Protein AF-A0A5N4AB68-F1 (afdb_monomer_lite)

Organism: Photinus pyralis (NCBI:txid7054)

pLDDT: mean 85.34, std 15.28, range [28.86, 98.69]

Foldseek 3Di:
DFPQDAEQDACNCVVPLVAQEDAREQHAHAYYDFNSVPNNQRHAYYAHHNYAHQDAAPSSCHNHANHAEYHPENYAHAEQDACRCLVHQNHQEDHHDNYAHAYYDQRSAQNPNNHAYEAHDHYAYQADRHDYHPQDNHQEYHHAHYAHAAYDPVVCVNNLPRYAEYEHHHYQHQPLRVVVVVVSCVVSVHDYPCVRCVVPPHDNAAFCPPSNDRDDDDPVRGDPCSSVPDLPQFQWEWEQDPNDIDIDTDHQQAFLLVVLVRCCVVPVFHSVFKDFDPQDDPRHHDDRRHGNNNSVADRHHYTYIDGDHPVVVPVDDDDDDDDDDDDPPPDDDDDLPQPLPDPVVVVVLVVLLPPPDWDWPDDDDPQAFAEEEEDDLTQFPPPDDDPALCLGGAPCNVVLQLLLQVRYAYEYEYQADPVVVVVSCVRNVNPDDPRHHHGTYHYNVSWDWDADPVPGTDTANECSNVCSNDVVYDLLRAAYEDLDQRNCSSPNSRYDHFPGDYPSVPCRVPDCRSVVVSVVSVLCSVAPSPPNQPPLAADEQECSNLPHDDFQDWDFADFPFQAEEEWADAAAADADSNRQSVVLNVQQCCCCPVVVHRWRQAQWEAHLNLHIYGTVHARTFGNQAPPRRRRYHGYYYYHQQQPDERDPSRVSNVLSNVVSCPSSRNHDVLHAYYYRVLRDVDCTPHPRHRVVCCPPPRHDPHD

InterPro domains:
  IPR000626 Ubiquitin-like domain [PF00240] (238-309)
  IPR000626 Ubiquitin-like domain [PS50053] (231-306)
  IPR000626 Ubiquitin-like domain [SM00213] (235-308)
  IPR001611 Leucine-rich repeat [PF13855] (43-101)
  IPR002502 N-acetylmuramoyl-L-alanine amidase domain [PF01510] (559-686)
  IPR002502 N-acetylmuramoyl-L-alanine amidase domain [SM00644] (551-686)
  IPR002502 N-acetylmuramoyl-L-alanine amidase domain [cd06583] (560-686)
  IPR003591 Leucine-rich repeat, typical subtype [SM00369] (16-39)
  IPR003591 Leucine-rich repeat, typical subtype [SM00369] (40-63)
  IPR003591 Leucine-rich repeat, typical subtype [SM00369] (64-87)
  IPR003591 Leucine-rich repeat, typical subtype [SM00369] (88-111)
  IPR003591 Leucine-rich repeat, typical subtype [SM00369] (112-135)
  IPR004274 FCP1 homology domain [PF03031] (370-526)
  IPR004274 FCP1 homology domain [PS50969] (364-524)
  IPR004274 FCP1 homology domain [SM00577] (367-508)
  IPR006619 Peptidoglycan recognition protein family domain, metazoa/bacteria [SM00701] (538-680)
  IPR011943 HAD-superfamily hydrolase, subfamily IIID [TIGR02245] (348-526)
  IPR023214 HAD superfamily [G3DSA:3.40.50.1000] (321-533)
  IPR029071 Ubiquitin-like domain superfamily [SSF54236] (233-322)
  IPR032675 Leucine-rich repeat domain superfamily [G3DSA:3.80.10.10] (1-221)

Secondary structure (DSSP, 8-state):
------EE-TTTTTT-TT--EEE-TTS---EE-TTTTTT-TT--EEE-TTS------GGGGTT-TT--EEE--SS---EE-TTTTTT-TT--EEE--SS---EE-TTTTTT-TT--EEE--SS--SEE---PPSSP--SEEE--SS---EE-HHHHHHHGGG--EEE--S---BHHHHHHHHHHHHHHT-B--THHHHTTT---B--SS-TTS-----GGGS-TTSSS--GGGEEEEEEEETTEEEEEEEETT-BHHHHHHHHHHHH---GGG-EE-S--BTTBPPPTT-BGGGGTPPTTEEEEEE---HHHH-SSS-----S-----TT---------TT-HHHHHHHHHHHHHPPP-BSS---TT-EEEEE--BTTTB-SSS--SSHHHHBPTTHHHHHHHHHTTEEEEEE-SS-HHHHHHHHHHTT-TT-SS--EEEEE-GGG-EEEEETTTEEEEE--THHHHHH-TT--TTSEEEEES-GGGGTTSGGGEEEPPP---HHHHTTT--HHHHHHHHHHHIIIIIHHH-S-TTPPPEE-TTTTTPPPPS--PBPPSSEEEEEEEE-SSPP--SHHHHHHHHHHHHHIIIIIS--SS-S-SEEE-TTS-EEESS-TTB--SSSTTTTTTEEEEEESS--SSSPPPHHHHHHHHHHHHHHHHTTSEEEEEEEEEHHHHSSS-PSPHHHHHHHTTSTTB-S--

Structure (mmCIF, N/CA/C/O backbone):
data_AF-A0A5N4AB68-F1
#
_entry.id   AF-A0A5N4AB68-F1
#
loop_
_atom_site.group_PDB
_atom_site.id
_atom_site.type_symbol
_atom_site.label_atom_id
_atom_site.label_alt_id
_atom_site.label_comp_id
_atom_site.label_asym_id
_atom_site.label_entity_id
_atom_site.label_seq_id
_atom_site.pdbx_PDB_ins_code
_atom_site.Cartn_x
_atom_site.Cartn_y
_atom_site.Cartn_z
_atom_site.occupancy
_atom_site.B_iso_or_equiv
_atom_site.auth_seq_id
_atom_site.auth_comp_id
_atom_site.auth_asym_id
_atom_site.auth_atom_id
_atom_site.pdbx_PDB_model_num
ATOM 1 N N . MET A 1 1 ? 6.335 33.214 -4.383 1.00 47.72 1 MET A N 1
ATOM 2 C CA . MET A 1 1 ? 5.189 32.695 -5.160 1.00 47.72 1 MET A CA 1
ATOM 3 C C . MET A 1 1 ? 5.723 31.562 -6.008 1.00 47.72 1 MET A C 1
ATOM 5 O O . MET A 1 1 ? 6.648 31.823 -6.765 1.00 47.72 1 MET A O 1
ATOM 9 N N . GLY A 1 2 ? 5.247 30.332 -5.808 1.00 65.88 2 GLY A N 1
ATOM 10 C CA . GLY A 1 2 ? 5.619 29.210 -6.673 1.00 65.88 2 GLY A CA 1
ATOM 11 C C . GLY A 1 2 ? 4.760 29.132 -7.931 1.00 65.88 2 GLY A C 1
ATOM 12 O O . GLY A 1 2 ? 3.830 29.914 -8.111 1.00 65.88 2 GLY A O 1
ATOM 13 N N . ASN A 1 3 ? 5.077 28.162 -8.783 1.00 79.75 3 ASN A N 1
ATOM 14 C CA . ASN A 1 3 ? 4.471 27.933 -10.097 1.00 79.75 3 ASN A CA 1
ATOM 15 C C . ASN A 1 3 ? 3.302 26.926 -10.054 1.00 79.75 3 ASN A C 1
ATOM 17 O O . ASN A 1 3 ? 2.908 26.405 -11.093 1.00 79.75 3 ASN A O 1
ATOM 21 N N . GLU A 1 4 ? 2.778 26.616 -8.863 1.00 89.50 4 GLU A N 1
ATOM 22 C CA . GLU A 1 4 ? 1.703 25.635 -8.638 1.00 89.50 4 GLU A CA 1
ATOM 23 C C . GLU A 1 4 ? 1.956 24.244 -9.252 1.00 89.50 4 GLU A C 1
ATOM 25 O O . GLU A 1 4 ? 1.023 23.551 -9.648 1.00 89.50 4 GLU A O 1
ATOM 30 N N . LEU A 1 5 ? 3.216 23.811 -9.331 1.00 91.25 5 LEU A N 1
ATOM 31 C CA . LEU A 1 5 ? 3.560 22.481 -9.844 1.00 91.25 5 LEU A CA 1
ATOM 32 C C . LEU A 1 5 ? 3.187 21.391 -8.833 1.00 91.25 5 LEU A C 1
ATOM 34 O O . LEU A 1 5 ? 3.428 21.571 -7.644 1.00 91.25 5 LEU A O 1
ATOM 38 N N . TYR A 1 6 ? 2.649 20.262 -9.302 1.00 92.06 6 TYR A N 1
ATOM 39 C CA . TYR A 1 6 ? 2.185 19.159 -8.443 1.00 92.06 6 TYR A CA 1
ATOM 40 C C . TYR A 1 6 ? 3.049 17.889 -8.540 1.00 92.06 6 TYR A C 1
ATOM 42 O O . TYR A 1 6 ? 3.078 17.101 -7.596 1.00 92.06 6 TYR A O 1
ATOM 50 N N . TRP A 1 7 ? 3.777 17.685 -9.641 1.00 92.88 7 TRP A N 1
ATOM 51 C CA . TRP A 1 7 ? 4.670 16.535 -9.810 1.00 92.88 7 TRP A CA 1
ATOM 52 C C . TRP A 1 7 ? 5.879 16.861 -10.697 1.00 92.88 7 TRP A C 1
ATOM 54 O O . TRP A 1 7 ? 5.848 17.821 -11.472 1.00 92.88 7 TRP A O 1
ATOM 64 N N . ILE A 1 8 ? 6.926 16.036 -10.613 1.00 95.19 8 ILE A N 1
ATOM 65 C CA . ILE A 1 8 ? 8.061 16.022 -11.547 1.00 95.19 8 ILE A CA 1
ATOM 66 C C . ILE A 1 8 ? 8.060 14.681 -12.282 1.00 95.19 8 ILE A C 1
ATOM 68 O O . ILE A 1 8 ? 8.115 13.624 -11.656 1.00 95.19 8 ILE A O 1
ATOM 72 N N . SER A 1 9 ? 7.969 14.718 -13.611 1.00 93.81 9 SER A N 1
ATOM 73 C CA . SER A 1 9 ? 7.947 13.511 -14.437 1.00 93.81 9 SER A CA 1
ATOM 74 C C . SER A 1 9 ? 9.325 12.857 -14.545 1.00 93.81 9 SER A C 1
ATOM 76 O O . SER A 1 9 ? 10.364 13.516 -14.496 1.00 93.81 9 SER A O 1
ATOM 78 N N . GLN A 1 10 ? 9.334 11.550 -14.800 1.00 93.75 10 GLN A N 1
ATOM 79 C CA . GLN A 1 10 ? 10.556 10.811 -15.098 1.00 93.75 10 GLN A CA 1
ATOM 80 C C . GLN A 1 10 ? 11.324 11.469 -16.258 1.00 93.75 10 GLN A C 1
ATOM 82 O O . GLN A 1 10 ? 10.727 11.851 -17.263 1.00 93.75 10 GLN A O 1
ATOM 87 N N . ASN A 1 11 ? 12.648 11.586 -16.115 1.00 94.19 11 ASN A N 1
ATOM 88 C CA . ASN A 1 11 ? 13.555 12.202 -17.087 1.00 94.19 11 ASN A CA 1
ATOM 89 C C . ASN A 1 11 ? 13.230 13.666 -17.452 1.00 94.19 11 ASN A C 1
ATOM 91 O O . ASN A 1 11 ? 13.685 14.133 -18.494 1.00 94.19 11 ASN A O 1
ATOM 95 N N . ALA A 1 12 ? 12.496 14.410 -16.610 1.00 94.69 12 ALA A N 1
ATOM 96 C CA . ALA A 1 12 ? 12.067 15.790 -16.888 1.00 94.69 12 ALA A CA 1
ATOM 97 C C . ALA A 1 12 ? 13.195 16.730 -17.355 1.00 94.69 12 ALA A C 1
ATOM 99 O O . ALA A 1 12 ? 12.949 17.659 -18.120 1.00 94.69 12 ALA A O 1
ATOM 100 N N . PHE A 1 13 ? 14.426 16.485 -16.903 1.00 95.50 13 PHE A N 1
ATOM 101 C CA . PHE A 1 13 ? 15.589 17.320 -17.201 1.00 95.50 13 PHE A CA 1
ATOM 102 C C . PHE A 1 13 ? 16.669 16.604 -18.028 1.00 95.50 13 PHE A C 1
ATOM 104 O O . PHE A 1 13 ? 17.744 17.166 -18.214 1.00 95.50 13 PHE A O 1
ATOM 111 N N . GLN A 1 14 ? 16.421 15.384 -18.521 1.00 92.38 14 GLN A N 1
ATOM 112 C CA . GLN A 1 14 ? 17.463 14.526 -19.108 1.00 92.38 14 GLN A CA 1
ATOM 113 C C . GLN A 1 14 ? 18.206 15.175 -20.290 1.00 92.38 14 GLN A C 1
ATOM 115 O O . GLN A 1 14 ? 19.408 14.965 -20.448 1.00 92.38 14 GLN A O 1
ATOM 120 N N . ASP A 1 15 ? 17.516 15.989 -21.089 1.00 93.31 15 ASP A N 1
ATOM 121 C CA . ASP A 1 15 ? 18.090 16.644 -22.271 1.00 93.31 15 ASP A CA 1
ATOM 122 C C . ASP A 1 15 ? 18.815 17.967 -21.947 1.00 93.31 15 ASP A C 1
ATOM 124 O O . ASP A 1 15 ? 19.195 18.717 -22.847 1.00 93.31 15 ASP A O 1
ATOM 128 N N . LEU A 1 16 ? 19.043 18.261 -20.658 1.00 94.81 16 LEU A N 1
ATOM 129 C CA . LEU A 1 16 ? 19.720 19.466 -20.167 1.00 94.81 16 LEU A CA 1
ATOM 130 C C . LEU A 1 16 ? 21.056 19.126 -19.471 1.00 94.81 16 LEU A C 1
ATOM 132 O O . LEU A 1 16 ? 21.232 19.417 -18.288 1.00 94.81 16 LEU A O 1
ATOM 136 N N . PRO A 1 17 ? 22.055 18.556 -20.171 1.00 90.75 17 PRO A N 1
ATOM 137 C CA . PRO A 1 17 ? 23.287 18.057 -19.546 1.00 90.75 17 PRO A CA 1
ATOM 138 C C . PRO A 1 17 ? 24.160 19.153 -18.912 1.00 90.75 17 PRO A C 1
ATOM 140 O O . PRO A 1 17 ? 25.038 18.851 -18.105 1.00 90.75 17 PRO A O 1
ATOM 143 N N . SER A 1 18 ? 23.934 20.422 -19.267 1.00 95.56 18 SER A N 1
ATOM 144 C CA . SER A 1 18 ? 24.620 21.587 -18.692 1.00 95.56 18 SER A CA 1
ATOM 145 C C . SER A 1 18 ? 23.893 22.199 -17.486 1.00 95.56 18 SER A C 1
ATOM 147 O O . SER A 1 18 ? 24.307 23.248 -16.993 1.00 95.56 18 SER A O 1
ATOM 149 N N . LEU A 1 19 ? 22.804 21.586 -17.014 1.00 96.88 19 LEU A N 1
ATOM 150 C CA . LEU A 1 19 ? 22.023 22.098 -15.893 1.00 96.88 19 LEU A CA 1
ATOM 151 C C . LEU A 1 19 ? 22.827 21.998 -14.590 1.00 96.88 19 LEU A C 1
ATOM 153 O O . LEU A 1 19 ? 23.187 20.910 -14.146 1.00 96.88 19 LEU A O 1
ATOM 157 N N . SER A 1 20 ? 23.110 23.147 -13.976 1.00 96.75 20 SER A N 1
ATOM 158 C CA . SER A 1 20 ? 23.909 23.236 -12.747 1.00 96.75 20 SER A CA 1
ATOM 159 C C . SER A 1 20 ? 23.068 23.328 -11.475 1.00 96.75 20 SER A C 1
ATOM 161 O O . SER A 1 20 ? 23.568 23.003 -10.398 1.00 96.75 20 SER A O 1
ATOM 163 N N . GLY A 1 21 ? 21.808 23.755 -11.576 1.00 97.75 21 GLY A N 1
ATOM 164 C CA . GLY A 1 21 ? 20.902 23.875 -10.439 1.00 97.75 21 GLY A CA 1
ATOM 165 C C . GLY A 1 21 ? 19.433 23.831 -10.852 1.00 97.75 21 GLY A C 1
ATOM 166 O O . GLY A 1 21 ? 19.078 24.336 -11.915 1.00 97.75 21 GLY A O 1
ATOM 167 N N . VAL A 1 22 ? 18.590 23.237 -10.006 1.00 97.69 22 VAL A N 1
ATOM 168 C CA . VAL A 1 22 ? 17.128 23.213 -10.157 1.00 97.69 22 VAL A CA 1
ATOM 169 C C . VAL A 1 22 ? 16.480 23.756 -8.889 1.00 97.69 22 VAL A C 1
ATOM 171 O O . VAL A 1 22 ? 16.711 23.226 -7.805 1.00 97.69 22 VAL A O 1
ATOM 174 N N . HIS A 1 23 ? 15.652 24.792 -9.034 1.00 97.19 23 HIS A N 1
ATOM 175 C CA . HIS A 1 23 ? 14.905 25.417 -7.941 1.00 97.19 23 HIS A CA 1
ATOM 176 C C . HIS A 1 23 ? 13.408 25.322 -8.227 1.00 97.19 23 HIS A C 1
ATOM 178 O O . HIS A 1 23 ? 12.906 25.948 -9.161 1.00 97.19 23 HIS A O 1
ATOM 184 N N . LEU A 1 24 ? 12.703 24.522 -7.434 1.00 96.62 24 LEU A N 1
ATOM 185 C CA . LEU A 1 24 ? 11.265 24.269 -7.551 1.00 96.62 24 LEU A CA 1
ATOM 186 C C . LEU A 1 24 ? 10.561 24.573 -6.224 1.00 96.62 24 LEU A C 1
ATOM 188 O O . LEU A 1 24 ? 9.630 23.879 -5.810 1.00 96.62 24 LEU A O 1
ATOM 192 N N . ASP A 1 25 ? 11.003 25.639 -5.567 1.00 97.25 25 ASP A N 1
ATOM 193 C CA . ASP A 1 25 ? 10.555 26.007 -4.230 1.00 97.25 25 ASP A CA 1
ATOM 194 C C . ASP A 1 25 ? 9.119 26.546 -4.217 1.00 97.25 25 ASP A C 1
ATOM 196 O O . ASP A 1 25 ? 8.655 27.163 -5.180 1.00 97.25 25 ASP A O 1
ATOM 200 N N . TYR A 1 26 ? 8.426 26.345 -3.096 1.00 96.19 26 TYR A N 1
ATOM 201 C CA . TYR A 1 26 ? 7.079 26.858 -2.832 1.00 96.19 26 TYR A CA 1
ATOM 202 C C . TYR A 1 26 ? 6.032 26.470 -3.888 1.00 96.19 26 TYR A C 1
ATOM 204 O O . TYR A 1 26 ? 5.117 27.247 -4.175 1.00 96.19 26 TYR A O 1
ATOM 212 N N . ASN A 1 27 ? 6.170 25.280 -4.478 1.00 95.00 27 ASN A N 1
ATOM 213 C CA . ASN A 1 27 ? 5.161 24.673 -5.343 1.00 95.00 27 ASN A CA 1
ATOM 214 C C . ASN A 1 27 ? 4.221 23.774 -4.514 1.00 95.00 27 ASN A C 1
ATOM 216 O O . ASN A 1 27 ? 4.129 23.887 -3.295 1.00 95.00 27 ASN A O 1
ATOM 220 N N . LYS A 1 28 ? 3.455 22.913 -5.182 1.00 94.38 28 LYS A N 1
ATOM 221 C CA . LYS A 1 28 ? 2.527 21.956 -4.569 1.00 94.38 28 LYS A CA 1
ATOM 222 C C . LYS A 1 28 ? 2.981 20.519 -4.840 1.00 94.38 28 LYS A C 1
ATOM 224 O O . LYS A 1 28 ? 2.141 19.627 -4.912 1.00 94.38 28 LYS A O 1
ATOM 229 N N . ILE A 1 29 ? 4.288 20.304 -5.031 1.00 97.06 29 ILE A N 1
ATOM 230 C CA . ILE A 1 29 ? 4.822 19.025 -5.503 1.00 97.06 29 ILE A CA 1
ATOM 231 C C . ILE A 1 29 ? 4.610 17.971 -4.421 1.00 97.06 29 ILE A C 1
ATOM 233 O O . ILE A 1 29 ? 5.110 18.121 -3.307 1.00 97.06 29 ILE A O 1
ATOM 237 N N . THR A 1 30 ? 3.868 16.923 -4.759 1.00 93.81 30 THR A N 1
ATOM 238 C CA . THR A 1 30 ? 3.657 15.738 -3.914 1.00 93.81 30 THR A CA 1
ATOM 239 C C . THR A 1 30 ? 4.398 14.522 -4.457 1.00 93.81 30 THR A C 1
ATOM 241 O O . THR A 1 30 ? 4.734 13.630 -3.690 1.00 93.81 30 THR A O 1
ATOM 244 N N . ASP A 1 31 ? 4.663 14.486 -5.769 1.00 89.88 31 ASP A N 1
ATOM 245 C CA . ASP A 1 31 ? 5.256 13.333 -6.451 1.00 89.88 31 ASP A CA 1
ATOM 246 C C . ASP A 1 31 ? 6.496 13.722 -7.274 1.00 89.88 31 ASP A C 1
ATOM 248 O O . ASP A 1 31 ? 6.478 14.658 -8.079 1.00 89.88 31 ASP A O 1
ATOM 252 N N . VAL A 1 32 ? 7.586 12.980 -7.091 1.00 95.81 32 VAL A N 1
ATOM 253 C CA . VAL A 1 32 ? 8.807 13.075 -7.896 1.00 95.81 32 VAL A CA 1
ATOM 254 C C . VAL A 1 32 ? 9.072 11.681 -8.447 1.00 95.81 32 VAL A C 1
ATOM 256 O O . VAL A 1 32 ? 9.454 10.767 -7.720 1.00 95.81 32 VAL A O 1
ATOM 259 N N . SER A 1 33 ? 8.876 11.500 -9.752 1.00 93.94 33 SER A N 1
ATOM 260 C CA . SER A 1 33 ? 9.048 10.190 -10.380 1.00 93.94 33 SER A CA 1
ATOM 261 C C . SER A 1 33 ? 10.510 9.706 -10.300 1.00 93.94 33 SER A C 1
ATOM 263 O O . SER A 1 33 ? 11.443 10.523 -10.329 1.00 93.94 33 SER A O 1
ATOM 265 N N . PRO A 1 34 ? 10.769 8.385 -10.299 1.00 94.25 34 PRO A N 1
ATOM 266 C CA . PRO A 1 34 ? 12.123 7.851 -10.418 1.00 94.25 34 PRO A CA 1
ATOM 267 C C . PRO A 1 34 ? 12.834 8.406 -11.652 1.00 94.25 34 PRO A C 1
ATOM 269 O O . PRO A 1 34 ? 12.240 8.497 -12.730 1.00 94.25 34 PRO A O 1
ATOM 272 N N . ARG A 1 35 ? 14.126 8.727 -11.523 1.00 94.81 35 ARG A N 1
ATOM 273 C CA . ARG A 1 35 ? 14.952 9.325 -12.588 1.00 94.81 35 ARG A CA 1
ATOM 274 C C . ARG A 1 35 ? 14.480 10.716 -13.040 1.00 94.81 35 ARG A C 1
ATOM 276 O O . ARG A 1 35 ? 14.769 11.121 -14.161 1.00 94.81 35 ARG A O 1
ATOM 283 N N . SER A 1 36 ? 13.768 11.469 -12.203 1.00 96.00 36 SER A N 1
ATOM 284 C CA . SER A 1 36 ? 13.374 12.852 -12.524 1.00 96.00 36 SER A CA 1
ATOM 285 C C . SER A 1 36 ? 14.575 13.763 -12.818 1.00 96.00 36 SER A C 1
ATOM 287 O O . SER A 1 36 ? 14.556 14.513 -13.792 1.00 96.00 36 SER A O 1
ATOM 289 N N . PHE A 1 37 ? 15.656 13.641 -12.041 1.00 96.38 37 PHE A N 1
ATOM 290 C CA . PHE A 1 37 ? 16.912 14.379 -12.215 1.00 96.38 37 PHE A CA 1
ATOM 291 C C . PHE A 1 37 ? 17.983 13.497 -12.866 1.00 96.38 37 PHE A C 1
ATOM 293 O O . PHE A 1 37 ? 19.105 13.420 -12.388 1.00 96.38 37 PHE A O 1
ATOM 300 N N . ASN A 1 38 ? 17.640 12.754 -13.915 1.00 94.44 38 ASN A N 1
ATOM 301 C CA . ASN A 1 38 ? 18.530 11.740 -14.479 1.00 94.44 38 ASN A CA 1
ATOM 302 C C . ASN A 1 38 ? 19.564 12.292 -15.468 1.00 94.44 38 ASN A C 1
ATOM 304 O O . ASN A 1 38 ? 19.245 13.153 -16.282 1.00 94.44 38 ASN A O 1
ATOM 308 N N . ASN A 1 39 ? 20.771 11.714 -15.452 1.00 93.44 39 ASN A N 1
ATOM 309 C CA . ASN A 1 39 ? 21.870 12.022 -16.376 1.00 93.44 39 ASN A CA 1
ATOM 310 C C . ASN A 1 39 ? 22.286 13.503 -16.372 1.00 93.44 39 ASN A C 1
ATOM 312 O O . ASN A 1 39 ? 22.566 14.087 -17.418 1.00 93.44 39 ASN A O 1
ATOM 316 N N . LEU A 1 40 ? 22.376 14.099 -15.181 1.00 95.81 40 LEU A N 1
ATOM 317 C CA . LEU A 1 40 ? 22.820 15.479 -14.994 1.00 95.81 40 LEU A CA 1
ATOM 318 C C . LEU A 1 40 ? 24.209 15.508 -14.330 1.00 95.81 40 LEU A C 1
ATOM 320 O O . LEU A 1 40 ? 24.315 15.635 -13.106 1.00 95.81 40 LEU A O 1
ATOM 324 N N . PRO A 1 41 ? 25.302 15.377 -15.110 1.00 94.69 41 PRO A N 1
ATOM 325 C CA . PRO A 1 41 ? 26.641 15.129 -14.572 1.00 94.69 41 PRO A CA 1
ATOM 326 C C . PRO A 1 41 ? 27.216 16.303 -13.773 1.00 94.69 41 PRO A C 1
ATOM 328 O O . PRO A 1 41 ? 28.095 16.086 -12.941 1.00 94.69 41 PRO A O 1
ATOM 331 N N . ILE A 1 42 ? 26.737 17.527 -14.017 1.00 96.75 42 ILE A N 1
ATOM 332 C CA . ILE A 1 42 ? 27.221 18.753 -13.364 1.00 96.75 42 ILE A CA 1
ATOM 333 C C . ILE A 1 42 ? 26.178 19.424 -12.460 1.00 96.75 42 ILE A C 1
ATOM 335 O O . ILE A 1 42 ? 26.411 20.541 -11.993 1.00 96.75 42 ILE A O 1
ATOM 339 N N . LEU A 1 43 ? 25.037 18.775 -12.212 1.00 97.81 43 LEU A N 1
ATOM 340 C CA . LEU A 1 43 ? 24.009 19.315 -11.326 1.00 97.81 43 LEU A CA 1
ATOM 341 C C . LEU A 1 43 ? 24.557 19.398 -9.903 1.00 97.81 43 LEU A C 1
ATOM 343 O O . LEU A 1 43 ? 24.892 18.377 -9.313 1.00 97.81 43 LEU A O 1
ATOM 347 N N . ASN A 1 44 ? 24.649 20.612 -9.364 1.00 97.94 44 ASN A N 1
ATOM 348 C CA . ASN A 1 44 ? 25.194 20.876 -8.034 1.00 97.94 44 ASN A CA 1
ATOM 349 C C . ASN A 1 44 ? 24.099 21.128 -6.994 1.00 97.94 44 ASN A C 1
ATOM 351 O O . ASN A 1 44 ? 24.319 20.844 -5.818 1.00 97.94 44 ASN A O 1
ATOM 355 N N . ILE A 1 45 ? 22.957 21.683 -7.406 1.00 98.44 45 ILE A N 1
ATOM 356 C CA . ILE A 1 45 ? 21.921 22.183 -6.497 1.00 98.44 45 ILE A CA 1
ATOM 357 C C . ILE A 1 45 ? 20.556 21.649 -6.914 1.00 98.44 45 ILE A C 1
ATOM 359 O O . ILE A 1 45 ? 20.155 21.808 -8.066 1.00 98.44 45 ILE A O 1
ATOM 363 N N . VAL A 1 46 ? 19.824 21.071 -5.967 1.00 98.44 46 VAL A N 1
ATOM 364 C CA . VAL A 1 46 ? 18.400 20.767 -6.124 1.00 98.44 46 VAL A CA 1
ATOM 365 C C . VAL A 1 46 ? 17.661 21.302 -4.910 1.00 98.44 46 VAL A C 1
ATOM 367 O O . VAL A 1 46 ? 17.938 20.912 -3.776 1.00 98.44 46 VAL A O 1
ATOM 370 N N . SER A 1 47 ? 16.714 22.198 -5.162 1.00 98.25 47 SER A N 1
ATOM 371 C CA . SER A 1 47 ? 15.864 22.789 -4.141 1.00 98.25 47 SER A CA 1
ATOM 372 C C . SER A 1 47 ? 14.402 22.465 -4.422 1.00 98.25 47 SER A C 1
ATOM 374 O O . SER A 1 47 ? 13.869 22.788 -5.485 1.00 98.25 47 SER A O 1
ATOM 376 N N . LEU A 1 48 ? 13.785 21.776 -3.466 1.00 97.94 48 LEU A N 1
ATOM 377 C CA . LEU A 1 48 ? 12.371 21.407 -3.410 1.00 97.94 48 LEU A CA 1
ATOM 378 C C . LEU A 1 48 ? 11.751 21.959 -2.115 1.00 97.94 48 LEU A C 1
ATOM 380 O O . LEU A 1 48 ? 10.828 21.368 -1.550 1.00 97.94 48 LEU A O 1
ATOM 384 N N . PHE A 1 49 ? 12.272 23.085 -1.628 1.00 97.75 49 PHE A N 1
ATOM 385 C CA . PHE A 1 49 ? 11.867 23.695 -0.369 1.00 97.75 49 PHE A CA 1
ATOM 386 C C . PHE A 1 49 ? 10.396 24.125 -0.424 1.00 97.75 49 PHE A C 1
ATOM 388 O O . PHE A 1 49 ? 9.961 24.700 -1.419 1.00 97.75 49 PHE A O 1
ATOM 395 N N . GLY A 1 50 ? 9.619 23.917 0.639 1.00 96.88 50 GLY A N 1
ATOM 396 C CA . GLY A 1 50 ? 8.250 24.446 0.688 1.00 96.88 50 GLY A CA 1
ATOM 397 C C . GLY A 1 50 ? 7.269 23.722 -0.239 1.00 96.88 50 GLY A C 1
ATOM 398 O O . GLY A 1 50 ? 6.428 24.382 -0.843 1.00 96.88 50 GLY A O 1
ATOM 399 N N . ASN A 1 51 ? 7.400 22.406 -0.403 1.00 97.38 51 ASN A N 1
ATOM 400 C CA . ASN A 1 51 ? 6.485 21.573 -1.190 1.00 97.38 51 ASN A CA 1
ATOM 401 C C . ASN A 1 51 ? 5.654 20.653 -0.270 1.00 97.38 51 ASN A C 1
ATOM 403 O O . ASN A 1 51 ? 5.577 20.862 0.940 1.00 97.38 51 ASN A O 1
ATOM 407 N N . ASN A 1 52 ? 4.985 19.647 -0.837 1.00 96.00 52 ASN A N 1
ATOM 408 C CA . ASN A 1 52 ? 4.132 18.705 -0.113 1.00 96.00 52 ASN A CA 1
ATOM 409 C C . ASN A 1 52 ? 4.679 17.268 -0.183 1.00 96.00 52 ASN A C 1
ATOM 411 O O . ASN A 1 52 ? 3.895 16.322 -0.205 1.00 96.00 52 ASN A O 1
ATOM 415 N N . LEU A 1 53 ? 6.005 17.097 -0.245 1.00 96.06 53 LEU A N 1
ATOM 416 C CA . LEU A 1 53 ? 6.634 15.774 -0.296 1.00 96.06 53 LEU A CA 1
ATOM 417 C C . LEU A 1 53 ? 6.472 15.057 1.047 1.00 96.06 53 LEU A C 1
ATOM 419 O O . LEU A 1 53 ? 6.837 15.611 2.081 1.00 96.06 53 LEU A O 1
ATOM 423 N N . ASP A 1 54 ? 5.968 13.828 1.039 1.00 92.19 54 ASP A N 1
ATOM 424 C CA . ASP A 1 54 ? 5.774 12.999 2.239 1.00 92.19 54 ASP A CA 1
ATOM 425 C C . ASP A 1 54 ? 6.818 11.875 2.391 1.00 92.19 54 ASP A C 1
ATOM 427 O O . ASP A 1 54 ? 6.994 11.316 3.478 1.00 92.19 54 ASP A O 1
ATOM 431 N N . HIS A 1 55 ? 7.579 11.599 1.330 1.00 91.00 55 HIS A N 1
ATOM 432 C CA . HIS A 1 55 ? 8.683 10.645 1.300 1.00 91.00 55 HIS A CA 1
ATOM 433 C C . HIS A 1 55 ? 9.876 11.173 0.489 1.00 91.00 55 HIS A C 1
ATOM 435 O O . HIS A 1 55 ? 9.771 12.130 -0.276 1.00 91.00 55 HIS A O 1
ATOM 441 N N . PHE A 1 56 ? 11.029 10.527 0.668 1.00 94.00 56 PHE A N 1
ATOM 442 C CA . PHE A 1 56 ? 12.246 10.771 -0.101 1.00 94.00 56 PHE A CA 1
ATOM 443 C C . PHE A 1 56 ? 12.731 9.469 -0.744 1.00 94.00 56 PHE A C 1
ATOM 445 O O . PHE A 1 56 ? 12.812 8.444 -0.064 1.00 94.00 56 PHE A O 1
ATOM 452 N N . ASP A 1 57 ? 13.102 9.525 -2.025 1.00 90.81 57 ASP A N 1
ATOM 453 C CA . ASP A 1 57 ? 13.690 8.398 -2.751 1.00 90.81 57 ASP A CA 1
ATOM 454 C C . ASP A 1 57 ? 14.959 8.825 -3.515 1.00 90.81 57 ASP A C 1
ATOM 456 O O . ASP A 1 57 ? 14.967 9.751 -4.326 1.00 90.81 57 ASP A O 1
ATOM 460 N N . GLN A 1 58 ? 16.060 8.105 -3.295 1.00 92.88 58 GLN A N 1
ATOM 461 C CA . GLN A 1 58 ? 17.319 8.334 -4.003 1.00 92.88 58 GLN A CA 1
ATOM 462 C C . GLN A 1 58 ? 17.234 8.104 -5.511 1.00 92.88 58 GLN A C 1
ATOM 464 O O . GLN A 1 58 ? 18.080 8.609 -6.254 1.00 92.88 58 GLN A O 1
ATOM 469 N N . THR A 1 59 ? 16.254 7.325 -5.987 1.00 93.94 59 THR A N 1
ATOM 470 C CA . THR A 1 59 ? 16.112 7.028 -7.418 1.00 93.94 59 THR A CA 1
ATOM 471 C C . THR A 1 59 ? 15.778 8.270 -8.242 1.00 93.94 59 THR A C 1
ATOM 473 O O . THR A 1 59 ? 15.991 8.262 -9.458 1.00 93.94 59 THR A O 1
ATOM 476 N N . TRP A 1 60 ? 15.335 9.362 -7.608 1.00 96.19 60 TRP A N 1
ATOM 477 C CA . TRP A 1 60 ? 15.167 10.671 -8.242 1.00 96.19 60 TRP A CA 1
ATOM 478 C C . TRP A 1 60 ? 16.465 11.161 -8.896 1.00 96.19 60 TRP A C 1
ATOM 480 O O . TRP A 1 60 ? 16.421 11.776 -9.961 1.00 96.19 60 TRP A O 1
ATOM 490 N N . PHE A 1 61 ? 17.610 10.826 -8.293 1.00 95.25 61 PHE A N 1
ATOM 491 C CA . PHE A 1 61 ? 18.942 11.352 -8.590 1.00 95.25 61 PHE A CA 1
ATOM 492 C C . PHE A 1 61 ? 19.852 10.308 -9.258 1.00 95.25 61 PHE A C 1
ATOM 494 O O . PHE A 1 61 ? 20.946 9.983 -8.792 1.00 95.25 61 PHE A O 1
ATOM 501 N N . SER A 1 62 ? 19.387 9.731 -10.366 1.00 91.75 62 SER A N 1
ATOM 502 C CA . SER A 1 62 ? 20.185 8.764 -11.126 1.00 91.75 62 SER A CA 1
ATOM 503 C C . SER A 1 62 ? 21.264 9.473 -11.953 1.00 91.75 62 SER A C 1
ATOM 505 O O . SER A 1 62 ? 20.975 10.409 -12.693 1.00 91.75 62 SER A O 1
ATOM 507 N N . ASN A 1 63 ? 22.520 9.032 -11.843 1.00 91.19 63 ASN A N 1
ATOM 508 C CA . ASN A 1 63 ? 23.657 9.619 -12.564 1.00 91.19 63 ASN A CA 1
ATOM 509 C C . ASN A 1 63 ? 23.840 11.139 -12.339 1.00 91.19 63 ASN A C 1
ATOM 511 O O . ASN A 1 63 ? 24.168 11.875 -13.270 1.00 91.19 63 ASN A O 1
ATOM 515 N N . THR A 1 64 ? 23.692 11.604 -11.091 1.00 94.38 64 THR A N 1
ATOM 516 C CA . THR A 1 64 ? 23.975 12.993 -10.667 1.00 94.38 64 THR A CA 1
ATOM 517 C C . THR A 1 64 ? 25.145 13.066 -9.675 1.00 94.38 64 THR A C 1
ATOM 519 O O . THR A 1 64 ? 24.970 13.433 -8.510 1.00 94.38 64 THR A O 1
ATOM 522 N N . PRO A 1 65 ? 26.367 12.696 -10.092 1.00 93.94 65 PRO A N 1
ATOM 523 C CA . PRO A 1 65 ? 27.504 12.536 -9.185 1.00 93.94 65 PRO A CA 1
ATOM 524 C C . PRO A 1 65 ? 28.002 13.850 -8.563 1.00 93.94 65 PRO A C 1
ATOM 526 O O . PRO A 1 65 ? 28.778 13.808 -7.611 1.00 93.94 65 PRO A O 1
ATOM 529 N N . ALA A 1 66 ? 27.601 15.004 -9.104 1.00 96.38 66 ALA A N 1
ATOM 530 C CA . ALA A 1 66 ? 28.049 16.324 -8.665 1.00 96.38 66 ALA A CA 1
ATOM 531 C C . ALA A 1 66 ? 27.099 17.020 -7.675 1.00 96.38 66 ALA A C 1
ATOM 533 O O . ALA A 1 66 ? 27.399 18.144 -7.273 1.00 96.38 66 ALA A O 1
ATOM 534 N N . LEU A 1 67 ? 25.987 16.387 -7.273 1.00 97.88 67 LEU A N 1
ATOM 535 C CA . LEU A 1 67 ? 24.987 17.021 -6.409 1.00 97.88 67 LEU A CA 1
ATOM 536 C C . LEU A 1 67 ? 25.573 17.305 -5.019 1.00 97.88 67 LEU A C 1
ATOM 538 O O . LEU A 1 67 ? 25.975 16.383 -4.312 1.00 97.88 67 LEU A O 1
ATOM 542 N N . LYS A 1 68 ? 25.620 18.588 -4.644 1.00 98.44 68 LYS A N 1
ATOM 543 C CA . LYS A 1 68 ? 26.224 19.092 -3.400 1.00 98.44 68 LYS A CA 1
ATOM 544 C C . LYS A 1 68 ? 25.190 19.582 -2.397 1.00 98.44 68 LYS A C 1
ATOM 546 O O . LYS A 1 68 ? 25.360 19.368 -1.203 1.00 98.44 68 LYS A O 1
ATOM 551 N N . LEU A 1 69 ? 24.140 20.241 -2.871 1.00 98.56 69 LEU A N 1
ATOM 552 C CA . LEU A 1 69 ? 23.148 20.880 -2.015 1.00 98.56 69 LEU A CA 1
ATOM 553 C C . LEU A 1 69 ? 21.761 20.348 -2.348 1.00 98.56 69 LEU A C 1
ATOM 555 O O . LEU A 1 69 ? 21.309 20.449 -3.492 1.00 98.56 69 LEU A O 1
ATOM 559 N N . LEU A 1 70 ? 21.111 19.782 -1.334 1.00 98.44 70 LEU A N 1
ATOM 560 C CA . LEU A 1 70 ? 19.758 19.256 -1.426 1.00 98.44 70 LEU A CA 1
ATOM 561 C C . LEU A 1 70 ? 18.878 19.911 -0.362 1.00 98.44 70 LEU A C 1
ATOM 563 O O . LEU A 1 70 ? 19.084 19.717 0.840 1.00 98.44 70 LEU A O 1
ATOM 567 N N . MET A 1 71 ? 17.894 20.688 -0.816 1.00 98.62 71 MET A N 1
ATOM 568 C CA . MET A 1 71 ? 16.944 21.368 0.061 1.00 98.62 71 MET A CA 1
ATOM 569 C C . MET A 1 71 ? 15.572 20.711 -0.013 1.00 98.62 71 MET A C 1
ATOM 571 O O . MET A 1 71 ? 14.883 20.797 -1.026 1.00 98.62 71 MET A O 1
ATOM 575 N N . LEU A 1 72 ? 15.182 20.073 1.087 1.00 98.25 72 LEU A N 1
ATOM 576 C CA . LEU A 1 72 ? 13.902 19.386 1.276 1.00 98.25 72 LEU A CA 1
ATOM 577 C C . LEU A 1 72 ? 13.144 19.929 2.498 1.00 98.25 72 LEU A C 1
ATOM 579 O O . LEU A 1 72 ? 12.148 19.351 2.929 1.00 98.25 72 LEU A O 1
ATOM 583 N N . ALA A 1 73 ? 13.607 21.037 3.076 1.00 98.06 73 ALA A N 1
ATOM 584 C CA . ALA A 1 73 ? 12.960 21.655 4.222 1.00 98.06 73 ALA A CA 1
ATOM 585 C C . ALA A 1 73 ? 11.571 22.221 3.866 1.00 98.06 73 ALA A C 1
ATOM 587 O O . ALA A 1 73 ? 11.299 22.545 2.707 1.00 98.06 73 ALA A O 1
ATOM 588 N N . GLN A 1 74 ? 10.696 22.335 4.867 1.00 97.81 74 GLN A N 1
ATOM 589 C CA . GLN A 1 74 ? 9.299 22.750 4.701 1.00 97.81 74 GLN A CA 1
ATOM 590 C C . GLN A 1 74 ? 8.525 21.824 3.741 1.00 97.81 74 GLN A C 1
ATOM 592 O O . GLN A 1 74 ? 7.923 22.269 2.769 1.00 97.81 74 GLN A O 1
ATOM 597 N N . ASN A 1 75 ? 8.584 20.521 4.009 1.00 97.69 75 ASN A N 1
ATOM 598 C CA . ASN A 1 75 ? 7.784 19.481 3.356 1.00 97.69 75 ASN A CA 1
ATOM 599 C C . ASN A 1 75 ? 7.022 18.685 4.442 1.00 97.69 75 ASN A C 1
ATOM 601 O O . ASN A 1 75 ? 6.799 19.192 5.540 1.00 97.69 75 ASN A O 1
ATOM 605 N N . ARG A 1 76 ? 6.584 17.456 4.152 1.00 96.44 76 ARG A N 1
ATOM 606 C CA . ARG A 1 76 ? 5.821 16.580 5.062 1.00 96.44 76 ARG A CA 1
ATOM 607 C C . ARG A 1 76 ? 6.504 15.225 5.272 1.00 96.44 76 ARG A C 1
ATOM 609 O O . ARG A 1 76 ? 5.837 14.227 5.532 1.00 96.44 76 ARG A O 1
ATOM 616 N N . LEU A 1 77 ? 7.830 15.171 5.130 1.00 96.38 77 LEU A N 1
ATOM 617 C CA . LEU A 1 77 ? 8.600 13.935 5.277 1.00 96.38 77 LEU A CA 1
ATOM 618 C C . LEU A 1 77 ? 8.448 13.386 6.696 1.00 96.38 77 LEU A C 1
ATOM 620 O O . LEU A 1 77 ? 8.663 14.130 7.648 1.00 96.38 77 LEU A O 1
ATOM 624 N N . ARG A 1 78 ? 8.134 12.092 6.841 1.00 91.31 78 ARG A N 1
ATOM 625 C CA . ARG A 1 78 ? 7.988 11.438 8.161 1.00 91.31 78 ARG A CA 1
ATOM 626 C C . ARG A 1 78 ? 9.127 10.505 8.541 1.00 91.31 78 ARG A C 1
ATOM 628 O O . ARG A 1 78 ? 9.444 10.351 9.720 1.00 91.31 78 ARG A O 1
ATOM 635 N N . ILE A 1 79 ? 9.734 9.863 7.548 1.00 90.31 79 ILE A N 1
ATOM 636 C CA . ILE A 1 79 ? 10.763 8.843 7.746 1.00 90.31 79 ILE A CA 1
ATOM 637 C C . ILE A 1 79 ? 11.904 9.086 6.764 1.00 90.31 79 ILE A C 1
ATOM 639 O O . ILE A 1 79 ? 11.667 9.287 5.574 1.00 90.31 79 ILE A O 1
ATOM 643 N N . ILE A 1 80 ? 13.143 8.990 7.249 1.00 95.88 80 ILE A N 1
ATOM 644 C CA . ILE A 1 80 ? 14.328 8.886 6.395 1.00 95.88 80 ILE A CA 1
ATOM 645 C C . ILE A 1 80 ? 14.836 7.434 6.441 1.00 95.88 80 ILE A C 1
ATOM 647 O O . ILE A 1 80 ? 15.364 6.998 7.472 1.00 95.88 80 ILE A O 1
ATOM 651 N N . PRO A 1 81 ? 14.660 6.656 5.355 1.00 92.31 81 PRO A N 1
ATOM 652 C CA . PRO A 1 81 ? 14.909 5.220 5.365 1.00 92.31 81 PRO A CA 1
ATOM 653 C C . PRO A 1 81 ? 16.402 4.868 5.366 1.00 92.31 81 PRO A C 1
ATOM 655 O O . PRO A 1 81 ? 17.292 5.698 5.155 1.00 92.31 81 PRO A O 1
ATOM 658 N N . ARG A 1 82 ? 16.690 3.580 5.575 1.00 93.56 82 ARG A N 1
ATOM 659 C CA . ARG A 1 82 ? 18.049 3.036 5.507 1.00 93.56 82 ARG A CA 1
ATOM 660 C C . ARG A 1 82 ? 18.687 3.329 4.151 1.00 93.56 82 ARG A C 1
ATOM 662 O O . ARG A 1 82 ? 18.121 2.996 3.117 1.00 93.56 82 ARG A O 1
ATOM 669 N N . GLY A 1 83 ? 19.901 3.881 4.160 1.00 90.31 83 GLY A N 1
ATOM 670 C CA . GLY A 1 83 ? 20.639 4.153 2.929 1.00 90.31 83 GLY A CA 1
ATOM 671 C C . GLY A 1 83 ? 19.976 5.191 2.024 1.00 90.31 83 GLY A C 1
ATOM 672 O O . GLY A 1 83 ? 20.287 5.202 0.838 1.00 90.31 83 GLY A O 1
ATOM 673 N N . ALA A 1 84 ? 19.105 6.052 2.568 1.00 92.12 84 ALA A N 1
ATOM 674 C CA . ALA A 1 84 ? 18.405 7.094 1.823 1.00 92.12 84 ALA A CA 1
ATOM 675 C C . ALA A 1 84 ? 19.337 7.861 0.877 1.00 92.12 84 ALA A C 1
ATOM 677 O O . ALA A 1 84 ? 18.972 8.102 -0.256 1.00 92.12 84 ALA A O 1
ATOM 678 N N . PHE A 1 85 ? 20.568 8.178 1.276 1.00 94.88 85 PHE A N 1
ATOM 679 C CA . PHE A 1 85 ? 21.477 8.970 0.442 1.00 94.88 85 PHE A CA 1
ATOM 680 C C . PHE A 1 85 ? 22.717 8.187 -0.021 1.00 94.88 85 PHE A C 1
ATOM 682 O O . PHE A 1 85 ? 23.784 8.769 -0.224 1.00 94.88 85 PHE A O 1
ATOM 689 N N . ILE A 1 86 ? 22.623 6.856 -0.161 1.00 90.69 86 ILE A N 1
ATOM 690 C CA . ILE A 1 86 ? 23.797 6.015 -0.459 1.00 90.69 86 ILE A CA 1
ATOM 691 C C . ILE A 1 86 ? 24.409 6.291 -1.840 1.00 90.69 86 ILE A C 1
ATOM 693 O O . ILE A 1 86 ? 25.625 6.173 -2.000 1.00 90.69 86 ILE A O 1
ATOM 697 N N . SER A 1 87 ? 23.599 6.712 -2.815 1.00 88.38 87 SER A N 1
ATOM 698 C CA . SER A 1 87 ? 24.048 7.091 -4.161 1.00 88.38 87 SER A CA 1
ATOM 699 C C . SER A 1 87 ? 24.510 8.551 -4.292 1.00 88.38 87 SER A C 1
ATOM 701 O O . SER A 1 87 ? 24.918 8.952 -5.382 1.00 88.38 87 SER A O 1
ATOM 703 N N . LEU A 1 88 ? 24.496 9.342 -3.208 1.00 94.38 88 LEU A N 1
ATOM 704 C CA . LEU A 1 88 ? 24.755 10.790 -3.230 1.00 94.38 88 LEU A CA 1
ATOM 705 C C . LEU A 1 88 ? 25.982 11.199 -2.390 1.00 94.38 88 LEU A C 1
ATOM 707 O O . LEU A 1 88 ? 25.885 12.047 -1.503 1.00 94.38 88 LEU A O 1
ATOM 711 N N . PRO A 1 89 ? 27.180 10.646 -2.668 1.00 94.00 89 PRO A N 1
ATOM 712 C CA . PRO A 1 89 ? 28.365 10.853 -1.832 1.00 94.00 89 PRO A CA 1
ATOM 713 C C . PRO A 1 89 ? 28.959 12.267 -1.910 1.00 94.00 89 PRO A C 1
ATOM 715 O O . PRO A 1 89 ? 29.877 12.581 -1.153 1.00 94.00 89 PRO A O 1
ATOM 718 N N . ALA A 1 90 ? 28.499 13.094 -2.854 1.00 96.69 90 ALA A N 1
ATOM 719 C CA . ALA A 1 90 ? 29.003 14.446 -3.076 1.00 96.69 90 ALA A CA 1
ATOM 720 C C . ALA A 1 90 ? 28.256 15.531 -2.286 1.00 96.69 90 ALA A C 1
ATOM 722 O O . ALA A 1 90 ? 28.744 16.662 -2.263 1.00 96.69 90 ALA A O 1
ATOM 723 N N . ILE A 1 91 ? 27.133 15.197 -1.635 1.00 97.94 91 ILE A N 1
ATOM 724 C CA . ILE A 1 91 ? 26.344 16.161 -0.862 1.00 97.94 91 ILE A CA 1
ATOM 725 C C . ILE A 1 91 ? 27.188 16.726 0.283 1.00 97.94 91 ILE A C 1
ATOM 727 O O . ILE A 1 91 ? 27.757 15.981 1.082 1.00 97.94 91 ILE A O 1
ATOM 731 N N . THR A 1 92 ? 27.236 18.053 0.347 1.00 98.50 92 THR A N 1
ATOM 732 C CA . THR A 1 92 ? 27.866 18.857 1.396 1.00 98.50 92 THR A CA 1
ATOM 733 C C . THR A 1 92 ? 26.833 19.500 2.312 1.00 98.50 92 THR A C 1
ATOM 735 O O . THR A 1 92 ? 27.116 19.688 3.492 1.00 98.50 92 THR A O 1
ATOM 738 N N . GLU A 1 93 ? 25.634 19.801 1.808 1.00 98.69 93 GLU A N 1
ATOM 739 C CA . GLU A 1 93 ? 24.569 20.441 2.583 1.00 98.69 93 GLU A CA 1
ATOM 740 C C . GLU A 1 93 ? 23.228 19.737 2.383 1.00 98.69 93 GLU A C 1
ATOM 742 O O . GLU A 1 93 ? 22.746 19.595 1.254 1.00 98.69 93 GLU A O 1
ATOM 747 N N . LEU A 1 94 ? 22.615 19.329 3.494 1.00 98.56 94 LEU A N 1
ATOM 748 C CA . LEU A 1 94 ? 21.316 18.669 3.515 1.00 98.56 94 LEU A CA 1
ATOM 749 C C . LEU A 1 94 ? 20.362 19.406 4.455 1.00 98.56 94 LEU A C 1
ATOM 751 O O . LEU A 1 94 ? 20.599 19.494 5.662 1.00 98.56 94 LEU A O 1
ATOM 755 N N . TRP A 1 95 ? 19.265 19.905 3.887 1.00 98.69 95 TRP A N 1
ATOM 756 C CA . TRP A 1 95 ? 18.247 20.651 4.619 1.00 98.69 95 TRP A CA 1
ATOM 757 C C . TRP A 1 95 ? 16.953 19.845 4.705 1.00 98.69 95 TRP A C 1
ATOM 759 O O . TRP A 1 95 ? 16.290 19.644 3.688 1.00 98.69 95 TRP A O 1
ATOM 769 N N . LEU A 1 96 ? 16.588 19.409 5.910 1.00 98.44 96 LEU A N 1
ATOM 770 C CA . LEU A 1 96 ? 15.413 18.573 6.193 1.00 98.44 96 LEU A CA 1
ATOM 771 C C . LEU A 1 96 ? 14.491 19.172 7.272 1.00 98.44 96 LEU A C 1
ATOM 773 O O . LEU A 1 96 ? 13.564 18.510 7.735 1.00 98.44 96 LEU A O 1
ATOM 777 N N . GLY A 1 97 ? 14.712 20.418 7.683 1.00 97.44 97 GLY A N 1
ATOM 778 C CA . GLY A 1 97 ? 13.920 21.057 8.736 1.00 97.44 97 GLY A CA 1
ATOM 779 C C . GLY A 1 97 ? 12.488 21.372 8.351 1.00 97.44 97 GLY A C 1
ATOM 780 O O . GLY A 1 97 ? 12.154 21.397 7.167 1.00 97.44 97 GLY A O 1
ATOM 781 N N . ARG A 1 98 ? 11.648 21.661 9.347 1.00 97.19 98 ARG A N 1
ATOM 782 C CA . ARG A 1 98 ? 10.213 21.940 9.153 1.00 97.19 98 ARG A CA 1
ATOM 783 C C . ARG A 1 98 ? 9.527 20.830 8.360 1.00 97.19 98 ARG A C 1
ATOM 785 O O . ARG A 1 98 ? 8.857 21.093 7.367 1.00 97.19 98 ARG A O 1
ATOM 792 N N . ASN A 1 99 ? 9.775 19.591 8.756 1.00 97.81 99 ASN A N 1
ATOM 793 C CA . ASN A 1 99 ? 9.094 18.415 8.230 1.00 97.81 99 ASN A CA 1
ATOM 794 C C . ASN A 1 99 ? 8.340 17.728 9.385 1.00 97.81 99 ASN A C 1
ATOM 796 O O . ASN A 1 99 ? 8.162 18.296 10.462 1.00 97.81 99 ASN A O 1
ATOM 800 N N . GLU A 1 100 ? 7.866 16.506 9.166 1.00 95.44 100 GLU A N 1
ATOM 801 C CA . GLU A 1 100 ? 7.203 15.684 10.179 1.00 95.44 100 GLU A CA 1
ATOM 802 C C . GLU A 1 100 ? 8.087 14.490 10.576 1.00 95.44 100 GLU A C 1
ATOM 804 O O . GLU A 1 100 ? 7.566 13.425 10.896 1.00 95.44 100 GLU A O 1
ATOM 809 N N . ILE A 1 101 ? 9.421 14.622 10.503 1.00 97.25 101 ILE A N 1
ATOM 810 C CA . ILE A 1 101 ? 10.324 13.471 10.618 1.00 97.25 101 ILE A CA 1
ATOM 811 C C . ILE A 1 101 ? 10.312 12.956 12.056 1.00 97.25 101 ILE A C 1
ATOM 813 O O . ILE A 1 101 ? 10.799 13.620 12.970 1.00 97.25 101 ILE A O 1
ATOM 817 N N . GLU A 1 102 ? 9.783 11.750 12.235 1.00 91.06 102 GLU A N 1
ATOM 818 C CA . GLU A 1 102 ? 9.704 11.039 13.516 1.00 91.06 102 GLU A CA 1
ATOM 819 C C . GLU A 1 102 ? 10.854 10.036 13.666 1.00 91.06 102 GLU A C 1
ATOM 821 O O . GLU A 1 102 ? 11.330 9.786 14.774 1.00 91.06 102 GLU A O 1
ATOM 826 N N . PHE A 1 103 ? 11.337 9.484 12.546 1.00 90.19 103 PHE A N 1
ATOM 827 C CA . PHE A 1 103 ? 12.373 8.456 12.540 1.00 90.19 103 PHE A CA 1
ATOM 828 C C . PHE A 1 103 ? 13.398 8.659 11.417 1.00 90.19 103 PHE A C 1
ATOM 830 O O . PHE A 1 103 ? 13.056 8.749 10.234 1.00 90.19 103 PHE A O 1
ATOM 837 N N . VAL A 1 104 ? 14.680 8.651 11.785 1.00 95.25 104 VAL A N 1
ATOM 838 C CA . VAL A 1 104 ? 15.811 8.546 10.856 1.00 95.25 104 VAL A CA 1
ATOM 839 C C . VAL A 1 104 ? 16.521 7.235 11.149 1.00 95.25 104 VAL A C 1
ATOM 841 O O . VAL A 1 104 ? 17.000 7.019 12.258 1.00 95.25 104 VAL A O 1
ATOM 844 N N . HIS A 1 105 ? 16.595 6.346 10.161 1.00 94.06 105 HIS A N 1
ATOM 845 C CA . HIS A 1 105 ? 17.296 5.079 10.339 1.00 94.06 105 HIS A CA 1
ATOM 846 C C . HIS A 1 105 ? 18.800 5.317 10.587 1.00 94.06 105 HIS A C 1
ATOM 848 O O . HIS A 1 105 ? 19.414 6.118 9.886 1.00 94.06 105 HIS A O 1
ATOM 854 N N . GLN A 1 106 ? 19.431 4.549 11.485 1.00 92.31 106 GLN A N 1
ATOM 855 C CA . GLN A 1 106 ? 20.848 4.711 11.865 1.00 92.31 106 GLN A CA 1
ATOM 856 C C . GLN A 1 106 ? 21.815 4.818 10.665 1.00 92.31 106 GLN A C 1
ATOM 858 O O . GLN A 1 106 ? 22.678 5.679 10.628 1.00 92.31 106 GLN A O 1
ATOM 863 N N . ASP A 1 107 ? 21.652 3.988 9.628 1.00 93.69 107 ASP A N 1
ATOM 864 C CA . ASP A 1 107 ? 22.496 4.007 8.417 1.00 93.69 107 ASP A CA 1
ATOM 865 C C . ASP A 1 107 ? 22.000 4.963 7.299 1.00 93.69 107 ASP A C 1
ATOM 867 O O . ASP A 1 107 ? 22.453 4.856 6.157 1.00 93.69 107 ASP A O 1
ATOM 871 N N . ALA A 1 108 ? 21.039 5.857 7.556 1.00 95.06 108 ALA A N 1
ATOM 872 C CA . ALA A 1 108 ? 20.451 6.728 6.528 1.00 95.06 108 ALA A CA 1
ATOM 873 C C . ALA A 1 108 ? 21.478 7.663 5.864 1.00 95.06 108 ALA A C 1
ATOM 875 O O . ALA A 1 108 ? 21.484 7.815 4.639 1.00 95.06 108 ALA A O 1
ATOM 876 N N . PHE A 1 109 ? 22.377 8.247 6.663 1.00 95.56 109 PHE A N 1
ATOM 877 C CA . PHE A 1 109 ? 23.367 9.238 6.220 1.00 95.56 109 PHE A CA 1
ATOM 878 C C . PHE A 1 109 ? 24.761 8.654 5.957 1.00 95.56 109 PHE A C 1
ATOM 880 O O . PHE A 1 109 ? 25.676 9.378 5.573 1.00 95.56 109 PHE A O 1
ATOM 887 N N . LYS A 1 110 ? 24.934 7.333 6.069 1.00 90.44 110 LYS A N 1
ATOM 888 C CA . LYS A 1 110 ? 26.231 6.651 5.902 1.00 90.44 110 LYS A CA 1
ATOM 889 C C . LYS A 1 110 ? 26.876 6.858 4.523 1.00 90.44 110 LYS A C 1
ATOM 891 O O . LYS A 1 110 ? 28.094 6.759 4.378 1.00 90.44 110 LYS A O 1
ATOM 896 N N . GLY A 1 111 ? 26.064 7.134 3.500 1.00 91.44 111 GLY A N 1
ATOM 897 C CA . GLY A 1 111 ? 26.520 7.445 2.142 1.00 91.44 111 GLY A CA 1
ATOM 898 C C . GLY A 1 111 ? 27.110 8.846 1.962 1.00 91.44 111 GLY A C 1
ATOM 899 O O . GLY A 1 111 ? 27.867 9.063 1.017 1.00 91.44 111 GLY A O 1
ATOM 900 N N . LEU A 1 112 ? 26.805 9.780 2.866 1.00 95.56 112 LEU A N 1
ATOM 901 C CA . LEU A 1 112 ? 27.078 11.212 2.729 1.00 95.56 112 LEU A CA 1
ATOM 902 C C . LEU A 1 112 ? 28.506 11.581 3.161 1.00 95.56 112 LEU A C 1
ATOM 904 O O . LEU A 1 112 ? 28.727 12.298 4.132 1.00 95.56 112 LEU A O 1
ATOM 908 N N . ARG A 1 113 ? 29.500 11.093 2.413 1.00 93.81 113 ARG A N 1
ATOM 909 C CA . ARG A 1 113 ? 30.934 11.175 2.768 1.00 93.81 113 ARG A CA 1
ATOM 910 C C . ARG A 1 113 ? 31.525 12.586 2.819 1.00 93.81 113 ARG A C 1
ATOM 912 O O . ARG A 1 113 ? 32.648 12.745 3.284 1.00 93.81 113 ARG A O 1
ATOM 919 N N . LYS A 1 114 ? 30.827 13.581 2.273 1.00 96.75 114 LYS A N 1
ATOM 920 C CA . LYS A 1 114 ? 31.272 14.981 2.210 1.00 96.75 114 LYS A CA 1
ATOM 921 C C . LYS A 1 114 ? 30.346 15.934 2.964 1.00 96.75 114 LYS A C 1
ATOM 923 O O . LYS A 1 114 ? 30.483 17.142 2.794 1.00 96.75 114 LYS A O 1
ATOM 928 N N . LEU A 1 115 ? 29.410 15.413 3.759 1.00 98.12 115 LEU A N 1
ATOM 929 C CA . LEU A 1 115 ? 28.411 16.231 4.439 1.00 98.12 115 LEU A CA 1
ATOM 930 C C . LEU A 1 115 ? 29.072 17.151 5.463 1.00 98.12 115 LEU A C 1
ATOM 932 O O . LEU A 1 115 ? 29.741 16.679 6.374 1.00 98.12 115 LEU A O 1
ATOM 936 N N . GLN A 1 116 ? 28.845 18.450 5.313 1.00 98.44 116 GLN A N 1
ATOM 937 C CA . GLN A 1 116 ? 29.359 19.510 6.178 1.00 98.44 116 GLN A CA 1
ATOM 938 C C . GLN A 1 116 ? 28.234 20.147 6.998 1.00 98.44 116 GLN A C 1
ATOM 940 O O . GLN A 1 116 ? 28.421 20.444 8.174 1.00 98.44 116 GLN A O 1
ATOM 945 N N . PHE A 1 117 ? 27.052 20.309 6.404 1.00 98.69 117 PHE A N 1
ATOM 946 C CA . PHE A 1 117 ? 25.904 20.939 7.044 1.00 98.69 117 PHE A CA 1
ATOM 947 C C . PHE A 1 117 ? 24.697 20.002 7.041 1.00 98.69 117 PHE A C 1
ATOM 949 O O . PHE A 1 117 ? 24.244 19.565 5.978 1.00 98.69 117 PHE A O 1
ATOM 956 N N . LEU A 1 118 ? 24.164 19.724 8.232 1.00 98.50 118 LEU A N 1
ATOM 957 C CA . LEU A 1 118 ? 22.933 18.964 8.421 1.00 98.50 118 LEU A CA 1
ATOM 958 C C . LEU A 1 118 ? 21.928 19.786 9.218 1.00 98.50 118 LEU A C 1
ATOM 960 O O . LEU A 1 118 ? 22.181 20.164 10.363 1.00 98.50 118 LEU A O 1
ATOM 964 N N . GLN A 1 119 ? 20.761 19.996 8.624 1.00 97.94 119 GLN A N 1
ATOM 965 C CA . GLN A 1 119 ? 19.640 20.655 9.273 1.00 97.94 119 GLN A CA 1
ATOM 966 C C . GLN A 1 119 ? 18.482 19.662 9.392 1.00 97.94 119 GLN A C 1
ATOM 968 O O . GLN A 1 119 ? 18.004 19.143 8.383 1.00 97.94 119 GLN A O 1
ATOM 973 N N . LEU A 1 120 ? 18.016 19.454 10.623 1.00 98.12 120 LEU A N 1
ATOM 974 C CA . LEU A 1 120 ? 16.844 18.661 10.999 1.00 98.12 120 LEU A CA 1
ATOM 975 C C . LEU A 1 120 ? 15.924 19.401 11.995 1.00 98.12 120 LEU A C 1
ATOM 977 O O . LEU A 1 120 ? 15.080 18.764 12.622 1.00 98.12 120 LEU A O 1
ATOM 981 N N . ALA A 1 121 ? 16.062 20.719 12.171 1.00 96.19 121 ALA A N 1
ATOM 982 C CA . ALA A 1 121 ? 15.263 21.455 13.157 1.00 96.19 121 ALA A CA 1
ATOM 983 C C . ALA A 1 121 ? 13.770 21.497 12.813 1.00 96.19 121 ALA A C 1
ATOM 985 O O . ALA A 1 121 ? 13.416 21.433 11.636 1.00 96.19 121 ALA A O 1
ATOM 986 N N . GLU A 1 122 ? 12.914 21.694 13.815 1.00 95.50 122 GLU A N 1
ATOM 987 C CA . GLU A 1 122 ? 11.453 21.734 13.641 1.00 95.50 122 GLU A CA 1
ATOM 988 C C . GLU A 1 122 ? 10.937 20.415 13.021 1.00 95.50 122 GLU A C 1
ATOM 990 O O . GLU A 1 122 ? 10.323 20.401 11.954 1.00 95.50 122 GLU A O 1
ATOM 995 N N . ASN A 1 123 ? 11.261 19.293 13.670 1.00 97.19 123 ASN A N 1
ATOM 996 C CA . ASN A 1 123 ? 10.806 17.933 13.344 1.00 97.19 123 ASN A CA 1
ATOM 997 C C . ASN A 1 123 ? 10.301 17.242 14.633 1.00 97.19 123 ASN A C 1
ATOM 999 O O . ASN A 1 123 ? 10.017 17.908 15.626 1.00 97.19 123 ASN A O 1
ATOM 1003 N N . ARG A 1 124 ? 10.142 15.912 14.632 1.00 94.38 124 ARG A N 1
ATOM 1004 C CA . ARG A 1 124 ? 9.602 15.128 15.759 1.00 94.38 124 ARG A CA 1
ATOM 1005 C C . ARG A 1 124 ? 10.555 14.020 16.218 1.00 94.38 124 ARG A C 1
ATOM 1007 O O . ARG A 1 124 ? 10.119 12.984 16.717 1.00 94.38 124 ARG A O 1
ATOM 1014 N N . LEU A 1 125 ? 11.861 14.210 16.028 1.00 93.50 125 LEU A N 1
ATOM 1015 C CA . LEU A 1 125 ? 12.867 13.202 16.365 1.00 93.50 125 LEU A CA 1
ATOM 1016 C C . LEU A 1 125 ? 12.928 12.981 17.873 1.00 93.50 125 LEU A C 1
ATOM 1018 O O . LEU A 1 125 ? 13.038 13.946 18.617 1.00 93.50 125 LEU A O 1
ATOM 1022 N N . LYS A 1 126 ? 12.922 11.721 18.320 1.00 88.88 126 LYS A N 1
ATOM 1023 C CA . LYS A 1 126 ? 13.039 11.364 19.749 1.00 88.88 126 LYS A CA 1
ATOM 1024 C C . LYS A 1 126 ? 14.475 11.159 20.235 1.00 88.88 126 LYS A C 1
ATOM 1026 O O . LYS A 1 126 ? 14.759 11.273 21.431 1.00 88.88 126 LYS A O 1
ATOM 1031 N N . SER A 1 127 ? 15.384 10.873 19.310 1.00 89.25 127 SER A N 1
ATOM 1032 C CA . SER A 1 127 ? 16.810 10.670 19.554 1.00 89.25 127 SER A CA 1
ATOM 1033 C C . SER A 1 127 ? 17.632 11.145 18.354 1.00 89.25 127 SER A C 1
ATOM 1035 O O . SER A 1 127 ? 17.119 11.270 17.240 1.00 89.25 127 SER A O 1
ATOM 1037 N N . PHE A 1 128 ? 18.917 11.411 18.587 1.00 92.75 128 PHE A N 1
ATOM 1038 C CA . PHE A 1 128 ? 19.898 11.662 17.529 1.00 92.75 128 PHE A CA 1
ATOM 1039 C C . PHE A 1 128 ? 20.996 10.598 17.591 1.00 92.75 128 PHE A C 1
ATOM 1041 O O . PHE A 1 128 ? 22.111 10.861 18.036 1.00 92.75 128 PHE A O 1
ATOM 1048 N N . ASP A 1 129 ? 20.641 9.378 17.180 1.00 89.31 129 ASP A N 1
ATOM 1049 C CA . ASP A 1 129 ? 21.547 8.228 17.115 1.00 89.31 129 ASP A CA 1
ATOM 1050 C C . ASP A 1 129 ? 21.713 7.754 15.660 1.00 89.31 129 ASP A C 1
ATOM 1052 O O . ASP A 1 129 ? 20.986 6.894 15.161 1.00 89.31 129 ASP A O 1
ATOM 1056 N N . ILE A 1 130 ? 22.600 8.424 14.919 1.00 92.62 130 ILE A N 1
ATOM 1057 C CA . ILE A 1 130 ? 22.761 8.240 13.474 1.00 92.62 130 ILE A CA 1
ATOM 1058 C C . ILE A 1 130 ? 24.225 7.970 13.130 1.00 92.62 130 ILE A C 1
ATOM 1060 O O . ILE A 1 130 ? 25.121 8.740 13.470 1.00 92.62 130 ILE A O 1
ATOM 1064 N N . ASN A 1 131 ? 24.462 6.915 12.355 1.00 92.06 131 ASN A N 1
ATOM 1065 C CA . ASN A 1 131 ? 25.780 6.579 11.840 1.00 92.06 131 ASN A CA 1
ATOM 1066 C C . ASN A 1 131 ? 26.151 7.500 10.673 1.00 92.06 131 ASN A C 1
ATOM 1068 O O . ASN A 1 131 ? 25.591 7.416 9.573 1.00 92.06 131 ASN A O 1
ATOM 1072 N N . PHE A 1 132 ? 27.173 8.322 10.890 1.00 91.88 132 PHE A N 1
ATOM 1073 C CA . PHE A 1 132 ? 27.831 9.086 9.835 1.00 91.88 132 PHE A CA 1
ATOM 1074 C C . PHE A 1 132 ? 29.019 8.315 9.249 1.00 91.88 132 PHE A C 1
ATOM 1076 O O . PHE A 1 132 ? 29.527 7.353 9.831 1.00 91.88 132 PHE A O 1
ATOM 1083 N N . SER A 1 133 ? 29.473 8.723 8.063 1.00 85.81 133 SER A N 1
ATOM 1084 C CA . SER A 1 133 ? 30.736 8.222 7.522 1.00 85.81 133 SER A CA 1
ATOM 1085 C C . SER A 1 133 ? 31.896 8.640 8.425 1.00 85.81 133 SER A C 1
ATOM 1087 O O . SER A 1 133 ? 31.961 9.797 8.830 1.00 85.81 133 SER A O 1
ATOM 1089 N N . ALA A 1 134 ? 32.828 7.726 8.692 1.00 80.75 134 ALA A N 1
ATOM 1090 C CA . ALA A 1 134 ? 34.049 8.017 9.435 1.00 80.75 134 ALA A CA 1
ATOM 1091 C C . ALA A 1 134 ? 35.247 8.174 8.470 1.00 80.75 134 ALA A C 1
ATOM 1093 O O . ALA A 1 134 ? 35.451 7.287 7.632 1.00 80.75 134 ALA A O 1
ATOM 1094 N N . PRO A 1 135 ? 36.060 9.244 8.582 1.00 82.38 135 PRO A N 1
ATOM 1095 C CA . PRO A 1 135 ? 35.859 10.409 9.452 1.00 82.38 135 PRO A CA 1
ATOM 1096 C C . PRO A 1 135 ? 34.683 11.285 8.982 1.00 82.38 135 PRO A C 1
ATOM 1098 O O . PRO A 1 135 ? 34.430 11.385 7.781 1.00 82.38 135 PRO A O 1
ATOM 1101 N N . SER A 1 136 ? 33.975 11.911 9.928 1.00 90.81 136 SER A N 1
ATOM 1102 C CA . SER A 1 136 ? 32.891 12.847 9.611 1.00 90.81 136 SER A CA 1
ATOM 1103 C C . SER A 1 136 ? 33.447 14.185 9.120 1.00 90.81 136 SER A C 1
ATOM 1105 O O . SER A 1 136 ? 34.434 14.696 9.654 1.00 90.81 136 SER A O 1
ATOM 1107 N N . GLU A 1 137 ? 32.785 14.763 8.117 1.00 96.19 137 GLU A N 1
ATOM 1108 C CA . GLU A 1 137 ? 33.093 16.084 7.557 1.00 96.19 137 GLU A CA 1
ATOM 1109 C C . GLU A 1 137 ? 32.180 17.195 8.107 1.00 96.19 137 GLU A C 1
ATOM 1111 O O . GLU A 1 137 ? 32.305 18.351 7.699 1.00 96.19 137 GLU A O 1
ATOM 1116 N N . LEU A 1 138 ? 31.281 16.857 9.039 1.00 97.75 138 LEU A N 1
ATOM 1117 C CA . LEU A 1 138 ? 30.286 17.778 9.581 1.00 97.75 138 LEU A CA 1
ATOM 1118 C C . LEU A 1 138 ? 30.944 18.946 10.317 1.00 97.75 138 LEU A C 1
ATOM 1120 O O . LEU A 1 138 ? 31.726 18.755 11.244 1.00 97.75 138 LEU A O 1
ATOM 1124 N N . THR A 1 139 ? 30.565 20.160 9.929 1.00 98.00 139 THR A N 1
ATOM 1125 C CA . THR A 1 139 ? 30.943 21.417 10.581 1.00 98.00 139 THR A CA 1
ATOM 1126 C C . THR A 1 139 ? 29.793 22.013 11.382 1.00 98.00 139 THR A C 1
ATOM 1128 O O . THR A 1 139 ? 30.047 22.676 12.391 1.00 98.00 139 THR A O 1
ATOM 1131 N N . SER A 1 140 ? 28.549 21.739 10.971 1.00 98.19 140 SER A N 1
ATOM 1132 C CA . SER A 1 140 ? 27.336 22.260 11.599 1.00 98.19 140 SER A CA 1
ATOM 1133 C C . SER A 1 140 ? 26.216 21.219 11.622 1.00 98.19 140 SER A C 1
ATOM 1135 O O . SER A 1 140 ? 25.830 20.690 10.577 1.00 98.19 140 SER A O 1
ATOM 1137 N N . VAL A 1 141 ? 25.653 20.983 12.808 1.00 98.12 141 VAL A N 1
ATOM 1138 C CA . VAL A 1 141 ? 24.446 20.169 13.008 1.00 98.12 141 VAL A CA 1
ATOM 1139 C C . VAL A 1 141 ? 23.385 21.002 13.719 1.00 98.12 141 VAL A C 1
ATOM 1141 O O . VAL A 1 141 ? 23.628 21.564 14.786 1.00 98.12 141 VAL A O 1
ATOM 1144 N N . ILE A 1 142 ? 22.201 21.084 13.121 1.00 97.75 142 ILE A N 1
ATOM 1145 C CA . ILE A 1 142 ? 21.078 21.871 13.630 1.00 97.75 142 ILE A CA 1
ATOM 1146 C C . ILE A 1 142 ? 19.889 20.934 13.849 1.00 97.75 142 ILE A C 1
ATOM 1148 O O . ILE A 1 142 ? 19.298 20.455 12.883 1.00 97.75 142 ILE A O 1
ATOM 1152 N N . ILE A 1 143 ? 19.559 20.663 15.110 1.00 96.56 143 ILE A N 1
ATOM 1153 C CA . ILE A 1 143 ? 18.526 19.709 15.546 1.00 96.56 143 ILE A CA 1
ATOM 1154 C C . ILE A 1 143 ? 17.572 20.331 16.578 1.00 96.56 143 ILE A C 1
ATOM 1156 O O . ILE A 1 143 ? 16.923 19.613 17.336 1.00 96.56 143 ILE A O 1
ATOM 1160 N N . ASP A 1 144 ? 17.489 21.662 16.647 1.00 92.25 144 ASP A N 1
ATOM 1161 C CA . ASP A 1 144 ? 16.587 22.344 17.575 1.00 92.25 144 ASP A CA 1
ATOM 1162 C C . ASP A 1 144 ? 15.104 22.092 17.264 1.00 92.25 144 ASP A C 1
ATOM 1164 O O . ASP A 1 144 ? 14.758 21.627 16.179 1.00 92.25 144 ASP A O 1
ATOM 1168 N N . ASN A 1 145 ? 14.215 22.378 18.216 1.00 91.31 145 ASN A N 1
ATOM 1169 C CA . ASN A 1 145 ? 12.765 22.234 18.042 1.00 91.31 145 ASN A CA 1
ATOM 1170 C C . ASN A 1 145 ? 12.375 20.811 17.595 1.00 91.31 145 ASN A C 1
ATOM 1172 O O . ASN A 1 145 ? 11.785 20.602 16.536 1.00 91.31 145 ASN A O 1
ATOM 1176 N N . ASN A 1 146 ? 12.778 19.824 18.392 1.00 92.94 146 ASN A N 1
ATOM 1177 C CA . ASN A 1 146 ? 12.482 18.407 18.198 1.00 92.94 146 ASN A CA 1
ATOM 1178 C C . ASN A 1 146 ? 12.072 17.777 19.546 1.00 92.94 146 ASN A C 1
ATOM 1180 O O . ASN A 1 146 ? 11.929 18.445 20.570 1.00 92.94 146 ASN A O 1
ATOM 1184 N N . ASN A 1 147 ? 11.896 16.461 19.558 1.00 90.25 147 ASN A N 1
ATOM 1185 C CA . ASN A 1 147 ? 11.535 15.670 20.728 1.00 90.25 147 ASN A CA 1
ATOM 1186 C C . ASN A 1 147 ? 12.752 14.909 21.300 1.00 90.25 147 ASN A C 1
ATOM 1188 O O . ASN A 1 147 ? 12.601 13.871 21.938 1.00 90.25 147 ASN A O 1
ATOM 1192 N N . ILE A 1 148 ? 13.978 15.390 21.069 1.00 91.31 148 ILE A N 1
ATOM 1193 C CA . ILE A 1 148 ? 15.195 14.632 21.371 1.00 91.31 148 ILE A CA 1
ATOM 1194 C C . ILE A 1 148 ? 15.416 14.581 22.881 1.00 91.31 148 ILE A C 1
ATOM 1196 O O . ILE A 1 148 ? 15.627 15.602 23.532 1.00 91.31 148 ILE A O 1
ATOM 1200 N N . THR A 1 149 ? 15.418 13.370 23.434 1.00 88.94 149 THR A N 1
ATOM 1201 C CA . THR A 1 149 ? 15.692 13.132 24.863 1.00 88.94 149 THR A CA 1
ATOM 1202 C C . THR A 1 149 ? 17.118 12.660 25.129 1.00 88.94 149 THR A C 1
ATOM 1204 O O . THR A 1 149 ? 17.603 12.769 26.258 1.00 88.94 149 THR A O 1
ATOM 1207 N N . TYR A 1 150 ? 17.789 12.137 24.100 1.00 89.25 150 TYR A N 1
ATOM 1208 C CA . TYR A 1 150 ? 19.069 11.442 24.199 1.00 89.25 150 TYR A CA 1
ATOM 1209 C C . TYR A 1 150 ? 19.912 11.621 22.923 1.00 89.25 150 TYR A C 1
ATOM 1211 O O . TYR A 1 150 ? 19.389 11.546 21.806 1.00 89.25 150 TYR A O 1
ATOM 1219 N N . ILE A 1 151 ? 21.220 11.829 23.108 1.00 92.50 151 ILE A N 1
ATOM 1220 C CA . ILE A 1 151 ? 22.256 11.810 22.065 1.00 92.50 151 ILE A CA 1
ATOM 1221 C C . ILE A 1 151 ? 23.345 10.846 22.545 1.00 92.50 151 ILE A C 1
ATOM 1223 O O . ILE A 1 151 ? 23.814 10.981 23.678 1.00 92.50 151 ILE A O 1
ATOM 1227 N N . SER A 1 152 ? 23.718 9.875 21.713 1.00 90.06 152 SER A N 1
ATOM 1228 C CA . SER A 1 152 ? 24.702 8.850 22.067 1.00 90.06 152 SER A CA 1
ATOM 1229 C C . SER A 1 152 ? 26.132 9.400 22.072 1.00 90.06 152 SER A C 1
ATOM 1231 O O . SER A 1 152 ? 26.474 10.320 21.323 1.00 90.06 152 SER A O 1
ATOM 1233 N N . GLU A 1 153 ? 26.988 8.838 22.929 1.00 89.50 153 GLU A N 1
ATOM 1234 C CA . GLU A 1 153 ? 28.407 9.222 22.996 1.00 89.50 153 GLU A CA 1
ATOM 1235 C C . GLU A 1 153 ? 29.134 8.822 21.706 1.00 89.50 153 GLU A C 1
ATOM 1237 O O . GLU A 1 153 ? 30.001 9.546 21.218 1.00 89.50 153 GLU A O 1
ATOM 1242 N N . GLU A 1 154 ? 28.720 7.706 21.108 1.00 90.38 154 GLU A N 1
ATOM 1243 C CA . GLU A 1 154 ? 29.208 7.205 19.833 1.00 90.38 154 GLU A CA 1
ATOM 1244 C C . GLU A 1 154 ? 29.010 8.235 18.716 1.00 90.38 154 GLU A C 1
ATOM 1246 O O . GLU A 1 154 ? 29.949 8.529 17.973 1.00 90.38 154 GLU A O 1
ATOM 1251 N N . VAL A 1 155 ? 27.818 8.832 18.613 1.00 92.94 155 VAL A N 1
ATOM 1252 C CA . VAL A 1 155 ? 27.547 9.861 17.601 1.00 92.94 155 VAL A CA 1
ATOM 1253 C C . VAL A 1 155 ? 28.362 11.115 17.855 1.00 92.94 155 VAL A C 1
ATOM 1255 O O . VAL A 1 155 ? 28.939 11.648 16.905 1.00 92.94 155 VAL A O 1
ATOM 1258 N N . LEU A 1 156 ? 28.450 11.567 19.110 1.00 93.50 156 LEU A N 1
ATOM 1259 C CA . LEU A 1 156 ? 29.255 12.732 19.473 1.00 93.50 156 LEU A CA 1
ATOM 1260 C C . LEU A 1 156 ? 30.714 12.545 19.046 1.00 93.50 156 LEU A C 1
ATOM 1262 O O . LEU A 1 156 ? 31.266 13.426 18.390 1.00 93.50 156 LEU A O 1
ATOM 1266 N N . GLU A 1 157 ? 31.318 11.387 19.318 1.00 92.69 157 GLU A N 1
ATOM 1267 C CA . GLU A 1 157 ? 32.694 11.097 18.899 1.00 92.69 157 GLU A CA 1
ATOM 1268 C C . GLU A 1 157 ? 32.860 11.019 17.381 1.00 92.69 157 GLU A C 1
ATOM 1270 O O . GLU A 1 157 ? 33.869 11.485 16.845 1.00 92.69 157 GLU A O 1
ATOM 1275 N N . VAL A 1 158 ? 31.870 10.478 16.669 1.00 92.88 158 VAL A N 1
ATOM 1276 C CA . VAL A 1 158 ? 31.912 10.394 15.206 1.00 92.88 158 VAL A CA 1
ATOM 1277 C C . VAL A 1 158 ? 31.852 11.783 14.563 1.00 92.88 158 VAL A C 1
ATOM 1279 O O . VAL A 1 158 ? 32.593 12.028 13.609 1.00 92.88 158 VAL A O 1
ATOM 1282 N N . ILE A 1 159 ? 31.003 12.695 15.056 1.00 94.81 159 ILE A N 1
ATOM 1283 C CA . ILE A 1 159 ? 30.830 14.033 14.457 1.00 94.81 159 ILE A CA 1
ATOM 1284 C C . ILE A 1 159 ? 31.856 15.062 14.946 1.00 94.81 159 ILE A C 1
ATOM 1286 O O . ILE A 1 159 ? 32.125 16.027 14.235 1.00 94.81 159 ILE A O 1
ATOM 1290 N N . ARG A 1 160 ? 32.475 14.844 16.113 1.00 94.56 160 ARG A N 1
ATOM 1291 C CA . ARG A 1 160 ? 33.443 15.748 16.756 1.00 94.56 160 ARG A CA 1
ATOM 1292 C C . ARG A 1 160 ? 34.569 16.300 15.865 1.00 94.56 160 ARG A C 1
ATOM 1294 O O . ARG A 1 160 ? 34.875 17.478 16.026 1.00 94.56 160 ARG A O 1
ATOM 1301 N N . PRO A 1 161 ? 35.225 15.536 14.961 1.00 94.38 161 PRO A N 1
ATOM 1302 C CA . PRO A 1 161 ? 36.512 15.943 14.383 1.00 94.38 161 PRO A CA 1
ATOM 1303 C C . PRO A 1 161 ? 36.543 17.301 13.667 1.00 94.38 161 PRO A C 1
ATOM 1305 O O . PRO A 1 161 ? 37.596 17.937 13.640 1.00 94.38 161 PRO A O 1
ATOM 1308 N N . LYS A 1 162 ? 35.426 17.731 13.066 1.00 96.31 162 LYS A N 1
ATOM 1309 C CA . LYS A 1 162 ? 35.318 18.999 12.320 1.00 96.31 162 LYS A CA 1
ATOM 1310 C C . LYS A 1 162 ? 34.166 19.892 12.780 1.00 96.31 162 LYS A C 1
ATOM 1312 O O . LYS A 1 162 ? 33.977 20.971 12.215 1.00 96.31 162 LYS A O 1
ATOM 1317 N N . LEU A 1 163 ? 33.415 19.468 13.795 1.00 97.44 163 LEU A N 1
ATOM 1318 C CA . LEU A 1 163 ? 32.220 20.173 14.231 1.00 97.44 163 LEU A CA 1
ATOM 1319 C C . LEU A 1 163 ? 32.592 21.495 14.901 1.00 97.44 163 LEU A C 1
ATOM 1321 O O . LEU A 1 163 ? 33.433 21.541 15.793 1.00 97.44 163 LEU A O 1
ATOM 1325 N N . SER A 1 164 ? 31.927 22.567 14.485 1.00 96.62 164 SER A N 1
ATOM 1326 C CA . SER A 1 164 ? 32.067 23.900 15.077 1.00 96.62 164 SER A CA 1
ATOM 1327 C C . SER A 1 164 ? 30.764 24.421 15.672 1.00 96.62 164 SER A C 1
ATOM 1329 O O . SER A 1 164 ? 30.811 25.241 16.585 1.00 96.62 164 SER A O 1
ATOM 1331 N N . LEU A 1 165 ? 29.611 23.936 15.197 1.00 96.75 165 LEU A N 1
ATOM 1332 C CA . LEU A 1 165 ? 28.289 24.361 15.647 1.00 96.75 165 LEU A CA 1
ATOM 1333 C C . LEU A 1 165 ? 27.365 23.158 15.868 1.00 96.75 165 LEU A C 1
ATOM 1335 O O . LEU A 1 165 ? 27.157 22.352 14.959 1.00 96.75 165 LEU A O 1
ATOM 1339 N N . LEU A 1 166 ? 26.758 23.085 17.052 1.00 96.50 166 LEU A N 1
ATOM 1340 C CA . LEU A 1 166 ? 25.705 22.129 17.383 1.00 96.50 166 LEU A CA 1
ATOM 1341 C C . LEU A 1 166 ? 24.527 22.868 18.034 1.00 96.50 166 LEU A C 1
ATOM 1343 O O . LEU A 1 166 ? 24.640 23.394 19.140 1.00 96.50 166 LEU A O 1
ATOM 1347 N N . VAL A 1 167 ? 23.386 22.924 17.348 1.00 94.19 167 VAL A N 1
ATOM 1348 C CA . VAL A 1 167 ? 22.182 23.614 17.835 1.00 94.19 167 VAL A CA 1
ATOM 1349 C C . VAL A 1 167 ? 21.162 22.581 18.306 1.00 94.19 167 VAL A C 1
ATOM 1351 O O . VAL A 1 167 ? 20.644 21.820 17.496 1.00 94.19 167 VAL A O 1
ATOM 1354 N N . ILE A 1 168 ? 20.885 22.561 19.612 1.00 91.50 168 ILE A N 1
ATOM 1355 C CA . ILE A 1 168 ? 20.013 21.568 20.280 1.00 91.50 168 ILE A CA 1
ATOM 1356 C C . ILE A 1 168 ? 18.865 22.200 21.072 1.00 91.50 168 ILE A C 1
ATOM 1358 O O . ILE A 1 168 ? 18.203 21.516 21.849 1.00 91.50 168 ILE A O 1
ATOM 1362 N N . SER A 1 169 ? 18.663 23.513 20.934 1.00 87.38 169 SER A N 1
ATOM 1363 C CA . SER A 1 169 ? 17.634 24.262 21.665 1.00 87.38 169 SER A CA 1
ATOM 1364 C C . SER A 1 169 ? 16.241 23.650 21.473 1.00 87.38 169 SER A C 1
ATOM 1366 O O . SER A 1 169 ? 16.000 22.959 20.490 1.00 87.38 169 SER A O 1
ATOM 1368 N N . ASP A 1 170 ? 15.322 23.888 22.407 1.00 85.38 170 ASP A N 1
ATOM 1369 C CA . ASP A 1 170 ? 13.925 23.443 22.279 1.00 85.38 170 ASP A CA 1
ATOM 1370 C C . ASP A 1 170 ? 13.783 21.919 22.053 1.00 85.38 170 ASP A C 1
ATOM 1372 O O . ASP A 1 170 ? 13.019 21.461 21.208 1.00 85.38 170 ASP A O 1
ATOM 1376 N N . ASN A 1 171 ? 14.558 21.131 22.810 1.00 86.00 171 ASN A N 1
ATOM 1377 C CA . ASN A 1 171 ? 14.445 19.676 22.906 1.00 86.00 171 ASN A CA 1
ATOM 1378 C C . ASN A 1 171 ? 14.316 19.242 24.376 1.00 86.00 171 ASN A C 1
ATOM 1380 O O . ASN A 1 171 ? 15.015 19.795 25.233 1.00 86.00 171 ASN A O 1
ATOM 1384 N N . PRO A 1 172 ? 13.497 18.224 24.689 1.00 85.44 172 PRO A N 1
ATOM 1385 C CA . PRO A 1 172 ? 13.316 17.698 26.039 1.00 85.44 172 PRO A CA 1
ATOM 1386 C C . PRO A 1 172 ? 14.470 16.765 26.457 1.00 85.44 172 PRO A C 1
ATOM 1388 O O . PRO A 1 172 ? 14.249 15.616 26.835 1.00 85.44 172 PRO A O 1
ATOM 1391 N N . LEU A 1 173 ? 15.720 17.232 26.389 1.00 86.19 173 LEU A N 1
ATOM 1392 C CA . LEU A 1 173 ? 16.893 16.430 26.750 1.00 86.19 173 LEU A CA 1
ATOM 1393 C C . LEU A 1 173 ? 16.872 16.038 28.233 1.00 86.19 173 LEU A C 1
ATOM 1395 O O . LEU A 1 173 ? 16.583 16.861 29.110 1.00 86.19 173 LEU A O 1
ATOM 1399 N N . GLN A 1 174 ? 17.218 14.780 28.529 1.00 86.88 174 GLN A N 1
ATOM 1400 C CA . GLN A 1 174 ? 17.412 14.329 29.911 1.00 86.88 174 GLN A CA 1
ATOM 1401 C C . GLN A 1 174 ? 18.470 15.207 30.586 1.00 86.88 174 GLN A C 1
ATOM 1403 O O . GLN A 1 174 ? 19.510 15.455 29.978 1.00 86.88 174 GLN A O 1
ATOM 1408 N N . CYS A 1 175 ? 18.259 15.640 31.835 1.00 82.88 175 CYS A N 1
ATOM 1409 C CA . CYS A 1 175 ? 19.205 16.540 32.520 1.00 82.88 175 CYS A CA 1
ATOM 1410 C C . CYS A 1 175 ? 20.641 15.996 32.504 1.00 82.88 175 CYS A C 1
ATOM 1412 O O . CYS A 1 175 ? 21.564 16.685 32.083 1.00 82.88 175 CYS A O 1
ATOM 1414 N N . ALA A 1 176 ? 20.809 14.711 32.835 1.00 85.94 176 ALA A N 1
ATOM 1415 C CA . ALA A 1 176 ? 22.110 14.052 32.796 1.00 85.94 176 ALA A CA 1
ATOM 1416 C C . ALA A 1 176 ? 22.727 14.000 31.383 1.00 85.94 176 ALA A C 1
ATOM 1418 O O . ALA A 1 176 ? 23.947 13.964 31.251 1.00 85.94 176 ALA A O 1
ATOM 1419 N N . CYS A 1 177 ? 21.911 13.970 30.324 1.00 88.81 177 CYS A N 1
ATOM 1420 C CA . CYS A 1 177 ? 22.394 14.018 28.942 1.00 88.81 177 CYS A CA 1
ATOM 1421 C C . CYS A 1 177 ? 22.759 15.430 28.504 1.00 88.81 177 CYS A C 1
ATOM 1423 O O . CYS A 1 177 ? 23.784 15.613 27.856 1.00 88.81 177 CYS A O 1
ATOM 1425 N N . LEU A 1 178 ? 21.956 16.425 28.879 1.00 88.25 178 LEU A N 1
ATOM 1426 C CA . LEU A 1 178 ? 22.249 17.824 28.597 1.00 88.25 178 LEU A CA 1
ATOM 1427 C C . LEU A 1 178 ? 23.579 18.238 29.240 1.00 88.25 178 LEU A C 1
ATOM 1429 O O . LEU A 1 178 ? 24.426 18.807 28.556 1.00 88.25 178 LEU A O 1
ATOM 1433 N N . ASP A 1 179 ? 23.797 17.871 30.505 1.00 86.75 179 ASP A N 1
ATOM 1434 C CA . ASP A 1 179 ? 25.057 18.130 31.209 1.00 86.75 179 ASP A CA 1
ATOM 1435 C C . ASP A 1 179 ? 26.250 17.498 30.483 1.00 86.75 179 ASP A C 1
ATOM 1437 O O . ASP A 1 179 ? 27.282 18.146 30.305 1.00 86.75 179 ASP A O 1
ATOM 1441 N N . LYS A 1 180 ? 26.104 16.252 30.008 1.00 89.88 180 LYS A N 1
ATOM 1442 C CA . LYS A 1 180 ? 27.141 15.578 29.215 1.00 89.88 180 LYS A CA 1
ATOM 1443 C C . LYS A 1 180 ? 27.434 16.308 27.908 1.00 89.88 180 LYS A C 1
ATOM 1445 O O . LYS A 1 180 ? 28.602 16.488 27.581 1.00 89.88 180 LYS A O 1
ATOM 1450 N N . VAL A 1 181 ? 26.405 16.731 27.170 1.00 91.38 181 VAL A N 1
ATOM 1451 C CA . VAL A 1 181 ? 26.583 17.450 25.898 1.00 91.38 181 VAL A CA 1
ATOM 1452 C C . VAL A 1 181 ? 27.271 18.796 26.125 1.00 91.38 181 VAL A C 1
ATOM 1454 O O . VAL A 1 181 ? 28.161 19.142 25.355 1.00 91.38 181 VAL A O 1
ATOM 1457 N N . ILE A 1 182 ? 26.924 19.520 27.195 1.00 89.00 182 ILE A N 1
ATOM 1458 C CA . ILE A 1 182 ? 27.565 20.793 27.557 1.00 89.00 182 ILE A CA 1
ATOM 1459 C C . ILE A 1 182 ? 29.037 20.577 27.933 1.00 89.00 182 ILE A C 1
ATOM 1461 O O . ILE A 1 182 ? 29.918 21.236 27.385 1.00 89.00 182 ILE A O 1
ATOM 1465 N N . GLN A 1 183 ? 29.326 19.609 28.810 1.00 90.75 183 GLN A N 1
ATOM 1466 C CA . GLN A 1 183 ? 30.705 19.279 29.195 1.00 90.75 183 GLN A CA 1
ATOM 1467 C C . GLN A 1 183 ? 31.544 18.852 27.987 1.00 90.75 183 GLN A C 1
ATOM 1469 O O . GLN A 1 183 ? 32.691 19.272 27.844 1.00 90.75 183 GLN A O 1
ATOM 1474 N N . TRP A 1 184 ? 30.963 18.040 27.102 1.00 94.56 184 TRP A N 1
ATOM 1475 C CA . TRP A 1 184 ? 31.586 17.636 25.848 1.00 94.56 184 TRP A CA 1
ATOM 1476 C C . TRP A 1 184 ? 31.850 18.841 24.936 1.00 94.56 184 TRP A C 1
ATOM 1478 O O . TRP A 1 184 ? 32.962 18.986 24.427 1.00 94.56 184 TRP A O 1
ATOM 1488 N N . SER A 1 185 ? 30.880 19.746 24.767 1.00 93.56 185 SER A N 1
ATOM 1489 C CA . SER A 1 185 ? 31.059 20.922 23.913 1.00 93.56 185 SER A CA 1
ATOM 1490 C C . SER A 1 185 ? 32.128 21.870 24.446 1.00 93.56 185 SER A C 1
ATOM 1492 O O . SER A 1 185 ? 32.934 22.372 23.664 1.00 93.56 185 SER A O 1
ATOM 1494 N N . ASP A 1 186 ? 32.192 22.053 25.766 1.00 91.69 186 ASP A N 1
ATOM 1495 C CA . ASP A 1 186 ? 33.198 22.892 26.418 1.00 91.69 186 ASP A CA 1
ATOM 1496 C C . ASP A 1 186 ? 34.600 22.280 26.273 1.00 91.69 186 ASP A C 1
ATOM 1498 O O . ASP A 1 186 ? 35.559 22.981 25.944 1.00 91.69 186 ASP A O 1
ATOM 1502 N N . ALA A 1 187 ? 34.724 20.958 26.446 1.00 94.69 187 ALA A N 1
ATOM 1503 C CA . ALA A 1 187 ? 35.992 20.239 26.318 1.00 94.69 187 ALA A CA 1
ATOM 1504 C C . ALA A 1 187 ? 36.590 20.311 24.902 1.00 94.69 187 ALA A C 1
ATOM 1506 O O . ALA A 1 187 ? 37.813 20.291 24.746 1.00 94.69 187 ALA A O 1
ATOM 1507 N N . PHE A 1 188 ? 35.741 20.403 23.874 1.00 94.38 188 PHE A N 1
ATOM 1508 C CA . PHE A 1 188 ? 36.157 20.417 22.469 1.00 94.38 188 PHE A CA 1
ATOM 1509 C C . PHE A 1 188 ? 35.945 21.762 21.761 1.00 94.38 188 PHE A C 1
ATOM 1511 O O . PHE A 1 188 ? 36.167 21.848 20.554 1.00 94.38 188 PHE A O 1
ATOM 1518 N N . ASN A 1 189 ? 35.583 22.818 22.499 1.00 93.12 189 ASN A N 1
ATOM 1519 C CA . ASN A 1 189 ? 35.351 24.171 21.982 1.00 93.12 189 ASN A CA 1
ATOM 1520 C C . ASN A 1 189 ? 34.323 24.216 20.829 1.00 93.12 189 ASN A C 1
ATOM 1522 O O . ASN A 1 189 ? 34.520 24.887 19.813 1.00 93.12 189 ASN A O 1
ATOM 1526 N N . ILE A 1 190 ? 33.227 23.473 20.988 1.00 95.06 190 ILE A N 1
ATOM 1527 C CA . ILE A 1 190 ? 32.115 23.406 20.035 1.00 95.06 190 ILE A CA 1
ATOM 1528 C C . ILE A 1 190 ? 31.070 24.443 20.443 1.00 95.06 190 ILE A C 1
ATOM 1530 O O . ILE A 1 190 ? 30.644 24.487 21.595 1.00 95.06 190 ILE A O 1
ATOM 1534 N N . ASN A 1 191 ? 30.619 25.276 19.502 1.00 93.00 191 ASN A N 1
ATOM 1535 C CA . ASN A 1 191 ? 29.587 26.265 19.787 1.00 93.00 191 ASN A CA 1
ATOM 1536 C C . ASN A 1 191 ? 28.224 25.580 19.954 1.00 93.00 191 ASN A C 1
ATOM 1538 O O . ASN A 1 191 ? 27.619 25.138 18.976 1.00 93.00 191 ASN A O 1
ATOM 1542 N N . VAL A 1 192 ? 27.732 25.541 21.190 1.00 90.06 192 VAL A N 1
ATOM 1543 C CA . VAL A 1 192 ? 26.351 25.189 21.531 1.00 90.06 192 VAL A CA 1
ATOM 1544 C C . VAL A 1 192 ? 25.688 26.451 22.088 1.00 90.06 192 VAL A C 1
ATOM 1546 O O . VAL A 1 192 ? 26.062 26.884 23.176 1.00 90.06 192 VAL A O 1
ATOM 1549 N N . PRO A 1 193 ? 24.738 27.095 21.380 1.00 81.56 193 PRO A N 1
ATOM 1550 C CA . PRO A 1 193 ? 24.156 28.374 21.806 1.00 81.56 193 PRO A CA 1
ATOM 1551 C C . PRO A 1 193 ? 23.388 28.309 23.147 1.00 81.56 193 PRO A C 1
ATOM 1553 O O . PRO A 1 193 ? 22.167 28.151 23.182 1.00 81.56 193 PRO A O 1
ATOM 1556 N N . GLN A 1 194 ? 24.095 28.487 24.270 1.00 66.69 194 GLN A N 1
ATOM 1557 C CA . GLN A 1 194 ? 23.549 28.350 25.631 1.00 66.69 194 GLN A CA 1
ATOM 1558 C C . GLN A 1 194 ? 22.550 29.454 26.021 1.00 66.69 194 GLN A C 1
ATOM 1560 O O . GLN A 1 194 ? 21.633 29.216 26.807 1.00 66.69 194 GLN A O 1
ATOM 1565 N N . SER A 1 195 ? 22.665 30.657 25.447 1.00 53.12 195 SER A N 1
ATOM 1566 C CA . SER A 1 195 ? 21.774 31.791 25.750 1.00 53.12 195 SER A CA 1
ATOM 1567 C C . SER A 1 195 ? 20.305 31.529 25.386 1.00 53.12 195 SER A C 1
ATOM 1569 O O . SER A 1 195 ? 19.413 32.088 26.022 1.00 53.12 195 SER A O 1
ATOM 1571 N N . LYS A 1 196 ? 20.044 30.629 24.426 1.00 53.69 196 LYS A N 1
ATOM 1572 C CA . LYS A 1 196 ? 18.698 30.146 24.078 1.00 53.69 196 LYS A CA 1
ATOM 1573 C C . LYS A 1 196 ? 18.179 29.039 25.003 1.00 53.69 196 LYS A C 1
ATOM 1575 O O . LYS A 1 196 ? 16.975 28.838 25.064 1.00 53.69 196 LYS A O 1
ATOM 1580 N N . LEU A 1 197 ? 19.058 28.351 25.738 1.00 56.00 197 LEU A N 1
ATOM 1581 C CA . LEU A 1 197 ? 18.670 27.355 26.747 1.00 56.00 197 LEU A CA 1
ATOM 1582 C C . LEU A 1 197 ? 18.215 28.031 28.054 1.00 56.00 197 LEU A C 1
ATOM 1584 O O . LEU A 1 197 ? 17.338 27.528 28.744 1.00 56.00 197 LEU A O 1
ATOM 1588 N N . GLN A 1 198 ? 18.775 29.199 28.392 1.00 47.88 198 GLN A N 1
ATOM 1589 C CA . GLN A 1 198 ? 18.427 29.928 29.621 1.00 47.88 198 GLN A CA 1
ATOM 1590 C C . GLN A 1 198 ? 17.223 30.880 29.466 1.00 47.88 198 GLN A C 1
ATOM 1592 O O . GLN A 1 198 ? 16.540 31.152 30.450 1.00 47.88 198 GLN A O 1
ATOM 1597 N N . GLN A 1 199 ? 16.928 31.374 28.255 1.00 46.31 199 GLN A N 1
ATOM 1598 C CA . GLN A 1 199 ? 15.808 32.301 27.994 1.00 46.31 199 GLN A CA 1
ATOM 1599 C C . GLN A 1 199 ? 14.446 31.611 27.769 1.00 46.31 199 GLN A C 1
ATOM 1601 O O . GLN A 1 199 ? 13.426 32.296 27.718 1.00 46.31 199 GLN A O 1
ATOM 1606 N N . SER A 1 200 ? 14.413 30.277 27.675 1.00 39.69 200 SER A N 1
ATOM 1607 C CA . SER A 1 200 ? 13.215 29.459 27.420 1.00 39.69 200 SER A CA 1
ATOM 1608 C C . SER A 1 200 ? 12.639 28.760 28.661 1.00 39.69 200 SER A C 1
ATOM 1610 O O . SER A 1 200 ? 11.628 28.074 28.553 1.00 39.69 200 SER A O 1
ATOM 1612 N N . GLY A 1 201 ? 13.244 28.920 29.847 1.00 40.88 201 GLY A N 1
ATOM 1613 C CA . GLY A 1 201 ? 12.834 28.161 31.036 1.00 40.88 201 GLY A CA 1
ATOM 1614 C C . GLY A 1 201 ? 13.078 26.656 30.878 1.00 40.88 201 GLY A C 1
ATOM 1615 O O . GLY A 1 201 ? 12.185 25.870 31.172 1.00 40.88 201 GLY A O 1
ATOM 1616 N N . ALA A 1 202 ? 14.255 26.261 30.372 1.00 39.06 202 ALA A N 1
ATOM 1617 C CA . ALA A 1 202 ? 14.584 24.873 30.044 1.00 39.06 202 ALA A CA 1
ATOM 1618 C C . ALA A 1 202 ? 14.196 23.874 31.150 1.00 39.06 202 ALA A C 1
ATOM 1620 O O . ALA A 1 202 ? 14.826 23.795 32.207 1.00 39.06 202 ALA A O 1
ATOM 1621 N N . VAL A 1 203 ? 13.172 23.069 30.861 1.00 53.53 203 VAL A N 1
ATOM 1622 C CA . VAL A 1 203 ? 12.817 21.867 31.613 1.00 53.53 203 VAL A CA 1
ATOM 1623 C C . VAL A 1 203 ? 13.674 20.743 31.046 1.00 53.53 203 VAL A C 1
ATOM 1625 O O . VAL A 1 203 ? 13.284 20.066 30.098 1.00 53.53 203 VAL A O 1
ATOM 1628 N N . CYS A 1 204 ? 14.878 20.564 31.591 1.00 65.12 204 CYS A N 1
ATOM 1629 C CA . CYS A 1 204 ? 15.558 19.292 31.406 1.00 65.12 204 CYS A CA 1
ATOM 1630 C C . CYS A 1 204 ? 14.707 18.200 32.068 1.00 65.12 204 CYS A C 1
ATOM 1632 O O . CYS A 1 204 ? 14.058 18.425 33.095 1.00 65.12 204 CYS A O 1
ATOM 1634 N N . VAL A 1 205 ? 14.641 17.034 31.439 1.00 73.25 205 VAL A N 1
ATOM 1635 C CA . VAL A 1 205 ? 13.626 16.040 31.795 1.00 73.25 205 VAL A CA 1
ATOM 1636 C C . VAL A 1 205 ? 14.200 14.986 32.726 1.00 73.25 205 VAL A C 1
ATOM 1638 O O . VAL A 1 205 ? 15.346 14.555 32.574 1.00 73.25 205 VAL A O 1
ATOM 1641 N N . PHE A 1 206 ? 13.399 14.562 33.700 1.00 74.50 206 PHE A N 1
ATOM 1642 C CA . PHE A 1 206 ? 13.780 13.526 34.653 1.00 74.50 206 PHE A CA 1
ATOM 1643 C C . PHE A 1 206 ? 13.065 12.220 34.292 1.00 74.50 206 PHE A C 1
ATOM 1645 O O . PHE A 1 206 ? 11.854 12.120 34.513 1.00 74.50 206 PHE A O 1
ATOM 1652 N N . PRO A 1 207 ? 13.773 11.217 33.739 1.00 79.81 207 PRO A N 1
ATOM 1653 C CA . PRO A 1 207 ? 13.182 9.901 33.542 1.00 79.81 207 PRO A CA 1
ATOM 1654 C C . PRO A 1 207 ? 12.867 9.259 34.903 1.00 79.81 207 PRO A C 1
ATOM 1656 O O . PRO A 1 207 ? 13.518 9.544 35.915 1.00 79.81 207 PRO A O 1
ATOM 1659 N N . LYS A 1 208 ? 11.865 8.375 34.936 1.00 81.31 208 LYS A N 1
ATOM 1660 C CA . LYS A 1 208 ? 11.402 7.665 36.138 1.00 81.31 208 LYS A CA 1
ATOM 1661 C C . LYS A 1 208 ? 12.523 6.834 36.751 1.00 81.31 208 LYS A C 1
ATOM 1663 O O . LYS A 1 208 ? 12.657 6.782 37.973 1.00 81.31 208 LYS A O 1
ATOM 1668 N N . THR A 1 209 ? 13.333 6.178 35.922 1.00 81.69 209 THR A N 1
ATOM 1669 C CA . THR A 1 209 ? 14.408 5.305 36.394 1.00 81.69 209 THR A CA 1
ATOM 1670 C C . THR A 1 209 ? 15.788 5.918 36.160 1.00 81.69 209 THR A C 1
ATOM 1672 O O . THR A 1 209 ? 16.107 6.405 35.083 1.00 81.69 209 THR A O 1
ATOM 1675 N N . LYS A 1 210 ? 16.659 5.865 37.176 1.00 82.81 210 LYS A N 1
ATOM 1676 C CA . LYS A 1 210 ? 18.046 6.388 37.154 1.00 82.81 210 LYS A CA 1
ATOM 1677 C C . LYS A 1 210 ? 18.182 7.798 36.514 1.00 82.81 210 LYS A C 1
ATOM 1679 O O . LYS A 1 210 ? 18.939 7.949 35.555 1.00 82.81 210 LYS A O 1
ATOM 1684 N N . PRO A 1 211 ? 17.505 8.831 37.047 1.00 79.94 211 PRO A N 1
ATOM 1685 C CA . PRO A 1 211 ? 17.493 10.192 36.485 1.00 79.94 211 PRO A CA 1
ATOM 1686 C C . PRO A 1 211 ? 18.863 10.884 36.392 1.00 79.94 211 PRO A C 1
ATOM 1688 O O . PRO A 1 211 ? 19.009 11.865 35.672 1.00 79.94 211 PRO A O 1
ATOM 1691 N N . SER A 1 212 ? 19.871 10.384 37.108 1.00 81.81 212 SER A N 1
ATOM 1692 C CA . SER A 1 212 ? 21.246 10.894 37.086 1.00 81.81 212 SER A CA 1
ATOM 1693 C C . SER A 1 212 ? 22.133 10.268 36.003 1.00 81.81 212 SER A C 1
ATOM 1695 O O . SER A 1 212 ? 23.304 10.625 35.901 1.00 81.81 212 SER A O 1
ATOM 1697 N N . GLN A 1 213 ? 21.621 9.320 35.213 1.00 85.62 213 GLN A N 1
ATOM 1698 C CA . GLN A 1 213 ? 22.382 8.649 34.158 1.00 85.62 213 GLN A CA 1
ATOM 1699 C C . GLN A 1 213 ? 21.818 9.004 32.785 1.00 85.62 213 GLN A C 1
ATOM 1701 O O . GLN A 1 213 ? 20.637 8.782 32.530 1.00 85.62 213 GLN A O 1
ATOM 1706 N N . CYS A 1 214 ? 22.682 9.492 31.891 1.00 86.56 214 CYS A N 1
ATOM 1707 C CA . CYS A 1 214 ? 22.331 9.673 30.488 1.00 86.56 214 CYS A CA 1
ATOM 1708 C C . CYS A 1 214 ? 22.329 8.319 29.776 1.00 86.56 214 CYS A C 1
ATOM 1710 O O . CYS A 1 214 ? 23.397 7.760 29.519 1.00 86.56 214 CYS A O 1
ATOM 1712 N N . LEU A 1 215 ? 21.136 7.796 29.508 1.00 84.62 215 LEU A N 1
ATOM 1713 C CA . LEU A 1 215 ? 20.915 6.504 28.864 1.00 84.62 215 LEU A CA 1
ATOM 1714 C C . LEU A 1 215 ? 19.788 6.640 27.839 1.00 84.62 215 LEU A C 1
ATOM 1716 O O . LEU A 1 215 ? 18.872 7.443 28.029 1.00 84.62 215 LEU A O 1
ATOM 1720 N N . GLU A 1 216 ? 19.829 5.824 26.792 1.00 83.06 216 GLU A N 1
ATOM 1721 C CA . GLU A 1 216 ? 18.698 5.660 25.881 1.00 83.06 216 GLU A CA 1
ATOM 1722 C C . GLU A 1 216 ? 17.511 5.046 26.635 1.00 83.06 216 GLU A C 1
ATOM 1724 O O . GLU A 1 216 ? 17.672 4.053 27.351 1.00 83.06 216 GLU A O 1
ATOM 1729 N N . ARG A 1 217 ? 16.321 5.643 26.497 1.00 81.31 217 ARG A N 1
ATOM 1730 C CA . ARG A 1 217 ? 15.106 5.239 27.214 1.00 81.31 217 ARG A CA 1
ATOM 1731 C C . ARG A 1 217 ? 13.930 5.066 26.265 1.00 81.31 217 ARG A C 1
ATOM 1733 O O . ARG A 1 217 ? 13.779 5.822 25.312 1.00 81.31 217 ARG A O 1
ATOM 1740 N N . SER A 1 218 ? 13.065 4.110 26.594 1.00 76.38 218 SER A N 1
ATOM 1741 C CA . SER A 1 218 ? 11.751 3.973 25.958 1.00 76.38 218 SER A CA 1
ATOM 1742 C C . SER A 1 218 ? 10.766 5.025 26.468 1.00 76.38 218 SER A C 1
ATOM 1744 O O . SER A 1 218 ? 10.954 5.579 27.555 1.00 76.38 218 SER A O 1
ATOM 1746 N N . ASP A 1 219 ? 9.688 5.244 25.713 1.00 71.69 219 ASP A N 1
ATOM 1747 C CA . ASP A 1 219 ? 8.656 6.226 26.049 1.00 71.69 219 ASP A CA 1
ATOM 1748 C C . ASP A 1 219 ? 8.069 6.026 27.461 1.00 71.69 219 ASP A C 1
ATOM 1750 O O . ASP A 1 219 ? 7.791 7.006 28.153 1.00 71.69 219 ASP A O 1
ATOM 1754 N N . ASP A 1 220 ? 7.966 4.772 27.916 1.00 75.31 220 ASP A N 1
ATOM 1755 C CA . ASP A 1 220 ? 7.390 4.379 29.209 1.00 75.31 220 ASP A CA 1
ATOM 1756 C C . ASP A 1 220 ? 8.203 4.860 30.424 1.00 75.31 220 ASP A C 1
ATOM 1758 O O . ASP A 1 220 ? 7.672 4.969 31.538 1.00 75.31 220 ASP A O 1
ATOM 1762 N N . ASP A 1 221 ? 9.496 5.154 30.237 1.00 74.81 221 ASP A N 1
ATOM 1763 C CA . ASP A 1 221 ? 10.378 5.649 31.302 1.00 74.81 221 ASP A CA 1
ATOM 1764 C C . ASP A 1 221 ? 10.169 7.141 31.577 1.00 74.81 221 ASP A C 1
ATOM 1766 O O . ASP A 1 221 ? 10.693 7.684 32.546 1.00 74.81 221 ASP A O 1
ATOM 1770 N N . PHE A 1 222 ? 9.351 7.809 30.772 1.00 69.50 222 PHE A N 1
ATOM 1771 C CA . PHE A 1 222 ? 8.905 9.165 31.024 1.00 69.50 222 PHE A CA 1
ATOM 1772 C C . PHE A 1 222 ? 7.436 9.155 31.487 1.00 69.50 222 PHE A C 1
ATOM 1774 O O . PHE A 1 222 ? 6.738 8.146 31.367 1.00 69.50 222 PHE A O 1
ATOM 1781 N N . GLN A 1 223 ? 6.954 10.207 32.163 1.00 58.09 223 GLN A N 1
ATOM 1782 C CA . GLN A 1 223 ? 5.546 10.239 32.610 1.00 58.09 223 GLN A CA 1
ATOM 1783 C C . GLN A 1 223 ? 4.607 10.057 31.401 1.00 58.09 223 GLN A C 1
ATOM 1785 O O . GLN A 1 223 ? 4.945 10.504 30.318 1.00 58.09 223 GLN A O 1
ATOM 1790 N N . GLU A 1 224 ? 3.440 9.414 31.547 1.00 46.12 224 GLU A N 1
ATOM 1791 C CA . GLU A 1 224 ? 2.539 9.118 30.402 1.00 46.12 224 GLU A CA 1
ATOM 1792 C C . GLU A 1 224 ? 2.132 10.374 29.599 1.00 46.12 224 GLU A C 1
ATOM 1794 O O . GLU A 1 224 ? 1.759 10.276 28.438 1.00 46.12 224 GLU A O 1
ATOM 1799 N N . ARG A 1 225 ? 2.301 11.565 30.189 1.00 46.88 225 ARG A N 1
ATOM 1800 C CA . ARG A 1 225 ? 2.115 12.887 29.570 1.00 46.88 225 ARG A CA 1
ATOM 1801 C C . ARG A 1 225 ? 3.405 13.542 29.059 1.00 46.88 225 ARG A C 1
ATOM 1803 O O . ARG A 1 225 ? 3.482 14.754 28.955 1.00 46.88 225 ARG A O 1
ATOM 1810 N N . PHE A 1 226 ? 4.474 12.784 28.852 1.00 45.06 226 PHE A N 1
ATOM 1811 C CA . PHE A 1 226 ? 5.786 13.344 28.523 1.00 45.06 226 PHE A CA 1
ATOM 1812 C C . PHE A 1 226 ? 5.972 13.591 27.022 1.00 45.06 226 PHE A C 1
ATOM 1814 O O . PHE A 1 226 ? 6.581 14.577 26.619 1.00 45.06 226 PHE A O 1
ATOM 1821 N N . TRP A 1 227 ? 5.392 12.721 26.195 1.00 47.03 227 TRP A N 1
ATOM 1822 C CA . TRP A 1 227 ? 5.295 12.908 24.744 1.00 47.03 227 TRP A CA 1
ATOM 1823 C C . TRP A 1 227 ? 4.000 13.621 24.333 1.00 47.03 227 TRP A C 1
ATOM 1825 O O . TRP A 1 227 ? 3.860 14.037 23.187 1.00 47.03 227 TRP A O 1
ATOM 1835 N N . GLU A 1 228 ? 3.084 13.821 25.286 1.00 43.66 228 GLU A N 1
ATOM 1836 C CA . GLU A 1 228 ? 2.030 14.832 25.214 1.00 43.66 228 GLU A CA 1
ATOM 1837 C C . GLU A 1 228 ? 2.600 16.156 25.736 1.00 43.66 228 GLU A C 1
ATOM 1839 O O . GLU A 1 228 ? 2.568 16.431 26.932 1.00 43.66 228 GLU A O 1
ATOM 1844 N N . MET A 1 229 ? 3.152 17.001 24.867 1.00 33.88 229 MET A N 1
ATOM 1845 C CA . MET A 1 229 ? 3.542 18.344 25.304 1.00 33.88 229 MET A CA 1
ATOM 1846 C C . MET A 1 229 ? 2.320 19.110 25.847 1.00 33.88 229 MET A C 1
ATOM 1848 O O . MET A 1 229 ? 1.397 19.442 25.107 1.00 33.88 229 MET A O 1
ATOM 1852 N N . SER A 1 230 ? 2.348 19.328 27.165 1.00 36.62 230 SER A N 1
ATOM 1853 C CA . SER A 1 230 ? 1.615 20.301 27.987 1.00 36.62 230 SER A CA 1
ATOM 1854 C C . SER A 1 230 ? 0.250 20.793 27.473 1.00 36.62 230 SER A C 1
ATOM 1856 O O . SER A 1 230 ? 0.106 21.857 26.874 1.00 36.62 230 SER A O 1
ATOM 1858 N N . MET A 1 231 ? -0.804 20.103 27.911 1.00 38.78 231 MET A N 1
ATOM 1859 C CA . MET A 1 231 ? -2.185 20.613 27.945 1.00 38.78 231 MET A CA 1
ATOM 1860 C C . MET A 1 231 ? -2.425 21.726 28.996 1.00 38.78 231 MET A C 1
ATOM 1862 O O . MET A 1 231 ? -3.561 22.152 29.192 1.00 38.78 231 MET A O 1
ATOM 1866 N N . ASP A 1 232 ? -1.392 22.221 29.685 1.00 41.22 232 ASP A N 1
ATOM 1867 C CA . ASP A 1 232 ? -1.576 23.102 30.852 1.00 41.22 232 ASP A CA 1
ATOM 1868 C C . ASP A 1 232 ? -1.663 24.607 30.527 1.00 41.22 232 ASP A C 1
ATOM 1870 O O . ASP A 1 232 ? -1.967 25.397 31.415 1.00 41.22 232 ASP A O 1
ATOM 1874 N N . ASN A 1 233 ? -1.519 25.006 29.257 1.00 48.56 233 ASN A N 1
ATOM 1875 C CA . ASN A 1 233 ? -1.846 26.364 28.782 1.00 48.56 233 ASN A CA 1
ATOM 1876 C C . ASN A 1 233 ? -3.054 26.364 27.830 1.00 48.56 233 ASN A C 1
ATOM 1878 O O . ASN A 1 233 ? -3.104 27.129 26.864 1.00 48.56 233 ASN A O 1
ATOM 1882 N N . LEU A 1 234 ? -4.025 25.479 28.078 1.00 54.72 234 LEU A N 1
ATOM 1883 C CA . LEU A 1 234 ? -5.276 25.466 27.328 1.00 54.72 234 LEU A CA 1
ATOM 1884 C C . LEU A 1 234 ? -6.201 26.589 27.814 1.00 54.72 234 LEU A C 1
ATOM 1886 O O . LEU A 1 234 ? -6.877 26.497 28.843 1.00 54.72 234 LEU A O 1
ATOM 1890 N N . LEU A 1 235 ? -6.269 27.655 27.027 1.00 69.31 235 LEU A N 1
ATOM 1891 C CA . LEU A 1 235 ? -7.314 28.657 27.096 1.00 69.31 235 LEU A CA 1
ATOM 1892 C C . LEU A 1 235 ? -8.646 28.015 26.684 1.00 69.31 235 LEU A C 1
ATOM 1894 O O . LEU A 1 235 ? -8.888 27.712 25.514 1.00 69.31 235 LEU A O 1
ATOM 1898 N N . LYS A 1 236 ? -9.545 27.845 27.657 1.00 81.25 236 LYS A N 1
ATOM 1899 C CA . LYS A 1 236 ? -10.919 27.407 27.389 1.00 81.25 236 LYS A CA 1
ATOM 1900 C C . LYS A 1 236 ? -11.765 28.583 26.919 1.00 81.25 236 LYS A C 1
ATOM 1902 O O . LYS A 1 236 ? -11.931 29.559 27.652 1.00 81.25 236 LYS A O 1
ATOM 1907 N N . VAL A 1 237 ? -12.336 28.483 25.727 1.00 85.19 237 VAL A N 1
ATOM 1908 C CA . VAL A 1 237 ? -13.207 29.498 25.122 1.00 85.19 237 VAL A CA 1
ATOM 1909 C C . VAL A 1 237 ? -14.520 28.837 24.726 1.00 85.19 237 VAL A C 1
ATOM 1911 O O . VAL A 1 237 ? -14.530 27.707 24.254 1.00 85.19 237 VAL A O 1
ATOM 1914 N N . VAL A 1 238 ? -15.644 29.527 24.902 1.00 89.00 238 VAL A N 1
ATOM 1915 C CA . VAL A 1 238 ? -16.955 28.999 24.501 1.00 89.00 238 VAL A CA 1
ATOM 1916 C C . VAL A 1 238 ? -17.424 29.728 23.255 1.00 89.00 238 VAL A C 1
ATOM 1918 O O . VAL A 1 238 ? -17.575 30.947 23.266 1.00 89.00 238 VAL A O 1
ATOM 1921 N N . ILE A 1 239 ? -17.705 28.996 22.185 1.00 91.81 239 ILE A N 1
ATOM 1922 C CA . ILE A 1 239 ? -18.286 29.547 20.964 1.00 91.81 239 ILE A CA 1
ATOM 1923 C C . ILE A 1 239 ? -19.791 29.357 20.997 1.00 91.81 239 ILE A C 1
ATOM 1925 O O . ILE A 1 239 ? -20.285 28.237 21.067 1.00 91.81 239 ILE A O 1
ATOM 1929 N N . LYS A 1 240 ? -20.537 30.458 20.922 1.00 88.12 240 LYS A N 1
ATOM 1930 C CA . LYS A 1 240 ? -21.992 30.429 20.796 1.00 88.12 240 LYS A CA 1
ATOM 1931 C C . LYS A 1 240 ? -22.381 30.649 19.342 1.00 88.12 240 LYS A C 1
ATOM 1933 O O . LYS A 1 240 ? -22.178 31.740 18.808 1.00 88.12 240 LYS A O 1
ATOM 1938 N N . TRP A 1 241 ? -22.960 29.627 18.723 1.00 88.38 241 TRP A N 1
ATOM 1939 C CA . TRP A 1 241 ? -23.366 29.641 17.321 1.00 88.38 241 TRP A CA 1
ATOM 1940 C C . TRP A 1 241 ? -24.634 28.805 17.109 1.00 88.38 241 TRP A C 1
ATOM 1942 O O . TRP A 1 241 ? -24.775 27.724 17.677 1.00 88.38 241 TRP A O 1
ATOM 1952 N N . SER A 1 242 ? -25.581 29.329 16.320 1.00 80.00 242 SER A N 1
ATOM 1953 C CA . SER A 1 242 ? -26.880 28.695 16.020 1.00 80.00 242 SER A CA 1
ATOM 1954 C C . SER A 1 242 ? -27.626 28.160 17.262 1.00 80.00 242 SER A C 1
ATOM 1956 O O . SER A 1 242 ? -28.140 27.045 17.298 1.00 80.00 242 SER A O 1
ATOM 1958 N N . GLY A 1 243 ? -27.622 28.941 18.350 1.00 75.62 243 GLY A N 1
ATOM 1959 C CA . GLY A 1 243 ? -28.285 28.582 19.612 1.00 75.62 243 GLY A CA 1
ATOM 1960 C C . GLY A 1 243 ? -27.579 27.511 20.458 1.00 75.62 243 GLY A C 1
ATOM 1961 O O . GLY A 1 243 ? -28.034 27.252 21.570 1.00 75.62 243 GLY A O 1
ATOM 1962 N N . LYS A 1 244 ? -26.463 26.939 19.986 1.00 81.25 244 LYS A N 1
ATOM 1963 C CA . LYS A 1 244 ? -25.637 25.958 20.708 1.00 81.25 244 LYS A CA 1
ATOM 1964 C C . LYS A 1 244 ? -24.335 26.585 21.211 1.00 81.25 244 LYS A C 1
ATOM 1966 O O . LYS A 1 244 ? -23.837 27.554 20.635 1.00 81.25 244 LYS A O 1
ATOM 1971 N N . GLU A 1 245 ? -23.805 26.037 22.300 1.00 88.69 245 GLU A N 1
ATOM 1972 C CA . GLU A 1 245 ? -22.509 26.414 22.870 1.00 88.69 245 GLU A CA 1
ATOM 1973 C C . GLU A 1 245 ? -21.500 25.285 22.618 1.00 88.69 245 GLU A C 1
ATOM 1975 O O . GLU A 1 245 ? -21.798 24.116 22.856 1.00 88.69 245 GLU A O 1
ATOM 1980 N N . TYR A 1 246 ? -20.329 25.644 22.100 1.00 86.94 246 TYR A N 1
ATOM 1981 C CA . TYR A 1 246 ? -19.233 24.740 21.775 1.00 86.94 246 TYR A CA 1
ATOM 1982 C C . TYR A 1 246 ? -18.035 25.126 22.631 1.00 86.94 246 TYR A C 1
ATOM 1984 O O . TYR A 1 246 ? -17.491 26.220 22.481 1.00 86.94 246 TYR A O 1
ATOM 1992 N N . GLU A 1 247 ? -17.639 24.247 23.540 1.00 87.94 247 GLU A N 1
ATOM 1993 C CA . GLU A 1 247 ? -16.440 24.450 24.346 1.00 87.94 247 GLU A CA 1
ATOM 1994 C C . GLU A 1 247 ? -15.205 24.086 23.521 1.00 87.94 247 GLU A C 1
ATOM 1996 O O . GLU A 1 247 ? -15.109 22.988 22.963 1.00 87.94 247 GLU A O 1
ATOM 2001 N N . LEU A 1 248 ? -14.291 25.045 23.405 1.00 85.12 248 LEU A N 1
ATOM 2002 C CA . LEU A 1 248 ? -13.031 24.918 22.694 1.00 85.12 248 LEU A CA 1
ATOM 2003 C C . LEU A 1 248 ? -11.881 25.016 23.684 1.00 85.12 248 LEU A C 1
ATOM 2005 O O . LEU A 1 248 ? -11.883 25.871 24.572 1.00 85.12 248 LEU A O 1
ATOM 2009 N N . GLU A 1 249 ? -10.887 24.167 23.484 1.00 80.50 249 GLU A N 1
ATOM 2010 C CA . GLU A 1 249 ? -9.628 24.196 24.214 1.00 80.50 249 GLU A CA 1
ATOM 2011 C C . GLU A 1 249 ? -8.543 24.563 23.204 1.00 80.50 249 GLU A C 1
ATOM 2013 O O . GLU A 1 249 ? -8.378 23.869 22.201 1.00 80.50 249 GLU A O 1
ATOM 2018 N N . LEU A 1 250 ? -7.890 25.703 23.425 1.00 75.69 250 LEU A N 1
ATOM 2019 C CA . LEU A 1 250 ? -6.906 26.295 22.516 1.00 75.69 250 LEU A CA 1
ATOM 2020 C C . LEU A 1 250 ? -5.648 26.639 23.290 1.00 75.69 250 LEU A C 1
ATOM 2022 O O . LEU A 1 250 ? -5.737 26.970 24.469 1.00 75.69 250 LEU A O 1
ATOM 2026 N N . ARG A 1 251 ? -4.487 26.630 22.648 1.00 71.69 251 ARG A N 1
ATOM 2027 C CA . ARG A 1 251 ? -3.252 27.075 23.302 1.00 71.69 251 ARG A CA 1
ATOM 2028 C C . ARG A 1 251 ? -3.141 28.599 23.243 1.00 71.69 251 ARG A C 1
ATOM 2030 O O . ARG A 1 251 ? -3.619 29.238 22.310 1.00 71.69 251 ARG A O 1
ATOM 2037 N N . GLU A 1 252 ? -2.530 29.220 24.249 1.00 67.50 252 GLU A N 1
ATOM 2038 C CA . GLU A 1 252 ? -2.394 30.686 24.274 1.00 67.50 252 GLU A CA 1
ATOM 2039 C C . GLU A 1 252 ? -1.498 31.241 23.147 1.00 67.50 252 GLU A C 1
ATOM 2041 O O . GLU A 1 252 ? -1.643 32.403 22.758 1.00 67.50 252 GLU A O 1
ATOM 2046 N N . ASP A 1 253 ? -0.580 30.438 22.610 1.00 68.44 253 ASP A N 1
ATOM 2047 C CA . ASP A 1 253 ? 0.315 30.800 21.507 1.00 68.44 253 ASP A CA 1
ATOM 2048 C C . ASP A 1 253 ? -0.317 30.655 20.114 1.00 68.44 253 ASP A C 1
ATOM 2050 O O . ASP A 1 253 ? 0.215 31.224 19.156 1.00 68.44 253 ASP A O 1
ATOM 2054 N N . GLU A 1 254 ? -1.463 29.975 20.013 1.00 76.56 254 GLU A N 1
ATOM 2055 C CA . GLU A 1 254 ? -2.233 29.832 18.776 1.00 76.56 254 GLU A CA 1
ATOM 2056 C C . GLU A 1 254 ? -2.788 31.175 18.292 1.00 76.56 254 GLU A C 1
ATOM 2058 O O . GLU A 1 254 ? -2.941 32.149 19.038 1.00 76.56 254 GLU A O 1
ATOM 2063 N N . THR A 1 255 ? -3.064 31.246 16.996 1.00 85.06 255 THR A N 1
ATOM 2064 C CA . THR A 1 255 ? -3.566 32.439 16.321 1.00 85.06 255 THR A CA 1
ATOM 2065 C C . THR A 1 255 ? -5.091 32.449 16.232 1.00 85.06 255 THR A C 1
ATOM 2067 O O . THR A 1 255 ? -5.780 31.450 16.444 1.00 85.06 255 THR A O 1
ATOM 2070 N N . VAL A 1 256 ? -5.663 33.603 15.882 1.00 83.88 256 VAL A N 1
ATOM 2071 C CA . VAL A 1 256 ? -7.088 33.701 15.539 1.00 83.88 256 VAL A CA 1
ATOM 2072 C C . VAL A 1 256 ? -7.425 32.861 14.298 1.00 83.88 256 VAL A C 1
ATOM 2074 O O . VAL A 1 256 ? -8.563 32.410 14.180 1.00 83.88 256 VAL A O 1
ATOM 2077 N N . GLY A 1 257 ? -6.465 32.617 13.398 1.00 79.44 257 GLY A N 1
ATOM 2078 C CA . GLY A 1 257 ? -6.594 31.649 12.306 1.00 79.44 257 GLY A CA 1
ATOM 2079 C C . GLY A 1 257 ? -6.825 30.229 12.824 1.00 79.44 257 GLY A C 1
ATOM 2080 O O . GLY A 1 257 ? -7.834 29.619 12.484 1.00 79.44 257 GLY A O 1
ATOM 2081 N N . ASP A 1 258 ? -5.983 29.769 13.749 1.00 81.62 258 ASP A N 1
ATOM 2082 C CA . ASP A 1 258 ? -6.098 28.434 14.356 1.00 81.62 258 ASP A CA 1
ATOM 2083 C C . ASP A 1 258 ? -7.418 28.268 15.129 1.00 81.62 258 ASP A C 1
ATOM 2085 O O . ASP A 1 258 ? -8.098 27.243 15.030 1.00 81.62 258 ASP A O 1
ATOM 2089 N N . LEU A 1 259 ? -7.845 29.322 15.840 1.00 84.50 259 LEU A N 1
ATOM 2090 C CA . LEU A 1 259 ? -9.163 29.372 16.478 1.00 84.50 259 LEU A CA 1
ATOM 2091 C C . LEU A 1 259 ? -10.285 29.153 15.460 1.00 84.50 259 LEU A C 1
ATOM 2093 O O . LEU A 1 259 ? -11.225 28.403 15.733 1.00 84.50 259 LEU A O 1
ATOM 2097 N N . LYS A 1 260 ? -10.200 29.789 14.289 1.00 86.19 260 LYS A N 1
ATOM 2098 C CA . LYS A 1 260 ? -11.198 29.611 13.236 1.00 86.19 260 LYS A CA 1
ATOM 2099 C C . LYS A 1 260 ? -11.173 28.200 12.654 1.00 86.19 260 LYS A C 1
ATOM 2101 O O . LYS A 1 260 ? -12.234 27.621 12.427 1.00 86.19 260 LYS A O 1
ATOM 2106 N N . ASP A 1 261 ? -10.007 27.597 12.491 1.00 80.06 261 ASP A N 1
ATOM 2107 C CA . ASP A 1 261 ? -9.899 26.216 12.010 1.00 80.06 261 ASP A CA 1
ATOM 2108 C C . ASP A 1 261 ? -10.497 25.214 13.010 1.00 80.06 261 ASP A C 1
ATOM 2110 O O . ASP A 1 261 ? -11.196 24.270 12.631 1.00 80.06 261 ASP A O 1
ATOM 2114 N N . ILE A 1 262 ? -10.321 25.448 14.311 1.00 82.75 262 ILE A N 1
ATOM 2115 C CA . ILE A 1 262 ? -10.933 24.629 15.367 1.00 82.75 262 ILE A CA 1
ATOM 2116 C C . ILE A 1 262 ? -12.455 24.815 15.406 1.00 82.75 262 ILE A C 1
ATOM 2118 O O . ILE A 1 262 ? -13.200 23.838 15.537 1.00 82.75 262 ILE A O 1
ATOM 2122 N N . ILE A 1 263 ? -12.941 26.049 15.239 1.00 83.62 263 ILE A N 1
ATOM 2123 C CA . ILE A 1 263 ? -14.376 26.322 15.094 1.00 83.62 263 ILE A CA 1
ATOM 2124 C C . ILE A 1 263 ? -14.932 25.585 13.878 1.00 83.62 263 ILE A C 1
ATOM 2126 O O . ILE A 1 263 ? -16.010 25.002 13.981 1.00 83.62 263 ILE A O 1
ATOM 2130 N N . HIS A 1 264 ? -14.208 25.551 12.758 1.00 83.81 264 HIS A N 1
ATOM 2131 C CA . HIS A 1 264 ? -14.627 24.814 11.570 1.00 83.81 264 HIS A CA 1
ATOM 2132 C C . HIS A 1 264 ? -14.759 23.316 11.862 1.00 83.81 264 HIS A C 1
ATOM 2134 O O . HIS A 1 264 ? -15.815 22.746 11.605 1.00 83.81 264 HIS A O 1
ATOM 2140 N N . LYS A 1 265 ? -13.772 22.704 12.528 1.00 75.81 265 LYS A N 1
ATOM 2141 C CA . LYS A 1 265 ? -13.834 21.289 12.941 1.00 75.81 265 LYS A CA 1
ATOM 2142 C C . LYS A 1 265 ? -15.026 20.968 13.853 1.00 75.81 265 LYS A C 1
ATOM 2144 O O . LYS A 1 265 ? -15.557 19.863 13.802 1.00 75.81 265 LYS A O 1
ATOM 2149 N N . LYS A 1 266 ? -15.442 21.903 14.718 1.00 82.19 266 LYS A N 1
ATOM 2150 C CA . LYS A 1 266 ? -16.540 21.692 15.686 1.00 82.19 266 LYS A CA 1
ATOM 2151 C C . LYS A 1 266 ? -17.921 22.063 15.154 1.00 82.19 266 LYS A C 1
ATOM 2153 O O . LYS A 1 266 ? -18.910 21.482 15.594 1.00 82.19 266 LYS A O 1
ATOM 2158 N N . THR A 1 267 ? -17.995 23.053 14.270 1.00 80.44 267 THR A N 1
ATOM 2159 C CA . THR A 1 267 ? -19.259 23.648 13.811 1.00 80.44 267 THR A CA 1
ATOM 2160 C C . THR A 1 267 ? -19.538 23.422 12.334 1.00 80.44 267 THR A C 1
ATOM 2162 O O . THR A 1 267 ? -20.644 23.719 11.917 1.00 80.44 267 THR A O 1
ATOM 2165 N N . GLY A 1 268 ? -18.571 22.952 11.541 1.00 74.12 268 GLY A N 1
ATOM 2166 C CA . GLY A 1 268 ? -18.664 22.809 10.082 1.00 74.12 268 GLY A CA 1
ATOM 2167 C C . GLY A 1 268 ? -18.563 24.127 9.298 1.00 74.12 268 GLY A C 1
ATOM 2168 O O . GLY A 1 268 ? -18.425 24.117 8.080 1.00 74.12 268 GLY A O 1
ATOM 2169 N N . VAL A 1 269 ? -18.580 25.289 9.959 1.00 79.19 269 VAL A N 1
ATOM 2170 C CA . VAL A 1 269 ? -18.529 26.606 9.298 1.00 79.19 269 VAL A CA 1
ATOM 2171 C C . VAL A 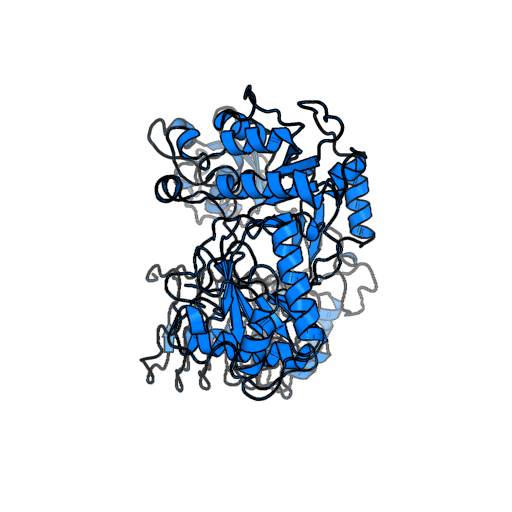1 269 ? -17.093 26.935 8.892 1.00 79.19 269 VAL A C 1
ATOM 2173 O O . VAL A 1 269 ? -16.230 26.990 9.761 1.00 79.19 269 VAL A O 1
ATOM 2176 N N . ARG A 1 270 ? -16.803 27.168 7.606 1.00 75.44 270 ARG A N 1
ATOM 2177 C CA . ARG A 1 270 ? -15.427 27.444 7.133 1.00 75.44 270 ARG A CA 1
ATOM 2178 C C . ARG A 1 270 ? -14.820 28.741 7.709 1.00 75.44 270 ARG A C 1
ATOM 2180 O O . ARG A 1 270 ? -15.573 29.701 7.908 1.00 75.44 270 ARG A O 1
ATOM 2187 N N . PRO A 1 271 ? -13.493 28.820 7.940 1.00 78.31 271 PRO A N 1
ATOM 2188 C CA . PRO A 1 271 ? -12.815 29.964 8.575 1.00 78.31 271 PRO A CA 1
ATOM 2189 C C . PRO A 1 271 ? -13.148 31.342 7.982 1.00 78.31 271 PRO A C 1
ATOM 2191 O O . PRO A 1 271 ? -13.379 32.313 8.706 1.00 78.31 271 PRO A O 1
ATOM 2194 N N . GLU A 1 272 ? -13.240 31.439 6.659 1.00 77.69 272 GLU A N 1
ATOM 2195 C CA . GLU A 1 272 ? -13.563 32.655 5.909 1.00 77.69 272 GLU A CA 1
ATOM 2196 C C . GLU A 1 272 ? -15.016 33.129 6.092 1.00 77.69 272 GLU A C 1
ATOM 2198 O O . GLU A 1 272 ? -15.333 34.295 5.843 1.00 77.69 272 GLU A O 1
ATOM 2203 N N . ARG A 1 273 ? -15.911 32.247 6.558 1.00 76.94 273 ARG A N 1
ATOM 2204 C CA . ARG A 1 273 ? -17.324 32.551 6.849 1.00 76.94 273 ARG A CA 1
ATOM 2205 C C . ARG A 1 273 ? -17.594 32.809 8.326 1.00 76.94 273 ARG A C 1
ATOM 2207 O O . ARG A 1 273 ? -18.700 33.221 8.671 1.00 76.94 273 ARG A O 1
ATOM 2214 N N . GLN A 1 274 ? -16.601 32.618 9.189 1.00 84.25 274 GLN A N 1
ATOM 2215 C CA . GLN A 1 274 ? -16.733 32.853 10.619 1.00 84.25 274 GLN A CA 1
ATOM 2216 C C . GLN A 1 274 ? -16.504 34.325 10.957 1.00 84.25 274 GLN A C 1
ATOM 2218 O O . GLN A 1 274 ? -15.384 34.845 10.938 1.00 84.25 274 GLN A O 1
ATOM 2223 N N . LYS A 1 275 ? -17.580 35.003 11.348 1.00 84.88 275 LYS A N 1
ATOM 2224 C CA . LYS A 1 275 ? -17.520 36.310 12.001 1.00 84.88 275 LYS A CA 1
ATOM 2225 C C . LYS A 1 275 ? -17.545 36.107 13.510 1.00 84.88 275 LYS A C 1
ATOM 2227 O O . LYS A 1 275 ? -18.611 35.943 14.103 1.00 84.88 275 LYS A O 1
ATOM 2232 N N . LEU A 1 276 ? -16.364 36.129 14.121 1.00 86.38 276 LEU A N 1
ATOM 2233 C CA . LEU A 1 276 ? -16.197 36.123 15.575 1.00 86.38 276 LEU A CA 1
ATOM 2234 C C . LEU A 1 276 ? -16.560 37.512 16.103 1.00 86.38 276 LEU A C 1
ATOM 2236 O O . LEU A 1 276 ? -15.860 38.482 15.823 1.00 86.38 276 LEU A O 1
ATOM 2240 N N . LEU A 1 277 ? -17.695 37.627 16.789 1.00 77.62 277 LEU A N 1
ATOM 2241 C CA . LEU A 1 277 ? -18.306 38.916 17.086 1.00 77.62 277 LEU A CA 1
ATOM 2242 C C . LEU A 1 277 ? -17.581 39.669 18.189 1.00 77.62 277 LEU A C 1
ATOM 2244 O O . LEU A 1 277 ? -16.737 40.488 17.925 1.00 77.62 277 LEU A O 1
ATOM 2248 N N . ASN A 1 278 ? -17.877 39.477 19.445 1.00 80.38 278 ASN A N 1
ATOM 2249 C CA . ASN A 1 278 ? -17.318 40.204 20.586 1.00 80.38 278 ASN A CA 1
ATOM 2250 C C . ASN A 1 278 ? -15.818 39.945 20.894 1.00 80.38 278 ASN A C 1
ATOM 2252 O O . ASN A 1 278 ? -15.398 40.089 22.041 1.00 80.38 278 ASN A O 1
ATOM 2256 N N . LEU A 1 279 ? -15.014 39.607 19.883 1.00 82.94 279 LEU A N 1
ATOM 2257 C CA . LEU A 1 279 ? -13.565 39.451 19.944 1.00 82.94 279 LEU A CA 1
ATOM 2258 C C . LEU A 1 279 ? -12.895 40.706 19.361 1.00 82.94 279 LEU A C 1
ATOM 2260 O O . LEU A 1 279 ? -13.029 40.993 18.172 1.00 82.94 279 LEU A O 1
ATOM 2264 N N . LYS A 1 280 ? -12.202 41.493 20.193 1.00 78.19 280 LYS A N 1
ATOM 2265 C CA . LYS A 1 280 ? -11.573 42.756 19.770 1.00 78.19 280 LYS A CA 1
ATOM 2266 C C . LYS A 1 280 ? -10.119 42.836 20.209 1.00 78.19 280 LYS A C 1
ATOM 2268 O O . LYS A 1 280 ? -9.810 42.604 21.371 1.00 78.19 280 LYS A O 1
ATOM 2273 N N . PHE A 1 281 ? -9.263 43.300 19.307 1.00 78.25 281 PHE A N 1
ATOM 2274 C CA . PHE A 1 281 ? -7.890 43.699 19.587 1.00 78.25 281 PHE A CA 1
ATOM 2275 C C . PHE A 1 281 ? -7.731 45.188 19.267 1.00 78.25 281 PHE A C 1
ATOM 2277 O O . PHE A 1 281 ? -8.025 45.632 18.157 1.00 78.25 281 PHE A O 1
ATOM 2284 N N . LYS A 1 282 ? -7.346 45.998 20.264 1.00 76.06 282 LYS A N 1
ATOM 2285 C CA . LYS A 1 282 ? -7.223 47.470 20.142 1.00 76.06 282 LYS A CA 1
ATOM 2286 C C . LYS A 1 282 ? -8.455 48.151 19.504 1.00 76.06 282 LYS A C 1
ATOM 2288 O O . LYS A 1 282 ? -8.334 49.073 18.705 1.00 76.06 282 LYS A O 1
ATOM 2293 N N . GLY A 1 283 ? -9.657 47.679 19.847 1.00 72.56 283 GLY A N 1
ATOM 2294 C CA . GLY A 1 283 ? -10.930 48.248 19.383 1.00 72.56 283 GLY A CA 1
ATOM 2295 C C . GLY A 1 283 ? -11.408 47.789 17.997 1.00 72.56 283 GLY A C 1
ATOM 2296 O O . GLY A 1 283 ? -12.537 48.117 17.631 1.00 72.56 283 GLY A O 1
ATOM 2297 N N . LYS A 1 284 ? -10.618 46.997 17.260 1.00 76.12 284 LYS A N 1
ATOM 2298 C CA . LYS A 1 284 ? -10.980 46.401 15.960 1.00 76.12 284 LYS A CA 1
ATOM 2299 C C . LYS A 1 284 ? -11.054 44.874 16.055 1.00 76.12 284 LYS A C 1
ATOM 2301 O O . LYS A 1 284 ? -10.610 44.299 17.046 1.00 76.12 284 LYS A O 1
ATOM 2306 N N . ALA A 1 285 ? -11.646 44.225 15.054 1.00 78.44 285 ALA A N 1
ATOM 2307 C CA . ALA A 1 285 ? -11.593 42.767 14.951 1.00 78.44 285 ALA A CA 1
ATOM 2308 C C . ALA A 1 285 ? -10.129 42.328 14.743 1.00 78.44 285 ALA A C 1
ATOM 2310 O O . ALA A 1 285 ? -9.438 42.974 13.950 1.00 78.44 285 ALA A O 1
ATOM 2311 N N . PRO A 1 286 ? -9.644 41.301 15.459 1.00 83.31 286 PRO A N 1
ATOM 2312 C CA . PRO A 1 286 ? -8.290 40.801 15.263 1.00 83.31 286 PRO A CA 1
ATOM 2313 C C . PRO A 1 286 ? -8.148 40.142 13.885 1.00 83.31 286 PRO A C 1
ATOM 2315 O O . PRO A 1 286 ? -9.087 39.512 13.390 1.00 83.31 286 PRO A O 1
ATOM 2318 N N . ASP A 1 287 ? -6.981 40.311 13.267 1.00 82.50 287 ASP A N 1
ATOM 2319 C CA . ASP A 1 287 ? -6.599 39.579 12.057 1.00 82.50 287 ASP A CA 1
ATOM 2320 C C . ASP A 1 287 ? -6.282 38.106 12.374 1.00 82.50 287 ASP A C 1
ATOM 2322 O O . ASP A 1 287 ? -6.214 37.713 13.539 1.00 82.50 287 ASP A O 1
ATOM 2326 N N . ASN A 1 288 ? -6.133 37.277 11.335 1.00 82.06 288 ASN A N 1
ATOM 2327 C CA . ASN A 1 288 ? -5.904 35.837 11.496 1.00 82.06 288 ASN A CA 1
ATOM 2328 C C . ASN A 1 288 ? -4.519 35.509 12.081 1.00 82.06 288 ASN A C 1
ATOM 2330 O O . ASN A 1 288 ? -4.352 34.425 12.619 1.00 82.06 288 ASN A O 1
ATOM 2334 N N . GLU A 1 289 ? -3.549 36.418 11.990 1.00 78.88 289 GLU A N 1
ATOM 2335 C CA . GLU A 1 289 ? -2.174 36.224 12.474 1.00 78.88 289 GLU A CA 1
ATOM 2336 C C . GLU A 1 289 ? -2.022 36.651 13.947 1.00 78.88 289 GLU A C 1
ATOM 2338 O O . GLU A 1 289 ? -1.038 36.325 14.616 1.00 78.88 289 GLU A O 1
ATOM 2343 N N . CYS A 1 290 ? -3.014 37.370 14.478 1.00 77.88 290 CYS A N 1
ATOM 2344 C CA . CYS A 1 290 ? -3.077 37.810 15.859 1.00 77.88 290 CYS A CA 1
ATOM 2345 C C . CYS A 1 290 ? -3.095 36.605 16.806 1.00 77.88 290 CYS A C 1
ATOM 2347 O O . CYS A 1 290 ? -3.980 35.752 16.733 1.00 77.88 290 CYS A O 1
ATOM 2349 N N . ARG A 1 291 ? -2.130 36.552 17.728 1.00 80.00 291 ARG A N 1
ATOM 2350 C CA . ARG A 1 291 ? -2.037 35.489 18.737 1.00 80.00 291 ARG A CA 1
ATOM 2351 C C . ARG A 1 291 ? -3.085 35.656 19.833 1.00 80.00 291 ARG A C 1
ATOM 2353 O O . ARG A 1 291 ? -3.319 36.770 20.311 1.00 80.00 291 ARG A O 1
ATOM 2360 N N . LEU A 1 292 ? -3.661 34.548 20.289 1.00 78.38 292 LEU A N 1
ATOM 2361 C CA . LEU A 1 292 ? -4.713 34.522 21.304 1.00 78.38 292 LEU A CA 1
ATOM 2362 C C . LEU A 1 292 ? -4.240 35.096 22.651 1.00 78.38 292 LEU A C 1
ATOM 2364 O O . LEU A 1 292 ? -5.000 35.822 23.298 1.00 78.38 292 LEU A O 1
ATOM 2368 N N . CYS A 1 293 ? -2.971 34.905 23.029 1.00 74.19 293 CYS A N 1
ATOM 2369 C CA . CYS A 1 293 ? -2.374 35.510 24.228 1.00 74.19 293 CYS A CA 1
ATOM 2370 C C . CYS A 1 293 ? -2.454 37.048 24.242 1.00 74.19 293 CYS A C 1
ATOM 2372 O O . CYS A 1 293 ? -2.591 37.668 25.300 1.00 74.19 293 CYS A O 1
ATOM 2374 N N . MET A 1 294 ? -2.443 37.697 23.071 1.00 73.75 294 MET A N 1
ATOM 2375 C CA . MET A 1 294 ? -2.538 39.156 22.964 1.00 73.75 294 MET A CA 1
ATOM 2376 C C . MET A 1 294 ? -3.957 39.682 23.225 1.00 73.75 294 MET A C 1
ATOM 2378 O O . MET A 1 294 ? -4.133 40.871 23.506 1.00 73.75 294 MET A O 1
ATOM 2382 N N . LEU A 1 295 ? -4.967 38.808 23.160 1.00 76.81 295 LEU A N 1
ATOM 2383 C CA . LEU A 1 295 ? -6.379 39.146 23.347 1.00 76.81 295 LEU A CA 1
ATOM 2384 C C . LEU A 1 295 ? -6.805 39.155 24.824 1.00 76.81 295 LEU A C 1
ATOM 2386 O O . LEU A 1 295 ? -7.886 39.658 25.129 1.00 76.81 295 LEU A O 1
ATOM 2390 N N . LYS A 1 296 ? -5.960 38.648 25.740 1.00 74.62 296 LYS A N 1
ATOM 2391 C CA . LYS A 1 296 ? -6.207 38.589 27.197 1.00 74.62 296 LYS A CA 1
ATOM 2392 C C . LYS A 1 296 ? -7.590 38.019 27.551 1.00 74.62 296 LYS A C 1
ATOM 2394 O O . LYS A 1 296 ? -8.327 38.584 28.365 1.00 74.62 296 LYS A O 1
ATOM 2399 N N . LEU A 1 297 ? -7.966 36.924 26.897 1.00 75.88 297 LEU A N 1
ATOM 2400 C CA . LEU A 1 297 ? -9.256 36.271 27.104 1.00 75.88 297 LEU A CA 1
ATOM 2401 C C . LEU A 1 297 ? -9.285 35.583 28.472 1.00 75.88 297 LEU A C 1
ATOM 2403 O O . LEU A 1 297 ? -8.311 34.966 28.890 1.00 75.88 297 LEU A O 1
ATOM 2407 N N . LYS A 1 298 ? -10.407 35.698 29.186 1.00 76.88 298 LYS A N 1
ATOM 2408 C CA . LYS A 1 298 ? -10.607 34.974 30.450 1.00 76.88 298 LYS A CA 1
ATOM 2409 C C . LYS A 1 298 ? -11.012 33.519 30.164 1.00 76.88 298 LYS A C 1
ATOM 2411 O O . LYS A 1 298 ? -11.712 33.294 29.175 1.00 76.88 298 LYS A O 1
ATOM 2416 N N . PRO A 1 299 ? -10.676 32.551 31.034 1.00 75.19 299 PRO A N 1
ATOM 2417 C CA . PRO A 1 299 ? -11.188 31.188 30.915 1.00 75.19 299 PRO A CA 1
ATOM 2418 C C . PRO A 1 299 ? -12.723 31.170 30.864 1.00 75.19 299 PRO A C 1
ATOM 2420 O O . PRO A 1 299 ? -13.386 31.832 31.665 1.00 75.19 299 PRO A O 1
ATOM 2423 N N . GLY A 1 300 ? -13.288 30.451 29.896 1.00 74.25 300 GLY A N 1
ATOM 2424 C CA . GLY A 1 300 ? -14.728 30.385 29.638 1.00 74.25 300 GLY A CA 1
ATOM 2425 C C . GLY A 1 300 ? -15.305 31.601 28.903 1.00 74.25 300 GLY A C 1
ATOM 2426 O O . GLY A 1 300 ? -16.527 31.766 28.869 1.00 74.25 300 GLY A O 1
ATOM 2427 N N . PHE A 1 301 ? -14.468 32.478 28.329 1.00 84.56 301 PHE A N 1
ATOM 2428 C CA . PHE A 1 301 ? -14.942 33.640 27.575 1.00 84.56 301 PHE A CA 1
ATOM 2429 C C . PHE A 1 301 ? -15.857 33.201 26.426 1.00 84.56 301 PHE A C 1
ATOM 2431 O O . PHE A 1 301 ? -15.490 32.361 25.606 1.00 84.56 301 PHE A O 1
ATOM 2438 N N . LYS A 1 302 ? -17.064 33.774 26.370 1.00 88.00 302 LYS A N 1
ATOM 2439 C CA . LYS A 1 302 ? -18.067 33.421 25.363 1.00 88.00 302 LYS A CA 1
ATOM 2440 C C . LYS A 1 302 ? -17.899 34.282 24.117 1.00 88.00 302 LYS A C 1
ATOM 2442 O O . LYS A 1 302 ? -18.233 35.465 24.141 1.00 88.00 302 LYS A O 1
ATOM 2447 N N . ILE A 1 303 ? -17.433 33.694 23.024 1.00 89.25 303 ILE A N 1
ATOM 2448 C CA . ILE A 1 303 ? -17.373 34.326 21.707 1.00 89.25 303 ILE A CA 1
ATOM 2449 C C . ILE A 1 303 ? -18.662 33.988 20.955 1.00 89.25 303 ILE A C 1
ATOM 2451 O O . ILE A 1 303 ? -18.982 32.827 20.717 1.00 89.25 303 ILE A O 1
ATOM 2455 N N . MET A 1 304 ? -19.421 35.007 20.564 1.00 86.06 304 MET A N 1
ATOM 2456 C CA . MET A 1 304 ? -20.545 34.832 19.648 1.00 86.06 304 MET A CA 1
ATOM 2457 C C . MET A 1 304 ? -20.000 34.723 18.230 1.00 86.06 304 MET A C 1
ATOM 2459 O O . MET A 1 304 ? -19.232 35.582 17.805 1.00 86.06 304 MET A O 1
ATOM 2463 N N . MET A 1 305 ? -20.392 33.695 17.491 1.00 88.00 305 MET A N 1
ATOM 2464 C CA . MET A 1 305 ? -19.982 33.518 16.103 1.00 88.00 305 MET A CA 1
ATOM 2465 C C . MET A 1 305 ? -21.207 33.624 15.195 1.00 88.00 305 MET A C 1
ATOM 2467 O O . MET A 1 305 ? -22.254 33.042 15.479 1.00 88.00 305 MET A O 1
ATOM 2471 N N . MET A 1 306 ? -21.083 34.399 14.115 1.00 72.38 306 MET A N 1
ATOM 2472 C CA . MET A 1 306 ? -22.020 34.366 12.993 1.00 72.38 306 MET A CA 1
ATOM 2473 C C . MET A 1 306 ? -21.338 33.740 11.784 1.00 72.38 306 MET A C 1
ATOM 2475 O O . MET A 1 306 ? -20.245 34.146 11.403 1.00 72.38 306 MET A O 1
ATOM 2479 N N . GLY A 1 307 ? -22.020 32.787 11.171 1.00 68.31 307 GLY A N 1
ATOM 2480 C CA . GLY A 1 307 ? -21.582 32.037 10.004 1.00 68.31 307 GLY A CA 1
ATOM 2481 C C . GLY A 1 307 ? -22.643 30.988 9.686 1.00 68.31 307 GLY A C 1
ATOM 2482 O O . GLY A 1 307 ? -23.487 30.702 10.534 1.00 68.31 307 GLY A O 1
ATOM 2483 N N . SER A 1 308 ? -22.644 30.450 8.477 1.00 66.88 308 SER A N 1
ATOM 2484 C CA . SER A 1 308 ? -23.612 29.436 8.046 1.00 66.88 308 SER A CA 1
ATOM 2485 C C . SER A 1 308 ? -22.859 28.195 7.580 1.00 66.88 308 SER A C 1
ATOM 2487 O O . SER A 1 308 ? -21.739 28.322 7.080 1.00 66.88 308 SER A O 1
ATOM 2489 N N . LEU A 1 309 ? -23.457 27.016 7.770 1.00 60.66 309 LEU A N 1
ATOM 2490 C CA . LEU A 1 309 ? -22.965 25.762 7.198 1.00 60.66 309 LEU A CA 1
ATOM 2491 C C . LEU A 1 309 ? -23.037 25.828 5.672 1.00 60.66 309 LEU A C 1
ATOM 2493 O O . LEU A 1 309 ? -23.915 26.504 5.131 1.00 60.66 309 LEU A O 1
ATOM 2497 N N . GLU A 1 310 ? -22.163 25.097 4.977 1.00 50.84 310 GLU A N 1
ATOM 2498 C CA . GLU A 1 310 ? -22.310 24.937 3.523 1.00 50.84 310 GLU A CA 1
ATOM 2499 C C . GLU A 1 310 ? -23.665 24.302 3.165 1.00 50.84 310 GLU A C 1
ATOM 2501 O O . GLU A 1 310 ? -24.279 24.703 2.182 1.00 50.84 310 GLU A O 1
ATOM 2506 N N . GLU A 1 311 ? -24.203 23.436 4.030 1.00 46.84 311 GLU A N 1
ATOM 2507 C CA . GLU A 1 311 ? -25.526 22.811 3.882 1.00 46.84 311 GLU A CA 1
ATOM 2508 C C . GLU A 1 311 ? -26.690 23.824 3.865 1.00 46.84 311 GLU A C 1
ATOM 2510 O O . GLU A 1 311 ? -27.669 23.625 3.149 1.00 46.84 311 GLU A O 1
ATOM 2515 N N . ASP A 1 312 ? -26.577 24.937 4.601 1.00 44.19 312 ASP A N 1
ATOM 2516 C CA . ASP A 1 312 ? -27.676 25.902 4.784 1.00 44.19 312 ASP A CA 1
ATOM 2517 C C . ASP A 1 312 ? -27.705 27.015 3.719 1.00 44.19 312 ASP A C 1
ATOM 2519 O O . ASP A 1 312 ? -28.699 27.731 3.596 1.00 44.19 312 ASP A O 1
ATOM 2523 N N . ILE A 1 313 ? -26.628 27.192 2.942 1.00 44.62 313 ILE A N 1
ATOM 2524 C CA . ILE A 1 313 ? -26.561 28.185 1.848 1.00 44.62 313 ILE A CA 1
ATOM 2525 C C . ILE A 1 313 ? -26.496 27.509 0.465 1.00 44.62 313 ILE A C 1
ATOM 2527 O O . ILE A 1 313 ? -26.779 28.156 -0.545 1.00 44.62 313 ILE A O 1
ATOM 2531 N N . ALA A 1 314 ? -26.240 26.199 0.394 1.00 37.16 314 ALA A N 1
ATOM 2532 C CA . ALA A 1 314 ? -26.204 25.437 -0.849 1.00 37.16 314 ALA A CA 1
ATOM 2533 C C . ALA A 1 314 ? -27.460 24.562 -1.054 1.00 37.16 314 ALA A C 1
ATOM 2535 O O . ALA A 1 314 ? -27.390 23.351 -1.221 1.00 37.16 314 ALA A O 1
ATOM 2536 N N . GLN A 1 315 ? -28.605 25.223 -1.250 1.00 39.91 315 GLN A N 1
ATOM 2537 C CA . GLN A 1 315 ? -29.592 24.786 -2.257 1.00 39.91 315 GLN A CA 1
ATOM 2538 C C . GLN A 1 315 ? -29.073 24.991 -3.701 1.00 39.91 315 GLN A C 1
ATOM 2540 O O . GLN A 1 315 ? -29.838 24.991 -4.662 1.00 39.91 315 GLN A O 1
ATOM 2545 N N . VAL A 1 316 ? -27.763 25.177 -3.877 1.00 37.19 316 VAL A N 1
ATOM 2546 C CA . VAL A 1 316 ? -27.092 25.357 -5.158 1.00 37.19 316 VAL A CA 1
ATOM 2547 C C . VAL A 1 316 ? -25.797 24.549 -5.129 1.00 37.19 316 VAL A C 1
ATOM 2549 O O . VAL A 1 316 ? -24.801 24.982 -4.569 1.00 37.19 316 VAL A O 1
ATOM 2552 N N . ASN A 1 317 ? -25.871 23.384 -5.772 1.00 31.19 317 ASN A N 1
ATOM 2553 C CA . ASN A 1 317 ? -24.804 22.623 -6.419 1.00 31.19 317 ASN A CA 1
ATOM 2554 C C . ASN A 1 317 ? -23.544 22.229 -5.615 1.00 31.19 317 ASN A C 1
ATOM 2556 O O . ASN A 1 317 ? -22.683 23.048 -5.317 1.00 31.19 317 ASN A O 1
ATOM 2560 N N . THR A 1 318 ? -23.371 20.902 -5.543 1.00 29.86 318 THR A N 1
ATOM 2561 C CA . THR A 1 318 ? -22.158 20.076 -5.330 1.00 29.86 318 THR A CA 1
ATOM 2562 C C . THR A 1 318 ? -21.859 19.524 -3.926 1.00 29.86 318 THR A C 1
ATOM 2564 O O . THR A 1 318 ? -22.052 20.163 -2.901 1.00 29.86 318 THR A O 1
ATOM 2567 N N . THR A 1 319 ? -21.466 18.245 -3.963 1.00 28.86 319 THR A N 1
ATOM 2568 C CA . THR A 1 319 ? -21.255 17.217 -2.924 1.00 28.86 319 THR A CA 1
ATOM 2569 C C . THR A 1 319 ? -20.049 17.458 -2.002 1.00 28.86 319 THR A C 1
ATOM 2571 O O . THR A 1 319 ? -19.088 18.078 -2.449 1.00 28.86 319 THR A O 1
ATOM 2574 N N . PRO A 1 320 ? -20.033 16.897 -0.771 1.00 30.48 320 PRO A N 1
ATOM 2575 C CA . PRO A 1 320 ? -18.934 17.056 0.187 1.00 30.48 320 PRO A CA 1
ATOM 2576 C C . PRO A 1 320 ? -17.774 16.072 -0.053 1.00 30.48 320 PRO A C 1
ATOM 2578 O O . PRO A 1 320 ? -17.996 14.865 -0.178 1.00 30.48 320 PRO A O 1
ATOM 2581 N N . ASP A 1 321 ? -16.547 16.600 -0.034 1.00 36.78 321 ASP A N 1
ATOM 2582 C CA . ASP A 1 321 ? -15.278 15.868 0.020 1.00 36.78 321 ASP A CA 1
ATOM 2583 C C . ASP A 1 321 ? -14.883 15.595 1.483 1.00 36.78 321 ASP A C 1
ATOM 2585 O O . ASP A 1 321 ? -14.507 16.519 2.197 1.00 36.78 321 ASP A O 1
ATOM 2589 N N . ASP A 1 322 ? -14.967 14.334 1.918 1.00 36.09 322 ASP A N 1
ATOM 2590 C CA . ASP A 1 322 ? -14.132 13.764 2.994 1.00 36.09 322 ASP A CA 1
ATOM 2591 C C . ASP A 1 322 ? -14.293 12.230 3.025 1.00 36.09 322 ASP A C 1
ATOM 2593 O O . ASP A 1 322 ? -15.049 11.656 3.810 1.00 36.09 322 ASP A O 1
ATOM 2597 N N . ILE A 1 323 ? -13.602 11.538 2.110 1.00 34.12 323 ILE A N 1
ATOM 2598 C CA . ILE A 1 323 ? -13.420 10.075 2.138 1.00 34.12 323 ILE A CA 1
ATOM 2599 C C . ILE A 1 323 ? -11.955 9.803 1.765 1.00 34.12 323 ILE A C 1
ATOM 2601 O O . ILE A 1 323 ? -11.498 10.344 0.756 1.00 34.12 323 ILE A O 1
ATOM 2605 N N . PRO A 1 324 ? -11.193 9.017 2.549 1.00 32.16 324 PRO A N 1
ATOM 2606 C CA . PRO A 1 324 ? -9.736 8.923 2.448 1.00 32.16 324 PRO A CA 1
ATOM 2607 C C . PRO A 1 324 ? -9.227 8.609 1.040 1.00 32.16 324 PRO A C 1
ATOM 2609 O O . PRO A 1 324 ? -9.806 7.800 0.312 1.00 32.16 324 PRO A O 1
ATOM 2612 N N . GLU A 1 325 ? -8.147 9.304 0.663 1.00 29.22 325 GLU A N 1
ATOM 2613 C CA . GLU A 1 325 ? -7.380 9.137 -0.574 1.00 29.22 325 GLU A CA 1
ATOM 2614 C C . GLU A 1 325 ? -7.102 7.669 -0.879 1.00 29.22 325 GLU A C 1
ATOM 2616 O O . GLU A 1 325 ? -6.411 6.958 -0.159 1.00 29.22 325 GLU A O 1
ATOM 2621 N N . VAL A 1 326 ? -7.703 7.232 -1.987 1.00 32.41 326 VAL A N 1
ATOM 2622 C CA . VAL A 1 326 ? -7.124 6.329 -2.981 1.00 32.41 326 VAL A CA 1
ATOM 2623 C C . VAL A 1 326 ? -5.623 6.130 -2.756 1.00 32.41 326 VAL A C 1
ATOM 2625 O O . VAL A 1 326 ? -4.808 6.942 -3.182 1.00 32.41 326 VAL A O 1
ATOM 2628 N N . ILE A 1 327 ? -5.255 5.017 -2.127 1.00 33.00 327 ILE A N 1
ATOM 2629 C CA . ILE A 1 327 ? -3.873 4.549 -2.141 1.00 33.00 327 ILE A CA 1
ATOM 2630 C C . ILE A 1 327 ? -3.690 3.767 -3.441 1.00 33.00 327 ILE A C 1
ATOM 2632 O O . ILE A 1 327 ? -4.459 2.857 -3.775 1.00 33.00 327 ILE A O 1
ATOM 2636 N N . ASN A 1 328 ? -2.708 4.190 -4.229 1.00 31.86 328 ASN A N 1
ATOM 2637 C CA . ASN A 1 328 ? -2.307 3.527 -5.457 1.00 31.86 328 ASN A CA 1
ATOM 2638 C C . ASN A 1 328 ? -1.536 2.240 -5.118 1.00 31.86 328 ASN A C 1
ATOM 2640 O O . ASN A 1 328 ? -0.314 2.217 -5.109 1.00 31.86 328 ASN A O 1
ATOM 2644 N N . ASP A 1 329 ? -2.257 1.158 -4.835 1.00 32.94 329 ASP A N 1
ATOM 2645 C CA . ASP A 1 329 ? -1.683 -0.158 -4.512 1.00 32.94 329 ASP A CA 1
ATOM 2646 C C . ASP A 1 329 ? -1.097 -0.879 -5.762 1.00 32.94 329 ASP A C 1
ATOM 2648 O O . ASP A 1 329 ? -1.204 -2.101 -5.872 1.00 32.94 329 ASP A O 1
ATOM 2652 N N . LEU A 1 330 ? -0.570 -0.187 -6.781 1.00 29.66 330 LEU A N 1
ATOM 2653 C CA . LEU A 1 330 ? -0.110 -0.852 -8.016 1.00 29.66 330 LEU A CA 1
ATOM 2654 C C . LEU A 1 330 ? 1.283 -1.492 -7.953 1.00 29.66 330 LEU A C 1
ATOM 2656 O O . LEU A 1 330 ? 1.556 -2.315 -8.817 1.00 29.66 330 LEU A O 1
ATOM 2660 N N . ASP A 1 331 ? 2.091 -1.263 -6.917 1.00 30.59 331 ASP A N 1
ATOM 2661 C CA . ASP A 1 331 ? 3.467 -1.780 -6.892 1.00 30.59 331 ASP A CA 1
ATOM 2662 C C . ASP A 1 331 ? 3.864 -2.353 -5.536 1.00 30.59 331 ASP A C 1
ATOM 2664 O O . ASP A 1 331 ? 4.487 -1.667 -4.731 1.00 30.59 331 ASP A O 1
ATOM 2668 N N . ILE A 1 332 ? 3.523 -3.621 -5.264 1.00 38.34 332 ILE A N 1
ATOM 2669 C CA . ILE A 1 332 ? 4.080 -4.347 -4.111 1.00 38.34 332 ILE A CA 1
ATOM 2670 C C . ILE A 1 332 ? 4.407 -5.795 -4.490 1.00 38.34 332 ILE A C 1
ATOM 2672 O O . ILE A 1 332 ? 3.589 -6.712 -4.367 1.00 38.34 332 ILE A O 1
ATOM 2676 N N . GLU A 1 333 ? 5.650 -5.965 -4.942 1.00 39.78 333 GLU A N 1
ATOM 2677 C CA . GLU A 1 333 ? 6.501 -7.102 -4.588 1.00 39.78 333 GLU A CA 1
ATOM 2678 C C . GLU A 1 333 ? 6.692 -7.089 -3.060 1.00 39.78 333 GLU A C 1
ATOM 2680 O O . GLU A 1 333 ? 7.002 -6.028 -2.522 1.00 39.78 333 GLU A O 1
ATOM 2685 N N . GLU A 1 334 ? 6.429 -8.200 -2.356 1.00 42.53 334 GLU A N 1
ATOM 2686 C CA . GLU A 1 334 ? 7.157 -8.652 -1.148 1.00 42.53 334 GLU A CA 1
ATOM 2687 C C . GLU A 1 334 ? 6.418 -9.752 -0.371 1.00 42.53 334 GLU A C 1
ATOM 2689 O O . GLU A 1 334 ? 5.195 -9.896 -0.415 1.00 42.53 334 GLU A O 1
ATOM 2694 N N . GLU A 1 335 ? 7.252 -10.534 0.306 1.00 37.62 335 GLU A N 1
ATOM 2695 C CA . GLU A 1 335 ? 7.051 -11.784 1.029 1.00 37.62 335 GLU A CA 1
ATOM 2696 C C . GLU A 1 335 ? 5.834 -11.806 1.968 1.00 37.62 335 GLU A C 1
ATOM 2698 O O . GLU A 1 335 ? 5.602 -10.895 2.766 1.00 37.62 335 GLU A O 1
ATOM 2703 N N . GLU A 1 336 ? 5.077 -12.908 1.917 1.00 42.97 336 GLU A N 1
ATOM 2704 C CA . GLU A 1 336 ? 4.062 -13.244 2.916 1.00 42.97 336 GLU A CA 1
ATOM 2705 C C . GLU A 1 336 ? 4.737 -13.463 4.277 1.00 42.97 336 GLU A C 1
ATOM 2707 O O . GLU A 1 336 ? 5.109 -14.574 4.653 1.00 42.97 336 GLU A O 1
ATOM 2712 N N . ILE A 1 337 ? 4.879 -12.397 5.061 1.00 47.62 337 ILE A N 1
ATOM 2713 C CA . ILE A 1 337 ? 5.082 -12.540 6.498 1.00 47.62 337 ILE A CA 1
ATOM 2714 C C . ILE A 1 337 ? 3.786 -13.146 7.032 1.00 47.62 337 ILE A C 1
ATOM 2716 O O . ILE A 1 337 ? 2.736 -12.506 6.977 1.00 47.62 337 ILE A O 1
ATOM 2720 N N . ALA A 1 338 ? 3.852 -14.380 7.534 1.00 56.16 338 ALA A N 1
ATOM 2721 C CA . ALA A 1 338 ? 2.718 -15.095 8.113 1.00 56.16 338 ALA A CA 1
ATOM 2722 C C . ALA A 1 338 ? 2.250 -14.425 9.423 1.00 56.16 338 ALA A C 1
ATOM 2724 O O . ALA A 1 338 ? 2.505 -14.904 10.527 1.00 56.16 338 ALA A O 1
ATOM 2725 N N . ILE A 1 339 ? 1.587 -13.273 9.304 1.00 67.62 339 ILE A N 1
ATOM 2726 C CA . ILE A 1 339 ? 0.989 -12.525 10.415 1.00 67.62 339 ILE A CA 1
ATOM 2727 C C . ILE A 1 339 ? -0.309 -13.175 10.907 1.00 67.62 339 ILE A C 1
ATOM 2729 O O . ILE A 1 339 ? -0.678 -12.999 12.064 1.00 67.62 339 ILE A O 1
ATOM 2733 N N . GLU A 1 340 ? -0.959 -13.973 10.054 1.00 65.69 340 GLU A N 1
ATOM 2734 C CA . GLU A 1 340 ? -2.245 -14.640 10.306 1.00 65.69 340 GLU A CA 1
ATOM 2735 C C . GLU A 1 340 ? -2.250 -15.523 11.566 1.00 65.69 340 GLU A C 1
ATOM 2737 O O . GLU A 1 340 ? -3.286 -15.663 12.210 1.00 65.69 340 GLU A O 1
ATOM 2742 N N . ASN A 1 341 ? -1.087 -16.056 11.958 1.00 71.12 341 ASN A N 1
ATOM 2743 C CA . ASN A 1 341 ? -0.944 -16.993 13.077 1.00 71.12 341 ASN A CA 1
ATOM 2744 C C . ASN A 1 341 ? -0.298 -16.373 14.328 1.00 71.12 341 ASN A C 1
ATOM 2746 O O . ASN A 1 341 ? 0.066 -17.100 15.251 1.00 71.12 341 ASN A O 1
ATOM 2750 N N . ARG A 1 342 ? -0.113 -15.048 14.377 1.00 75.25 342 ARG A N 1
ATOM 2751 C CA . ARG A 1 342 ? 0.462 -14.394 15.560 1.00 75.25 342 ARG A CA 1
ATOM 2752 C C . ARG A 1 342 ? -0.546 -14.355 16.703 1.00 75.25 342 ARG A C 1
ATOM 2754 O O . ARG A 1 342 ? -1.637 -13.807 16.551 1.00 75.25 342 ARG A O 1
ATOM 2761 N N . GLU A 1 343 ? -0.144 -14.864 17.865 1.00 78.19 343 GLU A N 1
ATOM 2762 C CA . GLU A 1 343 ? -0.992 -14.941 19.065 1.00 78.19 343 GLU A CA 1
ATOM 2763 C C . GLU A 1 343 ? -1.579 -13.580 19.467 1.00 78.19 343 GLU A C 1
ATOM 2765 O O . GLU A 1 343 ? -2.754 -13.493 19.817 1.00 78.19 343 GLU A O 1
ATOM 2770 N N . GLU A 1 344 ? -0.804 -12.499 19.323 1.00 83.44 344 GLU A N 1
ATOM 2771 C CA . GLU A 1 344 ? -1.264 -11.127 19.575 1.00 83.44 344 GLU A CA 1
ATOM 2772 C C . GLU A 1 344 ? -2.500 -10.738 18.747 1.00 83.44 344 GLU A C 1
ATOM 2774 O O . GLU A 1 344 ? -3.409 -10.075 19.250 1.00 83.44 344 GLU A O 1
ATOM 2779 N N . TYR A 1 345 ? -2.567 -11.153 17.480 1.00 85.19 345 TYR A N 1
ATOM 2780 C CA . TYR A 1 345 ? -3.667 -10.804 16.582 1.00 85.19 345 TYR A CA 1
ATOM 2781 C C . TYR A 1 345 ? -4.837 -11.763 16.738 1.00 85.19 345 TYR A C 1
ATOM 2783 O O . TYR A 1 345 ? -5.983 -11.318 16.690 1.00 85.19 345 TYR A O 1
ATOM 2791 N N . LEU A 1 346 ? -4.566 -13.039 17.021 1.00 80.50 346 LEU A N 1
ATOM 2792 C CA . LEU A 1 346 ? -5.602 -13.995 17.411 1.00 80.50 346 LEU A CA 1
ATOM 2793 C C . LEU A 1 346 ? -6.339 -13.516 18.672 1.00 80.50 346 LEU A C 1
ATOM 2795 O O . LEU A 1 346 ? -7.565 -13.482 18.677 1.00 80.50 346 LEU A O 1
ATOM 2799 N N . ALA A 1 347 ? -5.622 -12.994 19.674 1.00 80.81 347 ALA A N 1
ATOM 2800 C CA . ALA A 1 347 ? -6.232 -12.409 20.868 1.00 80.81 347 ALA A CA 1
ATOM 2801 C C . ALA A 1 347 ? -7.101 -11.170 20.558 1.00 80.81 347 ALA A C 1
ATOM 2803 O O . ALA A 1 347 ? -8.168 -10.987 21.152 1.00 80.81 347 ALA A O 1
ATOM 2804 N N . LYS A 1 348 ? -6.690 -10.316 19.605 1.00 87.62 348 LYS A N 1
ATOM 2805 C CA . LYS A 1 348 ? -7.519 -9.186 19.137 1.00 87.62 348 LYS A CA 1
ATOM 2806 C C . LYS A 1 348 ? -8.790 -9.668 18.434 1.00 87.62 348 LYS A C 1
ATOM 2808 O O . LYS A 1 348 ? -9.854 -9.087 18.652 1.00 87.62 348 LYS A O 1
ATOM 2813 N N . ILE A 1 349 ? -8.692 -10.724 17.626 1.00 87.38 349 ILE A N 1
ATOM 2814 C CA . ILE A 1 349 ? -9.841 -11.360 16.971 1.00 87.38 349 ILE A CA 1
ATOM 2815 C C . ILE A 1 349 ? -10.791 -11.935 18.026 1.00 87.38 349 ILE A C 1
ATOM 2817 O O . ILE A 1 349 ? -11.978 -11.626 17.984 1.00 87.38 349 ILE A O 1
ATOM 2821 N N . ASP A 1 350 ? -10.286 -12.673 19.014 1.00 84.62 350 ASP A N 1
ATOM 2822 C CA . ASP A 1 350 ? -11.091 -13.230 20.108 1.00 84.62 350 ASP A CA 1
ATOM 2823 C C . ASP A 1 350 ? -11.809 -12.142 20.910 1.00 84.62 350 ASP A C 1
ATOM 2825 O O . ASP A 1 350 ? -12.995 -12.271 21.232 1.00 84.62 350 ASP A O 1
ATOM 2829 N N . LYS A 1 351 ? -11.137 -11.012 21.154 1.00 86.88 351 LYS A N 1
ATOM 2830 C CA . LYS A 1 351 ? -11.766 -9.843 21.774 1.00 86.88 351 LYS A CA 1
ATOM 2831 C C . LYS A 1 351 ? -12.925 -9.304 20.930 1.00 86.88 351 LYS A C 1
ATOM 2833 O O . LYS A 1 351 ? -13.995 -9.049 21.469 1.00 86.88 351 LYS A O 1
ATOM 2838 N N . ARG A 1 352 ? -12.765 -9.171 19.608 1.00 92.38 352 ARG A N 1
ATOM 2839 C CA . ARG A 1 352 ? -13.862 -8.754 18.707 1.00 92.38 352 ARG A CA 1
ATOM 2840 C C . ARG A 1 352 ? -14.985 -9.787 18.644 1.00 92.38 352 ARG A C 1
ATOM 2842 O O . ARG A 1 352 ? -16.153 -9.411 18.641 1.00 92.38 352 ARG A O 1
ATOM 2849 N N . ILE A 1 353 ? -14.657 -11.079 18.649 1.00 91.19 353 ILE A N 1
ATOM 2850 C CA . ILE A 1 353 ? -15.643 -12.165 18.720 1.00 91.19 353 ILE A CA 1
ATOM 2851 C C . ILE A 1 353 ? -16.489 -12.040 19.991 1.00 91.19 353 ILE A C 1
ATOM 2853 O O . ILE A 1 353 ? -17.689 -12.304 19.942 1.00 91.19 353 ILE A O 1
ATOM 2857 N N . LYS A 1 354 ? -15.899 -11.618 21.110 1.00 91.44 354 LYS A N 1
ATOM 2858 C CA . LYS A 1 354 ? -16.613 -11.428 22.374 1.00 91.44 354 LYS A CA 1
ATOM 2859 C C . LYS A 1 354 ? -17.415 -10.124 22.422 1.00 91.44 354 LYS A C 1
ATOM 2861 O O . LYS A 1 354 ? -18.591 -10.158 22.768 1.00 91.44 354 LYS A O 1
ATOM 2866 N N . ASP A 1 355 ? -16.787 -9.006 22.070 1.00 92.12 355 ASP A N 1
ATOM 2867 C CA . ASP A 1 355 ? -17.290 -7.668 22.405 1.00 92.12 355 ASP A CA 1
ATOM 2868 C C . ASP A 1 355 ? -18.143 -7.041 21.290 1.00 92.12 355 ASP A C 1
ATOM 2870 O O . ASP A 1 355 ? -19.020 -6.228 21.569 1.00 92.12 355 ASP A O 1
ATOM 2874 N N . TYR A 1 356 ? -17.897 -7.389 20.022 1.00 94.81 356 TYR A N 1
ATOM 2875 C CA . TYR A 1 356 ? -18.623 -6.797 18.896 1.00 94.81 356 TYR A CA 1
ATOM 2876 C C . TYR A 1 356 ? -19.958 -7.514 18.675 1.00 94.81 356 TYR A C 1
ATOM 2878 O O . TYR A 1 356 ? -19.982 -8.709 18.366 1.00 94.81 356 TYR A O 1
ATOM 2886 N N . GLU A 1 357 ? -21.076 -6.804 18.799 1.00 95.81 357 GLU A N 1
ATOM 2887 C CA . GLU A 1 357 ? -22.409 -7.365 18.576 1.00 95.81 357 GLU A CA 1
ATOM 2888 C C . GLU A 1 357 ? -22.838 -7.211 17.111 1.00 95.81 357 GLU A C 1
ATOM 2890 O O . GLU A 1 357 ? -22.903 -6.108 16.573 1.00 95.81 357 GLU A O 1
ATOM 2895 N N . ILE A 1 358 ? -23.147 -8.332 16.453 1.00 96.88 358 ILE A N 1
ATOM 2896 C CA . ILE A 1 358 ? -23.599 -8.331 15.058 1.00 96.88 358 ILE A CA 1
ATOM 2897 C C . ILE A 1 358 ? -25.121 -8.232 15.023 1.00 96.88 358 ILE A C 1
ATOM 2899 O O . ILE A 1 358 ? -25.827 -9.152 15.442 1.00 96.88 358 ILE A O 1
ATOM 2903 N N . LYS A 1 359 ? -25.630 -7.142 14.444 1.00 96.81 359 LYS A N 1
ATOM 2904 C CA . LYS A 1 359 ? -27.058 -6.982 14.163 1.00 96.81 359 LYS A CA 1
ATOM 2905 C C . LYS A 1 359 ? -27.443 -7.785 12.921 1.00 96.81 359 LYS A C 1
ATOM 2907 O O . LYS A 1 359 ? -27.171 -7.383 11.791 1.00 96.81 359 LYS A O 1
ATOM 2912 N N . MET A 1 360 ? -28.111 -8.912 13.141 1.00 97.25 360 MET A N 1
ATOM 2913 C CA . MET A 1 360 ? -28.609 -9.766 12.063 1.00 97.25 360 MET A CA 1
ATOM 2914 C C . MET A 1 360 ? -29.716 -9.067 11.267 1.00 97.25 360 MET A C 1
ATOM 2916 O O . MET A 1 360 ? -30.708 -8.614 11.838 1.00 97.25 360 MET A O 1
ATOM 2920 N N . LEU A 1 361 ? -29.563 -9.025 9.943 1.00 96.62 361 LEU A N 1
ATOM 2921 C CA . LEU A 1 361 ? -30.610 -8.593 9.013 1.00 96.62 361 LEU A CA 1
ATOM 2922 C C . LEU A 1 361 ? -31.403 -9.796 8.494 1.00 96.62 361 LEU A C 1
ATOM 2924 O O . LEU A 1 361 ? -32.626 -9.744 8.401 1.00 96.62 361 LEU A O 1
ATOM 2928 N N . ASN A 1 362 ? -30.713 -10.895 8.177 1.00 97.19 362 ASN A N 1
ATOM 2929 C CA . ASN A 1 362 ? -31.312 -12.152 7.730 1.00 97.19 362 ASN A CA 1
ATOM 2930 C C . ASN A 1 362 ? -30.503 -13.338 8.268 1.00 97.19 362 ASN A C 1
ATOM 2932 O O . ASN A 1 362 ? -29.290 -13.237 8.409 1.00 97.19 362 ASN A O 1
ATOM 2936 N N . GLN A 1 363 ? -31.162 -14.462 8.556 1.00 96.81 363 GLN A N 1
ATOM 2937 C CA . GLN A 1 363 ? -30.489 -15.661 9.069 1.00 96.81 363 GLN A CA 1
ATOM 2938 C C . GLN A 1 363 ? -29.599 -16.319 7.999 1.00 96.81 363 GLN A C 1
ATOM 2940 O O . GLN A 1 363 ? -29.953 -16.265 6.815 1.00 96.81 363 GLN A O 1
ATOM 2945 N N . PRO A 1 364 ? -28.478 -16.951 8.397 1.00 96.75 364 PRO A N 1
ATOM 2946 C CA . PRO A 1 364 ? -27.671 -17.742 7.481 1.00 96.75 364 PRO A CA 1
ATOM 2947 C C . PRO A 1 364 ? -28.468 -18.938 6.944 1.00 96.75 364 PRO A C 1
ATOM 2949 O O . PRO A 1 364 ? -29.354 -19.469 7.615 1.00 96.75 364 PRO A O 1
ATOM 2952 N N . ARG A 1 365 ? -28.149 -19.368 5.726 1.00 96.69 365 ARG A N 1
ATOM 2953 C CA . ARG A 1 365 ? -28.816 -20.461 5.018 1.00 96.69 365 ARG A CA 1
ATOM 2954 C C . ARG A 1 365 ? -27.934 -21.701 4.998 1.00 96.69 365 ARG A C 1
ATOM 2956 O O . ARG A 1 365 ? -26.729 -21.636 4.749 1.00 96.69 365 ARG A O 1
ATOM 2963 N N . ASP A 1 366 ? -28.561 -22.853 5.194 1.00 92.94 366 ASP A N 1
ATOM 2964 C CA . ASP A 1 366 ? -27.851 -24.127 5.243 1.00 92.94 366 ASP A CA 1
ATOM 2965 C C . ASP A 1 366 ? -27.134 -24.446 3.924 1.00 92.94 366 ASP A C 1
ATOM 2967 O O . ASP A 1 366 ? -27.683 -24.312 2.825 1.00 92.94 366 ASP A O 1
ATOM 2971 N N . GLY A 1 367 ? -25.877 -24.882 4.041 1.00 88.00 367 GLY A N 1
ATOM 2972 C CA . GLY A 1 367 ? -25.049 -25.322 2.916 1.00 88.00 367 GLY A CA 1
ATOM 2973 C C . GLY A 1 367 ? -24.578 -24.214 1.968 1.00 88.00 367 GLY A C 1
ATOM 2974 O O . GLY A 1 367 ? -24.030 -24.532 0.911 1.00 88.00 367 GLY A O 1
ATOM 2975 N N . LYS A 1 368 ? -24.786 -22.934 2.305 1.00 95.12 368 LYS A N 1
ATOM 2976 C CA . LYS A 1 368 ? -24.270 -21.803 1.522 1.00 95.12 368 LYS A CA 1
ATOM 2977 C C . LYS A 1 368 ? -22.836 -21.456 1.910 1.00 95.12 368 LYS A C 1
ATOM 2979 O O . LYS A 1 368 ? -22.406 -21.663 3.042 1.00 95.12 368 LYS A O 1
ATOM 2984 N N . ASN A 1 369 ? -22.094 -20.944 0.935 1.00 95.19 369 ASN A N 1
ATOM 2985 C CA . ASN A 1 369 ? -20.766 -20.371 1.142 1.00 95.19 369 ASN A CA 1
ATOM 2986 C C . ASN A 1 369 ? -20.900 -18.935 1.680 1.00 95.19 369 ASN A C 1
ATOM 2988 O O . ASN A 1 369 ? -22.005 -18.403 1.745 1.00 95.19 369 ASN A O 1
ATOM 2992 N N . LEU A 1 370 ? -19.795 -18.282 2.034 1.00 98.31 370 LEU A N 1
ATOM 2993 C CA . LEU A 1 370 ? -19.796 -16.896 2.508 1.00 98.31 370 LEU A CA 1
ATOM 2994 C C . LEU A 1 370 ? -19.105 -15.968 1.506 1.00 98.31 370 LEU A C 1
ATOM 2996 O O . LEU A 1 370 ? -17.964 -16.209 1.108 1.00 98.31 370 LEU A O 1
ATOM 3000 N N . LEU A 1 371 ? -19.800 -14.902 1.118 1.00 98.50 371 LEU A N 1
ATOM 3001 C CA . LEU A 1 371 ? -19.265 -13.794 0.339 1.00 98.50 371 LEU A CA 1
ATOM 3002 C C . LEU A 1 371 ? -19.236 -12.538 1.212 1.00 98.50 371 LEU A C 1
ATOM 3004 O O . LEU A 1 371 ? -20.276 -12.088 1.692 1.00 98.50 371 LEU A O 1
ATOM 3008 N N . VAL A 1 372 ? -18.053 -11.960 1.390 1.00 98.62 372 VAL A N 1
ATOM 3009 C CA . VAL A 1 372 ? -17.863 -10.686 2.094 1.00 98.62 372 VAL A CA 1
ATOM 3010 C C . VAL A 1 372 ? -17.516 -9.608 1.074 1.00 98.62 372 VAL A C 1
ATOM 3012 O O . VAL A 1 372 ? -16.625 -9.803 0.253 1.00 98.62 372 VAL A O 1
ATOM 3015 N N . LEU A 1 373 ? -18.220 -8.482 1.099 1.00 98.12 373 LEU A N 1
ATOM 3016 C CA . LEU A 1 373 ? -18.040 -7.394 0.139 1.00 98.12 373 LEU A CA 1
ATOM 3017 C C . LEU A 1 373 ? -17.710 -6.097 0.865 1.00 98.12 373 LEU A C 1
ATOM 3019 O O . LEU A 1 373 ? -18.428 -5.693 1.782 1.00 98.12 373 LEU A O 1
ATOM 3023 N N . ASP A 1 374 ? -16.654 -5.430 0.421 1.00 96.25 374 ASP A N 1
ATOM 3024 C CA . ASP A 1 374 ? -16.465 -4.010 0.689 1.00 96.25 374 ASP A CA 1
ATOM 3025 C C . ASP A 1 374 ? -17.481 -3.149 -0.094 1.00 96.25 374 ASP A C 1
ATOM 3027 O O . ASP A 1 374 ? -18.221 -3.664 -0.935 1.00 96.25 374 ASP A O 1
ATOM 3031 N N . ILE A 1 375 ? -17.574 -1.851 0.208 1.00 90.75 375 ILE A N 1
ATOM 3032 C CA . ILE A 1 375 ? -18.536 -0.938 -0.423 1.00 90.75 375 ILE A CA 1
ATOM 3033 C C . ILE A 1 375 ? -17.839 0.025 -1.387 1.00 90.75 375 ILE A C 1
ATOM 3035 O O . ILE A 1 375 ? -18.178 0.065 -2.576 1.00 90.75 375 ILE A O 1
ATOM 3039 N N . ASP A 1 376 ? -16.907 0.819 -0.870 1.00 86.50 376 ASP A N 1
ATOM 3040 C CA . ASP A 1 376 ? -16.342 1.986 -1.536 1.00 86.50 376 ASP A CA 1
ATOM 3041 C C . ASP A 1 376 ? -15.408 1.542 -2.671 1.00 86.50 376 ASP A C 1
ATOM 3043 O O . ASP A 1 376 ? -14.515 0.737 -2.468 1.00 86.50 376 ASP A O 1
ATOM 3047 N N . TYR A 1 377 ? -15.653 1.994 -3.908 1.00 87.75 377 TYR A N 1
ATOM 3048 C CA . TYR A 1 377 ? -15.000 1.499 -5.140 1.00 87.75 377 TYR A CA 1
ATOM 3049 C C . TYR A 1 377 ? -15.193 0.013 -5.467 1.00 87.75 377 TYR A C 1
ATOM 3051 O O . TYR A 1 377 ? -14.898 -0.410 -6.592 1.00 87.75 377 TYR A O 1
ATOM 3059 N N . THR A 1 378 ? -15.761 -0.761 -4.549 1.00 89.81 378 THR A N 1
ATOM 3060 C CA . THR A 1 378 ? -16.136 -2.152 -4.765 1.00 89.81 378 THR A CA 1
ATOM 3061 C C . THR A 1 378 ? -17.493 -2.259 -5.456 1.00 89.81 378 THR A C 1
ATOM 3063 O O . THR A 1 378 ? -17.577 -2.801 -6.564 1.00 89.81 378 THR A O 1
ATOM 3066 N N . LEU A 1 379 ? -18.541 -1.692 -4.848 1.00 93.62 379 LEU A N 1
ATOM 3067 C CA . LEU A 1 379 ? -19.930 -1.762 -5.327 1.00 93.62 379 LEU A CA 1
ATOM 3068 C C . LEU A 1 379 ? -20.412 -0.463 -5.976 1.00 93.62 379 LEU A C 1
ATOM 3070 O O . LEU A 1 379 ? -21.382 -0.485 -6.736 1.00 93.62 379 LEU A O 1
ATOM 3074 N N . PHE A 1 380 ? -19.766 0.666 -5.685 1.00 91.62 380 PHE A N 1
ATOM 3075 C CA . PHE A 1 380 ? -20.130 1.965 -6.245 1.00 91.62 380 PHE A CA 1
ATOM 3076 C C . PHE A 1 380 ? -18.968 2.964 -6.173 1.00 91.62 380 PHE A C 1
ATOM 3078 O O . PHE A 1 380 ? -18.011 2.776 -5.421 1.00 91.62 380 PHE A O 1
ATOM 3085 N N . ASP A 1 381 ? -19.063 4.029 -6.964 1.00 87.69 381 ASP A N 1
ATOM 3086 C CA . ASP A 1 381 ? -18.143 5.160 -6.900 1.00 87.69 381 ASP A CA 1
ATOM 3087 C C . ASP A 1 381 ? -18.625 6.165 -5.849 1.00 87.69 381 ASP A C 1
ATOM 3089 O O . ASP A 1 381 ? -19.626 6.852 -6.047 1.00 87.69 381 ASP A O 1
ATOM 3093 N N . HIS A 1 382 ? -17.909 6.253 -4.731 1.00 78.06 382 HIS A N 1
ATOM 3094 C CA . HIS A 1 382 ? -18.270 7.143 -3.631 1.00 78.06 382 HIS A CA 1
ATOM 3095 C C . HIS A 1 382 ? -17.811 8.594 -3.824 1.00 78.06 382 HIS A C 1
ATOM 3097 O O . HIS A 1 382 ? -18.232 9.448 -3.046 1.00 78.06 382 HIS A O 1
ATOM 3103 N N . ARG A 1 383 ? -16.943 8.875 -4.809 1.00 73.31 383 ARG A N 1
ATOM 3104 C CA . ARG A 1 383 ? -16.357 10.211 -5.022 1.00 73.31 383 ARG A CA 1
ATOM 3105 C C . ARG A 1 383 ? -16.996 10.994 -6.151 1.00 73.31 383 ARG A C 1
ATOM 3107 O O . ARG A 1 383 ? -16.935 12.218 -6.145 1.00 73.31 383 ARG A O 1
ATOM 3114 N N . SER A 1 384 ? -17.556 10.315 -7.150 1.00 73.31 384 SER A N 1
ATOM 3115 C CA . SER A 1 384 ? -18.269 11.028 -8.209 1.00 73.31 384 SER A CA 1
ATOM 3116 C C . SER A 1 384 ? -19.521 11.706 -7.660 1.00 73.31 384 SER A C 1
ATOM 3118 O O . SER A 1 384 ? -20.231 11.168 -6.812 1.00 73.31 384 SER A O 1
ATOM 3120 N N . VAL A 1 385 ? -19.817 12.876 -8.214 1.00 74.88 385 VAL A N 1
ATOM 3121 C CA . VAL A 1 385 ? -21.091 13.566 -8.016 1.00 74.88 385 VAL A CA 1
ATOM 3122 C C . VAL A 1 385 ? -22.127 12.951 -8.952 1.00 74.88 385 VAL A C 1
ATOM 3124 O O . VAL A 1 385 ? -21.815 12.669 -10.110 1.00 74.88 385 VAL A O 1
ATOM 3127 N N . ALA A 1 386 ? -23.348 12.756 -8.465 1.00 70.06 386 ALA A N 1
ATOM 3128 C CA . ALA A 1 386 ? -24.470 12.254 -9.250 1.00 70.06 386 ALA A CA 1
ATOM 3129 C C . ALA A 1 386 ? -25.799 12.750 -8.682 1.00 70.06 386 ALA A C 1
ATOM 3131 O O . ALA A 1 386 ? -25.898 13.031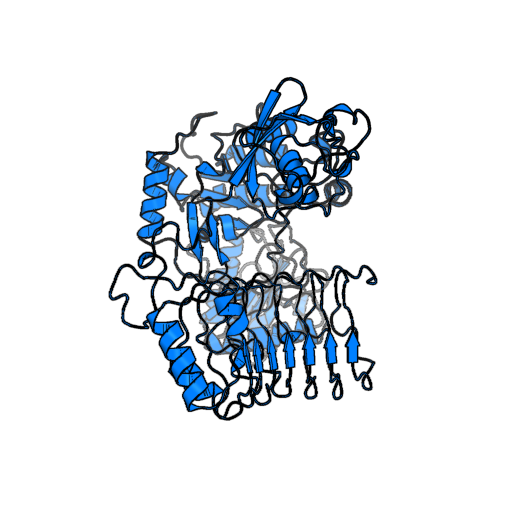 -7.486 1.00 70.06 386 ALA A O 1
ATOM 3132 N N . GLU A 1 387 ? -26.829 12.796 -9.525 1.00 73.62 387 GLU A N 1
ATOM 3133 C CA . GLU A 1 387 ? -28.189 13.133 -9.087 1.00 73.62 387 GLU A CA 1
ATOM 3134 C C . GLU A 1 387 ? -28.867 11.941 -8.403 1.00 73.62 387 GLU A C 1
ATOM 3136 O O . GLU A 1 387 ? -29.698 12.106 -7.507 1.00 73.62 387 GLU A O 1
ATOM 3141 N N . THR A 1 388 ? -28.495 10.720 -8.800 1.00 82.19 388 THR A N 1
ATOM 3142 C CA . THR A 1 388 ? -29.088 9.485 -8.286 1.00 82.19 388 THR A CA 1
ATOM 3143 C C . THR A 1 388 ? -28.041 8.443 -7.894 1.00 82.19 388 THR A C 1
ATOM 3145 O O . THR A 1 388 ? -26.957 8.347 -8.469 1.00 82.19 388 THR A O 1
ATOM 3148 N N . GLY A 1 389 ? -28.388 7.571 -6.940 1.00 81.00 389 GLY A N 1
ATOM 3149 C CA . GLY A 1 389 ? -27.535 6.439 -6.560 1.00 81.00 389 GLY A CA 1
ATOM 3150 C C . GLY A 1 389 ? -27.241 5.473 -7.715 1.00 81.00 389 GLY A C 1
ATOM 3151 O O . GLY A 1 389 ? -26.185 4.848 -7.742 1.00 81.00 389 GLY A O 1
ATOM 3152 N N . ALA A 1 390 ? -28.136 5.385 -8.704 1.00 85.44 390 ALA A N 1
ATOM 3153 C CA . ALA A 1 390 ? -28.002 4.490 -9.854 1.00 85.44 390 ALA A CA 1
ATOM 3154 C C . ALA A 1 390 ? -26.850 4.876 -10.803 1.00 85.44 390 ALA A C 1
ATOM 3156 O O . ALA A 1 390 ? -26.293 4.007 -11.488 1.00 85.44 390 ALA A O 1
ATOM 3157 N N . GLU A 1 391 ? -26.492 6.160 -10.844 1.00 86.00 391 GLU A N 1
ATOM 3158 C CA . GLU A 1 391 ? -25.356 6.678 -11.614 1.00 86.00 391 GLU A CA 1
ATOM 3159 C C . GLU A 1 391 ? -24.020 6.307 -10.969 1.00 86.00 391 GLU A C 1
ATOM 3161 O O . GLU A 1 391 ? -23.073 5.980 -11.682 1.00 86.00 391 GLU A O 1
ATOM 3166 N N . LEU A 1 392 ? -23.965 6.293 -9.634 1.00 89.19 392 LEU A N 1
ATOM 3167 C CA . LEU A 1 392 ? -22.775 5.920 -8.862 1.00 89.19 392 LEU A CA 1
ATOM 3168 C C . LEU A 1 392 ? -22.614 4.409 -8.718 1.00 89.19 392 LEU A C 1
ATOM 3170 O O . LEU A 1 392 ? -21.502 3.915 -8.538 1.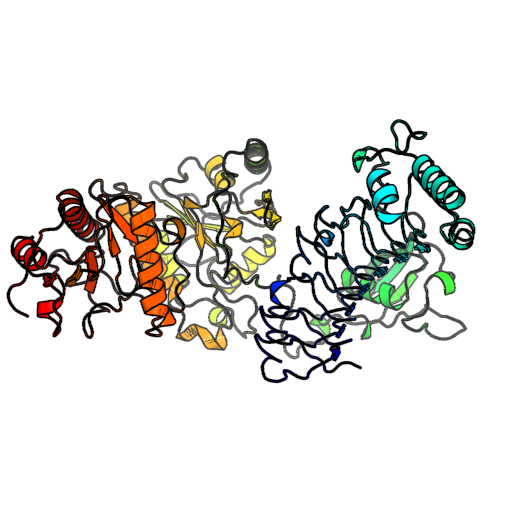00 89.19 392 LEU A O 1
ATOM 3174 N N . MET A 1 393 ? -23.722 3.673 -8.787 1.00 94.69 393 MET A N 1
ATOM 3175 C CA . MET A 1 393 ? -23.754 2.222 -8.687 1.00 94.69 393 MET A CA 1
ATOM 3176 C C . MET A 1 393 ? -22.883 1.571 -9.763 1.00 94.69 393 MET A C 1
ATOM 3178 O O . MET A 1 393 ? -23.016 1.863 -10.959 1.00 94.69 393 MET A O 1
ATOM 3182 N N . ARG A 1 394 ? -22.023 0.636 -9.345 1.00 96.94 394 ARG A N 1
ATOM 3183 C CA . ARG A 1 394 ? -21.204 -0.135 -10.277 1.00 96.94 394 ARG A CA 1
ATOM 3184 C C . ARG A 1 394 ? -22.107 -0.967 -11.198 1.00 96.94 394 ARG A C 1
ATOM 3186 O O . ARG A 1 394 ? -23.082 -1.559 -10.725 1.00 96.94 394 ARG A O 1
ATOM 3193 N N . PRO A 1 395 ? -21.818 -1.032 -12.508 1.00 95.69 395 PRO A N 1
ATOM 3194 C CA . PRO A 1 395 ? -22.614 -1.818 -13.443 1.00 95.69 395 PRO A CA 1
ATOM 3195 C C . PRO A 1 395 ? -22.793 -3.268 -12.992 1.00 95.69 395 PRO A C 1
ATOM 3197 O O . PRO A 1 395 ? -21.848 -3.894 -12.512 1.00 95.69 395 PRO A O 1
ATOM 3200 N N . TYR A 1 396 ? -23.992 -3.809 -13.217 1.00 95.44 396 TYR A N 1
ATOM 3201 C CA . TYR A 1 396 ? -24.381 -5.185 -12.884 1.00 95.44 396 TYR A CA 1
ATOM 3202 C C . TYR A 1 396 ? -24.455 -5.509 -11.382 1.00 95.44 396 TYR A C 1
ATOM 3204 O O . TYR A 1 396 ? -24.433 -6.685 -11.027 1.00 95.44 396 TYR A O 1
ATOM 3212 N N . LEU A 1 397 ? -24.527 -4.508 -10.490 1.00 97.69 397 LEU A N 1
ATOM 3213 C CA . LEU A 1 397 ? -24.551 -4.736 -9.038 1.00 97.69 397 LEU A CA 1
ATOM 3214 C C . LEU A 1 397 ? -25.657 -5.709 -8.604 1.00 97.69 397 LEU A C 1
ATOM 3216 O O . LEU A 1 397 ? -25.386 -6.683 -7.902 1.00 97.69 397 LEU A O 1
ATOM 3220 N N . HIS A 1 398 ? -26.900 -5.465 -9.012 1.00 97.94 398 HIS A N 1
ATOM 3221 C CA . HIS A 1 398 ? -28.032 -6.282 -8.576 1.00 97.94 398 HIS A CA 1
ATOM 3222 C C . HIS A 1 398 ? -28.023 -7.670 -9.214 1.00 97.94 398 HIS A C 1
ATOM 3224 O O . HIS A 1 398 ? -28.359 -8.651 -8.552 1.00 97.94 398 HIS A O 1
ATOM 3230 N N . GLU A 1 399 ? -27.615 -7.773 -10.475 1.00 97.19 399 GLU A N 1
ATOM 3231 C CA . GLU A 1 399 ? -27.454 -9.031 -11.198 1.00 97.19 399 GLU A CA 1
ATOM 3232 C C . GLU A 1 399 ? -26.370 -9.893 -10.547 1.00 97.19 399 GLU A C 1
ATOM 3234 O O . GLU A 1 399 ? -26.580 -11.086 -10.325 1.00 97.19 399 GLU A O 1
ATOM 3239 N N . PHE A 1 400 ? -25.248 -9.275 -10.170 1.00 97.75 400 PHE A N 1
ATOM 3240 C CA . PHE A 1 400 ? -24.167 -9.914 -9.430 1.00 97.75 400 PHE A CA 1
ATOM 3241 C C . PHE A 1 400 ? -24.636 -10.415 -8.065 1.00 97.75 400 PHE A C 1
ATOM 3243 O O . PHE A 1 400 ? -24.458 -11.593 -7.766 1.00 97.75 400 PHE A O 1
ATOM 3250 N N . LEU A 1 401 ? -25.276 -9.564 -7.256 1.00 98.44 401 LEU A N 1
ATOM 3251 C CA . LEU A 1 401 ? -25.749 -9.950 -5.922 1.00 98.44 401 LEU A CA 1
ATOM 3252 C C . LEU A 1 401 ? -26.830 -11.035 -5.990 1.00 98.44 401 LEU A C 1
ATOM 3254 O O . LEU A 1 401 ? -26.789 -11.977 -5.205 1.00 98.44 401 LEU A O 1
ATOM 3258 N N . THR A 1 402 ? -27.744 -10.957 -6.960 1.00 98.19 402 THR A N 1
ATOM 3259 C CA . THR A 1 402 ? -28.760 -11.995 -7.202 1.00 98.19 402 THR A CA 1
ATOM 3260 C C . THR A 1 402 ? -28.102 -13.333 -7.525 1.00 98.19 402 THR A C 1
ATOM 3262 O O . THR A 1 402 ? -28.402 -14.347 -6.898 1.00 98.19 402 THR A O 1
ATOM 3265 N N . ALA A 1 403 ? -27.165 -13.334 -8.474 1.00 94.12 403 ALA A N 1
ATOM 3266 C CA . ALA A 1 403 ? -26.479 -14.542 -8.906 1.00 94.12 403 ALA A CA 1
ATOM 3267 C C . ALA A 1 403 ? -25.551 -15.115 -7.822 1.00 94.12 403 ALA A C 1
ATOM 3269 O O . ALA A 1 403 ? -25.443 -16.333 -7.701 1.00 94.12 403 ALA A O 1
ATOM 3270 N N . ALA A 1 404 ? -24.894 -14.265 -7.029 1.00 97.25 404 ALA A N 1
ATOM 3271 C CA . ALA A 1 404 ? -24.081 -14.683 -5.891 1.00 97.25 404 ALA A CA 1
ATOM 3272 C C . ALA A 1 404 ? -24.947 -15.291 -4.781 1.00 97.25 404 ALA A C 1
ATOM 3274 O O . ALA A 1 404 ? -24.585 -16.318 -4.208 1.00 97.25 404 ALA A O 1
ATOM 3275 N N . TYR A 1 405 ? -26.119 -14.707 -4.518 1.00 98.19 405 TYR A N 1
ATOM 3276 C CA . TYR A 1 405 ? -27.024 -15.172 -3.473 1.00 98.19 405 TYR A CA 1
ATOM 3277 C C . TYR A 1 405 ? -27.534 -16.600 -3.707 1.00 98.19 405 TYR A C 1
ATOM 3279 O O . TYR A 1 405 ? -27.901 -17.273 -2.745 1.00 98.19 405 TYR A O 1
ATOM 3287 N N . GLU A 1 406 ? -27.514 -17.112 -4.943 1.00 96.69 406 GLU A N 1
ATOM 3288 C CA . GLU A 1 406 ? -27.817 -18.520 -5.239 1.00 96.69 406 GLU A CA 1
ATOM 3289 C C . GLU A 1 406 ? -26.926 -19.487 -4.435 1.00 96.69 406 GLU A C 1
ATOM 3291 O O . GLU A 1 406 ? -27.423 -20.499 -3.937 1.00 96.69 406 GLU A O 1
ATOM 3296 N N . ASP A 1 407 ? -25.642 -19.166 -4.254 1.00 95.81 407 ASP A N 1
ATOM 3297 C CA . ASP A 1 407 ? -24.630 -20.064 -3.676 1.00 95.81 407 ASP A CA 1
ATOM 3298 C C . ASP A 1 407 ? -23.955 -19.517 -2.401 1.00 95.81 407 ASP A C 1
ATOM 3300 O O . ASP A 1 407 ? -23.306 -20.282 -1.679 1.00 95.81 407 ASP A O 1
ATOM 3304 N N . TYR A 1 408 ? -24.119 -18.224 -2.105 1.00 98.06 408 TYR A N 1
ATOM 3305 C CA . TYR A 1 408 ? -23.432 -17.526 -1.018 1.00 98.06 408 TYR A CA 1
ATOM 3306 C C . TYR A 1 408 ? -24.392 -16.723 -0.141 1.00 98.06 408 TYR A C 1
ATOM 3308 O O . TYR A 1 408 ? -25.259 -16.013 -0.649 1.00 98.06 408 TYR A O 1
ATOM 3316 N N . ASP A 1 409 ? -24.203 -16.778 1.174 1.00 98.56 409 ASP A N 1
ATOM 3317 C CA . ASP A 1 409 ? -24.670 -15.730 2.078 1.00 98.56 409 ASP A CA 1
ATOM 3318 C C . ASP A 1 409 ? -23.755 -14.515 1.985 1.00 98.56 409 ASP A C 1
ATOM 3320 O O . ASP A 1 409 ? -22.539 -14.648 1.849 1.00 98.56 409 ASP A O 1
ATOM 3324 N N . ILE A 1 410 ? -24.357 -13.327 2.014 1.00 98.69 410 ILE A N 1
ATOM 3325 C CA . ILE A 1 410 ? -23.678 -12.077 1.668 1.00 98.69 410 ILE A CA 1
ATOM 3326 C C . ILE A 1 410 ? -23.553 -11.206 2.913 1.00 98.69 410 ILE A C 1
ATOM 3328 O O . ILE A 1 410 ? -24.550 -10.909 3.572 1.00 98.69 410 ILE A O 1
ATOM 3332 N N . VAL A 1 411 ? -22.332 -10.772 3.210 1.00 98.69 411 VAL A N 1
ATOM 3333 C CA . VAL A 1 411 ? -22.000 -9.821 4.277 1.00 98.69 411 VAL A CA 1
ATOM 3334 C C . VAL A 1 411 ? -21.383 -8.579 3.656 1.00 98.69 411 VAL A C 1
ATOM 3336 O O . VAL A 1 411 ? -20.533 -8.684 2.774 1.00 98.69 411 VAL A O 1
ATOM 3339 N N . ILE A 1 412 ? -21.785 -7.409 4.143 1.00 98.31 412 ILE A N 1
ATOM 3340 C CA . ILE A 1 412 ? -21.146 -6.138 3.791 1.00 98.31 412 ILE A CA 1
ATOM 3341 C C . ILE A 1 412 ? -20.174 -5.765 4.904 1.00 98.31 412 ILE A C 1
ATOM 3343 O O . ILE A 1 412 ? -20.571 -5.752 6.067 1.00 98.31 412 ILE A O 1
ATOM 3347 N N . TRP A 1 413 ? -18.923 -5.456 4.568 1.00 97.88 413 TRP A N 1
ATOM 3348 C CA . TRP A 1 413 ? -17.926 -5.003 5.534 1.00 97.88 413 TRP A CA 1
ATOM 3349 C C . TRP A 1 413 ? -17.198 -3.758 5.034 1.00 97.88 413 TRP A C 1
ATOM 3351 O O . TRP A 1 413 ? -16.336 -3.855 4.164 1.00 97.88 413 TRP A O 1
ATOM 3361 N N . SER A 1 414 ? -17.513 -2.603 5.623 1.00 91.31 414 SER A N 1
ATOM 3362 C CA . SER A 1 414 ? -16.883 -1.316 5.301 1.00 91.31 414 SER A CA 1
ATOM 3363 C C . SER A 1 414 ? -15.923 -0.852 6.395 1.00 91.31 414 SER A C 1
ATOM 3365 O O . SER A 1 414 ? -16.143 -1.125 7.573 1.00 91.31 414 SER A O 1
ATOM 3367 N N . ALA A 1 415 ? -14.899 -0.086 6.012 1.00 84.00 415 ALA A N 1
ATOM 3368 C CA . ALA A 1 415 ? -14.011 0.623 6.940 1.00 84.00 415 ALA A CA 1
ATOM 3369 C C . ALA A 1 415 ? -14.595 1.963 7.446 1.00 84.00 415 ALA A C 1
ATOM 3371 O O . ALA A 1 415 ? -13.894 2.772 8.051 1.00 84.00 415 ALA A O 1
ATOM 3372 N N . THR A 1 416 ? -15.882 2.206 7.207 1.00 81.81 416 THR A N 1
ATOM 3373 C CA . THR A 1 416 ? -16.641 3.378 7.671 1.00 81.81 416 THR A CA 1
ATOM 3374 C C . THR A 1 416 ? -17.545 3.014 8.850 1.00 81.81 416 THR A C 1
ATOM 3376 O O . THR A 1 416 ? -17.674 1.843 9.187 1.00 81.81 416 THR A O 1
ATOM 3379 N N . GLY A 1 417 ? -18.234 3.988 9.455 1.00 77.31 417 GLY A N 1
ATOM 3380 C CA . GLY A 1 417 ? -19.238 3.718 10.497 1.00 77.31 417 GLY A CA 1
ATOM 3381 C C . GLY A 1 417 ? -20.558 3.141 9.958 1.00 77.31 417 GLY A C 1
ATOM 3382 O O . GLY A 1 417 ? -20.923 3.386 8.806 1.00 77.31 417 GLY A O 1
ATOM 3383 N N . MET A 1 418 ? -21.316 2.432 10.807 1.00 88.56 418 MET A N 1
ATOM 3384 C CA . MET A 1 418 ? -22.576 1.754 10.439 1.00 88.56 418 MET A CA 1
ATOM 3385 C C . MET A 1 418 ? -23.614 2.653 9.745 1.00 88.56 418 MET A C 1
ATOM 3387 O O . MET A 1 418 ? -24.254 2.233 8.784 1.00 88.56 418 MET A O 1
ATOM 3391 N N . LYS A 1 419 ? -23.757 3.916 10.178 1.00 80.50 419 LYS A N 1
ATOM 3392 C CA . LYS A 1 419 ? -24.717 4.861 9.578 1.00 80.50 419 LYS A CA 1
ATOM 3393 C C . LYS A 1 419 ? -24.448 5.083 8.084 1.00 80.50 419 LYS A C 1
ATOM 3395 O O . LYS A 1 419 ? -25.387 5.100 7.294 1.00 80.50 419 LYS A O 1
ATOM 3400 N N . TRP A 1 420 ? -23.174 5.199 7.701 1.00 80.81 420 TRP A N 1
ATOM 3401 C CA . TRP A 1 420 ? -22.775 5.338 6.300 1.00 80.81 420 TRP A CA 1
ATOM 3402 C C . TRP A 1 420 ? -23.158 4.100 5.490 1.00 80.81 420 TRP A C 1
ATOM 3404 O O . TRP A 1 420 ? -23.727 4.219 4.408 1.00 80.81 420 TRP A O 1
ATOM 3414 N N . ILE A 1 421 ? -22.906 2.910 6.043 1.00 85.44 421 ILE A N 1
ATOM 3415 C CA . ILE A 1 421 ? -23.238 1.636 5.397 1.00 85.44 421 ILE A CA 1
ATOM 3416 C C . ILE A 1 421 ? -24.738 1.567 5.112 1.00 85.44 421 ILE A C 1
ATOM 3418 O O . ILE A 1 421 ? -25.135 1.332 3.972 1.00 85.44 421 ILE A O 1
ATOM 3422 N N . ASP A 1 422 ? -25.570 1.822 6.121 1.00 88.38 422 ASP A N 1
ATOM 3423 C CA . ASP A 1 422 ? -27.025 1.747 5.987 1.00 88.38 422 ASP A CA 1
ATOM 3424 C C . ASP A 1 422 ? -27.561 2.761 4.961 1.00 88.38 422 ASP A C 1
ATOM 3426 O O . ASP A 1 422 ? -28.412 2.422 4.132 1.00 88.38 422 ASP A O 1
ATOM 3430 N N . GLU A 1 423 ? -27.031 3.989 4.957 1.00 87.56 423 GLU A N 1
ATOM 3431 C CA . GLU A 1 423 ? -27.395 5.020 3.981 1.00 87.56 423 GLU A CA 1
ATOM 3432 C C . GLU A 1 423 ? -27.000 4.630 2.551 1.00 87.56 423 GLU A C 1
ATOM 3434 O O . GLU A 1 423 ? -27.818 4.762 1.636 1.00 87.56 423 GLU A O 1
ATOM 3439 N N . LYS A 1 424 ? -25.790 4.097 2.337 1.00 87.31 424 LYS A N 1
ATOM 3440 C CA . LYS A 1 424 ? -25.339 3.670 1.003 1.00 87.31 424 LYS A CA 1
ATOM 3441 C C . LYS A 1 424 ? -26.054 2.418 0.515 1.00 87.31 424 LYS A C 1
ATOM 3443 O O . LYS A 1 424 ? -26.463 2.379 -0.643 1.00 87.31 424 LYS A O 1
ATOM 3448 N N . MET A 1 425 ? -26.297 1.431 1.375 1.00 94.19 425 MET A N 1
ATOM 3449 C CA . MET A 1 425 ? -27.084 0.248 1.005 1.00 94.19 425 MET A CA 1
ATOM 3450 C C . MET A 1 425 ? -28.515 0.624 0.609 1.00 94.19 425 MET A C 1
ATOM 3452 O O . MET A 1 425 ? -29.071 0.035 -0.322 1.00 94.19 425 MET A O 1
ATOM 3456 N N . LYS A 1 426 ? -29.094 1.644 1.255 1.00 92.81 426 LYS A N 1
ATOM 3457 C CA . LYS A 1 426 ? -30.404 2.181 0.881 1.00 92.81 426 LYS A CA 1
ATOM 3458 C C . LYS A 1 426 ? -30.347 2.931 -0.449 1.00 92.81 426 LYS A C 1
ATOM 3460 O O . LYS A 1 426 ? -31.184 2.680 -1.312 1.00 92.81 426 LYS A O 1
ATOM 3465 N N . LEU A 1 427 ? -29.360 3.813 -0.626 1.00 90.31 427 LEU A N 1
ATOM 3466 C CA . LEU A 1 427 ? -29.151 4.599 -1.848 1.00 90.31 427 LEU A CA 1
ATOM 3467 C C . LEU A 1 427 ? -28.965 3.711 -3.087 1.00 90.31 427 LEU A C 1
ATOM 3469 O O . LEU A 1 427 ? -29.512 4.004 -4.146 1.00 90.31 427 LEU A O 1
ATOM 3473 N N . LEU A 1 428 ? -28.212 2.620 -2.941 1.00 93.06 428 LEU A N 1
ATOM 3474 C CA . LEU A 1 428 ? -27.924 1.664 -4.010 1.00 93.06 428 LEU A CA 1
ATOM 3475 C C . LEU A 1 428 ? -29.041 0.629 -4.210 1.00 93.06 428 LEU A C 1
ATOM 3477 O O . LEU A 1 428 ? -28.870 -0.288 -5.002 1.00 93.06 428 LEU A O 1
ATOM 3481 N N . GLY A 1 429 ? -30.159 0.707 -3.477 1.00 94.56 429 GLY A N 1
ATOM 3482 C CA . GLY A 1 429 ? -31.263 -0.253 -3.600 1.00 94.56 429 GLY A CA 1
ATOM 3483 C C . GLY A 1 429 ? -30.925 -1.675 -3.127 1.00 94.56 429 GLY A C 1
ATOM 3484 O O . GLY A 1 429 ? -31.586 -2.636 -3.523 1.00 94.56 429 GLY A O 1
ATOM 3485 N N . VAL A 1 430 ? -29.894 -1.833 -2.294 1.00 96.50 430 VAL A N 1
ATOM 3486 C CA . VAL A 1 430 ? -29.424 -3.130 -1.781 1.00 96.50 430 VAL A CA 1
ATOM 3487 C C . VAL A 1 430 ? -30.234 -3.579 -0.564 1.00 96.50 430 VAL A C 1
ATOM 3489 O O . VAL A 1 430 ? -30.530 -4.765 -0.446 1.00 96.50 430 VAL A O 1
ATOM 3492 N N . THR A 1 431 ? -30.644 -2.652 0.310 1.00 91.25 431 THR A N 1
ATOM 3493 C CA . THR A 1 431 ? -31.289 -2.974 1.599 1.00 91.25 431 THR A CA 1
ATOM 3494 C C . THR A 1 431 ? -32.562 -3.818 1.466 1.00 91.25 431 THR A C 1
ATOM 3496 O O . THR A 1 431 ? -32.757 -4.743 2.247 1.00 91.25 431 THR A O 1
ATOM 3499 N N . ASN A 1 432 ? -33.421 -3.514 0.486 1.00 88.12 432 ASN A N 1
ATOM 3500 C CA . ASN A 1 432 ? -34.760 -4.109 0.348 1.00 88.12 432 ASN A CA 1
ATOM 3501 C C . ASN A 1 432 ? -34.977 -4.761 -1.029 1.00 88.12 432 ASN A C 1
ATOM 3503 O O . ASN A 1 432 ? -36.065 -4.673 -1.600 1.00 88.12 432 ASN A O 1
ATOM 3507 N N . ASN A 1 433 ? -33.942 -5.380 -1.599 1.00 96.25 433 ASN A N 1
ATOM 3508 C CA . ASN A 1 433 ? -34.065 -6.031 -2.901 1.00 96.25 433 ASN A CA 1
ATOM 3509 C C . ASN A 1 433 ? -34.847 -7.363 -2.790 1.00 96.25 433 ASN A C 1
ATOM 3511 O O . ASN A 1 433 ? -34.562 -8.151 -1.890 1.00 96.25 433 ASN A O 1
ATOM 3515 N N . PRO A 1 434 ? -35.812 -7.665 -3.682 1.00 96.06 434 PRO A N 1
ATOM 3516 C CA . PRO A 1 434 ? -36.580 -8.912 -3.611 1.00 96.06 434 PRO A CA 1
ATOM 3517 C C . PRO A 1 434 ? -35.788 -10.159 -4.041 1.00 96.06 434 PRO A C 1
ATOM 3519 O O . PRO A 1 434 ? -36.183 -11.272 -3.699 1.00 96.06 434 PRO A O 1
ATOM 3522 N N . ASN A 1 435 ? -34.689 -9.996 -4.785 1.00 97.31 435 ASN A N 1
ATOM 3523 C CA . ASN A 1 435 ? -33.980 -11.112 -5.418 1.00 97.31 435 ASN A CA 1
ATOM 3524 C C . ASN A 1 435 ? -32.853 -11.702 -4.557 1.00 97.31 435 ASN A C 1
ATOM 3526 O O . ASN A 1 435 ? -32.372 -12.800 -4.836 1.00 97.31 435 ASN A O 1
ATOM 3530 N N . TYR A 1 436 ? -32.413 -10.990 -3.522 1.00 98.25 436 TYR A N 1
ATOM 3531 C CA . TYR A 1 436 ? -31.350 -11.435 -2.627 1.00 98.25 436 TYR A CA 1
ATOM 3532 C C . TYR A 1 436 ? -31.467 -10.779 -1.257 1.00 98.25 436 TYR A C 1
ATOM 3534 O O . TYR A 1 436 ? -32.192 -9.804 -1.073 1.00 98.25 436 TYR A O 1
ATOM 3542 N N . LYS A 1 437 ? -30.731 -11.310 -0.279 1.00 98.12 437 LYS A N 1
ATOM 3543 C CA . LYS A 1 437 ? -30.722 -10.785 1.088 1.00 98.12 437 LYS A CA 1
ATOM 3544 C C . LYS A 1 437 ? -29.300 -10.647 1.611 1.00 98.12 437 LYS A C 1
ATOM 3546 O O . LYS A 1 437 ? -28.482 -11.545 1.430 1.00 98.12 437 LYS A O 1
ATOM 3551 N N . ILE A 1 438 ? -29.040 -9.541 2.301 1.00 98.19 438 ILE A N 1
ATOM 3552 C CA . ILE A 1 438 ? -27.803 -9.332 3.057 1.00 98.19 438 ILE A CA 1
ATOM 3553 C C . ILE A 1 438 ? -27.980 -9.929 4.455 1.00 98.19 438 ILE A C 1
ATOM 3555 O O . ILE A 1 438 ? -29.003 -9.702 5.104 1.00 98.19 438 ILE A O 1
ATOM 3559 N N . MET A 1 439 ? -27.010 -10.718 4.908 1.00 98.06 439 MET A N 1
ATOM 3560 C CA . MET A 1 439 ? -27.054 -11.420 6.191 1.00 98.06 439 MET A CA 1
ATOM 3561 C C . MET A 1 439 ? -26.865 -10.442 7.361 1.00 98.06 439 MET A C 1
ATOM 3563 O O . MET A 1 439 ? -27.695 -10.398 8.269 1.00 98.06 439 MET A O 1
ATOM 3567 N N . PHE A 1 440 ? -25.815 -9.619 7.310 1.00 98.38 440 PHE A N 1
ATOM 3568 C CA . PHE A 1 440 ? -25.551 -8.511 8.235 1.00 98.38 440 PHE A CA 1
ATOM 3569 C C . PHE A 1 440 ? -24.487 -7.559 7.666 1.00 98.38 440 PHE A C 1
ATOM 3571 O O . PHE A 1 440 ? -23.851 -7.851 6.648 1.00 98.38 440 PHE A O 1
ATOM 3578 N N . HIS A 1 441 ? -24.298 -6.427 8.344 1.00 98.06 441 HIS A N 1
ATOM 3579 C CA . HIS A 1 441 ? -23.254 -5.441 8.066 1.00 98.06 441 HIS A CA 1
ATOM 3580 C C . HIS A 1 441 ? -22.172 -5.483 9.156 1.00 98.06 441 HIS A C 1
ATOM 3582 O O . HIS A 1 441 ? 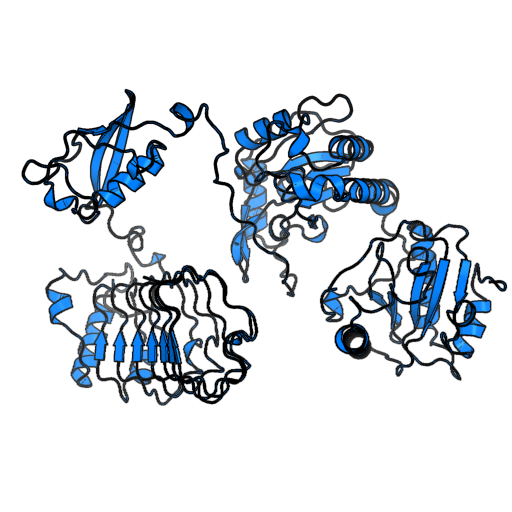-22.475 -5.743 10.321 1.00 98.06 441 HIS A O 1
ATOM 3588 N N . LEU A 1 442 ? -20.930 -5.199 8.775 1.00 97.12 442 LEU A N 1
ATOM 3589 C CA . LEU A 1 442 ? -19.797 -4.947 9.661 1.00 97.12 442 LEU A CA 1
ATOM 3590 C C . LEU A 1 442 ? -19.186 -3.588 9.311 1.00 97.12 442 LEU A C 1
ATOM 3592 O O . LEU A 1 442 ? -19.040 -3.243 8.137 1.00 97.12 442 LEU A O 1
ATOM 3596 N N . ASP A 1 443 ? -18.828 -2.829 10.335 1.00 91.12 443 ASP A N 1
ATOM 3597 C CA . ASP A 1 443 ? -18.251 -1.493 10.217 1.00 91.12 443 ASP A CA 1
ATOM 3598 C C . ASP A 1 443 ? -16.797 -1.460 10.721 1.00 91.12 443 ASP A C 1
ATOM 3600 O O . ASP A 1 443 ? -16.197 -2.500 11.030 1.00 91.12 443 ASP A O 1
ATOM 3604 N N . SER A 1 444 ? -16.213 -0.264 10.796 1.00 89.81 444 SER A N 1
ATOM 3605 C CA . SER A 1 444 ? -14.831 -0.077 11.250 1.00 89.81 444 SER A CA 1
ATOM 3606 C C . SER A 1 444 ? -14.570 -0.595 12.667 1.00 89.81 444 SER A C 1
ATOM 3608 O O . SER A 1 444 ? -13.453 -0.995 12.977 1.00 89.81 444 SER A O 1
ATOM 3610 N N . LEU A 1 445 ? -15.584 -0.671 13.533 1.00 88.88 445 LEU A N 1
ATOM 3611 C CA . LEU A 1 445 ? -15.425 -1.172 14.900 1.00 88.88 445 LEU A CA 1
ATOM 3612 C C . LEU A 1 445 ? -15.208 -2.697 14.955 1.00 88.88 445 LEU A C 1
ATOM 3614 O O . LEU A 1 445 ? -14.666 -3.205 15.940 1.00 88.88 445 LEU A O 1
ATOM 3618 N N . ALA A 1 446 ? -15.576 -3.432 13.899 1.00 90.94 446 ALA A N 1
ATOM 3619 C CA . ALA A 1 446 ? -15.270 -4.857 13.761 1.00 90.94 446 ALA A CA 1
ATOM 3620 C C . ALA A 1 446 ? -13.817 -5.121 13.317 1.00 90.94 446 ALA A C 1
ATOM 3622 O O . ALA A 1 446 ? -13.346 -6.258 13.407 1.00 90.94 446 ALA A O 1
ATOM 3623 N N . MET A 1 447 ? -13.109 -4.093 12.835 1.00 92.81 447 MET A N 1
ATOM 3624 C CA . MET A 1 447 ? -11.720 -4.185 12.379 1.00 92.81 447 MET A CA 1
ATOM 3625 C C . MET A 1 447 ? -10.736 -4.281 13.555 1.00 92.81 447 MET A C 1
ATOM 3627 O O . MET A 1 447 ? -11.075 -4.031 14.724 1.00 92.81 447 MET A O 1
ATOM 3631 N N . ILE A 1 448 ? -9.508 -4.700 13.243 1.00 84.88 448 ILE A N 1
ATOM 3632 C CA . ILE A 1 448 ? -8.392 -4.732 14.192 1.00 84.88 448 ILE A CA 1
ATOM 3633 C C . ILE A 1 448 ? -7.172 -4.034 13.603 1.00 84.88 448 ILE A C 1
ATOM 3635 O O . ILE A 1 448 ? -6.892 -4.157 12.412 1.00 84.88 448 ILE A O 1
ATOM 3639 N N . SER A 1 449 ? -6.375 -3.424 14.474 1.00 85.12 449 SER A N 1
ATOM 3640 C CA . SER A 1 449 ? -5.059 -2.909 14.115 1.00 85.12 449 SER A CA 1
ATOM 3641 C C . SER A 1 449 ? -4.016 -4.027 14.146 1.00 85.12 449 SER A C 1
ATOM 3643 O O . SER A 1 449 ? -3.864 -4.715 15.165 1.00 85.12 449 SER A O 1
ATOM 3645 N N . VAL A 1 450 ? -3.245 -4.176 13.076 1.00 79.38 450 VAL A N 1
ATOM 3646 C CA . VAL A 1 450 ? -2.086 -5.077 12.992 1.00 79.38 450 VAL A CA 1
ATOM 3647 C C . VAL A 1 450 ? -0.839 -4.283 12.646 1.00 79.38 450 VAL A C 1
ATOM 3649 O O . VAL A 1 450 ? -0.908 -3.297 11.918 1.00 79.38 450 VAL A O 1
ATOM 3652 N N . HIS A 1 451 ? 0.306 -4.708 13.172 1.00 78.38 451 HIS A N 1
ATOM 3653 C CA . HIS A 1 451 ? 1.579 -4.089 12.845 1.00 78.38 451 HIS A CA 1
ATOM 3654 C C . HIS A 1 451 ? 2.235 -4.846 11.691 1.00 78.38 451 HIS A C 1
ATOM 3656 O O . HIS A 1 451 ? 2.501 -6.046 11.770 1.00 78.38 451 HIS A O 1
ATOM 3662 N N . THR A 1 452 ? 2.541 -4.129 10.621 1.00 64.00 452 THR A N 1
ATOM 3663 C CA . THR A 1 452 ? 3.253 -4.653 9.460 1.00 64.00 452 THR A CA 1
ATOM 3664 C C . THR A 1 452 ? 4.597 -3.941 9.330 1.00 64.00 452 THR A C 1
ATOM 3666 O O . THR A 1 452 ? 4.653 -2.727 9.514 1.00 64.00 452 THR A O 1
ATOM 3669 N N . PRO A 1 453 ? 5.688 -4.640 8.974 1.00 54.53 453 PRO A N 1
ATOM 3670 C CA . PRO A 1 453 ? 6.980 -3.983 8.756 1.00 54.53 453 PRO A CA 1
ATOM 3671 C C . PRO A 1 453 ? 6.949 -2.916 7.654 1.00 54.53 453 PRO A C 1
ATOM 3673 O O . PRO A 1 453 ? 7.727 -1.972 7.699 1.00 54.53 453 PRO A O 1
ATOM 3676 N N . LYS A 1 454 ? 6.044 -3.070 6.677 1.00 54.00 454 LYS A N 1
ATOM 3677 C CA . LYS A 1 454 ? 5.931 -2.198 5.504 1.00 54.00 454 LYS A CA 1
ATOM 3678 C C . LYS A 1 454 ? 5.064 -0.960 5.728 1.00 54.00 454 LYS A C 1
ATOM 3680 O O . LYS A 1 454 ? 5.424 0.113 5.266 1.00 54.00 454 LYS A O 1
ATOM 3685 N N . TYR A 1 455 ? 3.926 -1.105 6.405 1.00 50.72 455 TYR A N 1
ATOM 3686 C CA . TYR A 1 455 ? 2.936 -0.029 6.546 1.00 50.72 455 TYR A CA 1
ATOM 3687 C C . TYR A 1 455 ? 2.800 0.478 7.985 1.00 50.72 455 TYR A C 1
ATOM 3689 O O . TYR A 1 455 ? 1.931 1.298 8.265 1.00 50.72 455 TYR A O 1
ATOM 3697 N N . GLY A 1 456 ? 3.606 -0.041 8.914 1.00 69.50 456 GLY A N 1
ATOM 3698 C CA . GLY A 1 456 ? 3.404 0.189 10.337 1.00 69.50 456 GLY A CA 1
ATOM 3699 C C . GLY A 1 456 ? 2.068 -0.392 10.799 1.00 69.50 456 GLY A C 1
ATOM 3700 O O . GLY A 1 456 ? 1.668 -1.484 10.374 1.00 69.50 456 GLY A O 1
ATOM 3701 N N . VAL A 1 457 ? 1.381 0.327 11.685 1.00 73.12 457 VAL A N 1
ATOM 3702 C CA . VAL A 1 457 ? 0.076 -0.079 12.217 1.00 73.12 457 VAL A CA 1
ATOM 3703 C C . VAL A 1 457 ? -1.024 0.245 11.209 1.00 73.12 457 VAL A C 1
ATOM 3705 O O . VAL A 1 457 ? -1.261 1.406 10.890 1.00 73.12 457 VAL A O 1
ATOM 3708 N N . ILE A 1 458 ? -1.723 -0.786 10.740 1.00 77.19 458 ILE A N 1
ATOM 3709 C CA . ILE A 1 458 ? -2.846 -0.670 9.805 1.00 77.19 458 ILE A CA 1
ATOM 3710 C C . ILE A 1 458 ? -4.095 -1.345 10.361 1.00 77.19 458 ILE A C 1
ATOM 3712 O O . ILE A 1 458 ? -4.002 -2.350 11.063 1.00 77.19 458 ILE A O 1
ATOM 3716 N N . GLU A 1 459 ? -5.268 -0.826 10.007 1.00 81.94 459 GLU A N 1
ATOM 3717 C CA . GLU A 1 459 ? -6.554 -1.473 10.280 1.00 81.94 459 GLU A CA 1
ATOM 3718 C C . GLU A 1 459 ? -6.883 -2.497 9.190 1.00 81.94 459 GLU A C 1
ATOM 3720 O O . GLU A 1 459 ? -6.732 -2.228 7.996 1.00 81.94 459 GLU A O 1
ATOM 3725 N N . VAL A 1 460 ? -7.345 -3.678 9.600 1.00 88.56 460 VAL A N 1
ATOM 3726 C CA . VAL A 1 460 ? -7.659 -4.797 8.700 1.00 88.56 460 VAL A CA 1
ATOM 3727 C C . VAL A 1 460 ? -9.017 -5.408 9.034 1.00 88.56 460 VAL A C 1
ATOM 3729 O O . VAL A 1 460 ? -9.546 -5.222 10.129 1.00 88.56 460 VAL A O 1
ATOM 3732 N N . LYS A 1 461 ? -9.582 -6.162 8.088 1.00 95.94 461 LYS A N 1
ATOM 3733 C CA . LYS A 1 461 ? -10.875 -6.857 8.165 1.00 95.94 461 LYS A CA 1
ATOM 3734 C C . LYS A 1 461 ? -10.649 -8.363 8.395 1.00 95.94 461 LYS A C 1
ATOM 3736 O O . LYS A 1 461 ? -10.632 -9.140 7.438 1.00 95.94 461 LYS A O 1
ATOM 3741 N N . PRO A 1 462 ? -10.424 -8.808 9.647 1.00 93.62 462 PRO A N 1
ATOM 3742 C CA . PRO A 1 462 ? -10.112 -10.204 9.940 1.00 93.62 462 PRO A CA 1
ATOM 3743 C C . PRO A 1 462 ? -11.350 -11.099 9.793 1.00 93.62 462 PRO A C 1
ATOM 3745 O O . PRO A 1 462 ? -12.219 -11.124 10.668 1.00 93.62 462 PRO A O 1
ATOM 3748 N N . LEU A 1 463 ? -11.403 -11.927 8.746 1.00 94.56 463 LEU A N 1
ATOM 3749 C CA . LEU A 1 463 ? -12.501 -12.890 8.546 1.00 94.56 463 LEU A CA 1
ATOM 3750 C C . LEU A 1 463 ? -12.682 -13.856 9.732 1.00 94.56 463 LEU A C 1
ATOM 3752 O O . LEU A 1 463 ? -13.782 -14.363 9.956 1.00 94.56 463 LEU A O 1
ATOM 3756 N N . GLY A 1 464 ? -11.637 -14.036 10.548 1.00 91.00 464 GLY A N 1
ATOM 3757 C CA . GLY A 1 464 ? -11.695 -14.754 11.820 1.00 91.00 464 GLY A CA 1
ATOM 3758 C C . GLY A 1 464 ? -12.780 -14.251 12.781 1.00 91.00 464 GLY A C 1
ATOM 3759 O O . GLY A 1 464 ? -13.345 -15.061 13.509 1.00 91.00 464 GLY A O 1
ATOM 3760 N N . VAL A 1 465 ? -13.160 -12.966 12.739 1.00 94.25 465 VAL A N 1
ATOM 3761 C CA . VAL A 1 465 ? -14.272 -12.433 13.553 1.00 94.25 465 VAL A CA 1
ATOM 3762 C C . VAL A 1 465 ? -15.604 -13.069 13.150 1.00 94.25 465 VAL A C 1
ATOM 3764 O O . VAL A 1 465 ? -16.404 -13.437 14.012 1.00 94.25 465 VAL A O 1
ATOM 3767 N N . ILE A 1 466 ? -15.821 -13.270 11.847 1.00 97.19 466 ILE A N 1
ATOM 3768 C CA . ILE A 1 466 ? -17.021 -13.932 11.327 1.00 97.19 466 ILE A CA 1
ATOM 3769 C C . ILE A 1 466 ? -16.966 -15.430 11.640 1.00 97.19 466 ILE A C 1
ATOM 3771 O O . ILE A 1 466 ? -17.910 -15.965 12.214 1.00 97.19 466 ILE A O 1
ATOM 3775 N N . TRP A 1 467 ? -15.855 -16.106 11.333 1.00 95.75 467 TRP A N 1
ATOM 3776 C CA . TRP A 1 467 ? -15.690 -17.551 11.572 1.00 95.75 467 TRP A CA 1
ATOM 3777 C C . TRP A 1 467 ? -15.767 -17.923 13.061 1.00 95.75 467 TRP A C 1
ATOM 3779 O O . TRP A 1 467 ? -16.225 -19.004 13.442 1.00 95.75 467 TRP A O 1
ATOM 3789 N N . GLY A 1 468 ? -15.349 -17.006 13.933 1.00 90.12 468 GLY A N 1
ATOM 3790 C CA . GLY A 1 468 ? -15.481 -17.123 15.377 1.00 90.12 468 GLY A CA 1
ATOM 3791 C C . GLY A 1 468 ? -16.934 -17.213 15.833 1.00 90.12 468 GLY A C 1
ATOM 3792 O O . GLY A 1 468 ? -17.257 -18.079 16.649 1.00 90.12 468 GLY A O 1
ATOM 3793 N N . LYS A 1 469 ? -17.801 -16.367 15.262 1.00 94.38 469 LYS A N 1
ATOM 3794 C CA . LYS A 1 469 ? -19.227 -16.258 15.605 1.00 94.38 469 LYS A CA 1
ATOM 3795 C C . LYS A 1 469 ? -20.128 -17.224 14.822 1.00 94.38 469 LYS A C 1
ATOM 3797 O O . LYS A 1 469 ? -21.132 -17.675 15.362 1.00 94.38 469 LYS A O 1
ATOM 3802 N N . PHE A 1 470 ? -19.761 -17.588 13.592 1.00 95.44 470 PHE A N 1
ATOM 3803 C CA . PHE A 1 470 ? -20.556 -18.431 12.690 1.00 95.44 470 PHE A CA 1
ATOM 3804 C C . PHE A 1 470 ? -19.751 -19.643 12.210 1.00 95.44 470 PHE A C 1
ATOM 3806 O O . PHE A 1 470 ? -19.038 -19.588 11.209 1.00 95.44 470 PHE A O 1
ATOM 3813 N N . LYS A 1 471 ? -19.894 -20.772 12.912 1.00 91.38 471 LYS A N 1
ATOM 3814 C CA . LYS A 1 471 ? -19.070 -21.981 12.707 1.00 91.38 471 LYS A CA 1
ATOM 3815 C C . LYS A 1 471 ? -19.285 -22.703 11.373 1.00 91.38 471 LYS A C 1
ATOM 3817 O O . LYS A 1 471 ? -18.451 -23.517 10.992 1.00 91.38 471 LYS A O 1
ATOM 3822 N N . GLN A 1 472 ? -20.371 -22.409 10.661 1.00 93.19 472 GLN A N 1
ATOM 3823 C CA . GLN A 1 472 ? -20.612 -22.934 9.312 1.00 93.19 472 GLN A CA 1
ATOM 3824 C C . GLN A 1 472 ? -19.711 -22.296 8.242 1.00 93.19 472 GLN A C 1
ATOM 3826 O O . GLN A 1 472 ? -19.595 -22.832 7.139 1.00 93.19 472 GLN A O 1
ATOM 3831 N N . TYR A 1 473 ? -19.048 -21.180 8.564 1.00 95.56 473 TYR A N 1
ATOM 3832 C CA . TYR A 1 473 ? -18.106 -20.504 7.679 1.00 95.56 473 TYR A CA 1
ATOM 3833 C C . TYR A 1 473 ? -16.674 -20.654 8.180 1.00 95.56 473 TYR A C 1
ATOM 3835 O O . TYR A 1 473 ? -16.394 -20.627 9.376 1.00 95.56 473 TYR A O 1
ATOM 3843 N N . SER A 1 474 ? -15.753 -20.802 7.237 1.00 88.62 474 SER A N 1
ATOM 3844 C CA . SER A 1 474 ? -14.318 -20.917 7.478 1.00 88.62 474 SER A CA 1
ATOM 3845 C C . SER A 1 474 ? -13.539 -20.461 6.245 1.00 88.62 474 SER A C 1
ATOM 3847 O O . SER A 1 474 ? -14.116 -20.134 5.203 1.00 88.62 474 SER A O 1
ATOM 3849 N N . ASN A 1 475 ? -12.211 -20.529 6.307 1.00 80.81 475 ASN A N 1
ATOM 3850 C CA . ASN A 1 475 ? -11.351 -20.309 5.146 1.00 80.81 475 ASN A CA 1
ATOM 3851 C C . ASN A 1 475 ? -11.628 -21.268 3.966 1.00 80.81 475 ASN A C 1
ATOM 3853 O O . ASN A 1 475 ? -11.203 -20.989 2.848 1.00 80.81 475 ASN A O 1
ATOM 3857 N N . LYS A 1 476 ? -12.344 -22.380 4.184 1.00 81.44 476 LYS A N 1
ATOM 3858 C CA . LYS A 1 476 ? -12.667 -23.381 3.153 1.00 81.44 476 LYS A CA 1
ATOM 3859 C C . LYS A 1 476 ? -13.919 -23.076 2.336 1.00 81.44 476 LYS A C 1
ATOM 3861 O O . LYS A 1 476 ? -14.221 -23.842 1.434 1.00 81.44 476 LYS A O 1
ATOM 3866 N N . ASN A 1 477 ? -14.681 -22.045 2.683 1.00 89.06 477 ASN A N 1
ATOM 3867 C CA . ASN A 1 477 ? -15.929 -21.700 1.995 1.00 89.06 477 ASN A CA 1
ATOM 3868 C C . ASN A 1 477 ? -16.246 -20.199 2.066 1.00 89.06 477 ASN A C 1
ATOM 3870 O O . ASN A 1 477 ? -17.401 -19.807 1.921 1.00 89.06 477 ASN A O 1
ATOM 3874 N N . THR A 1 478 ? -15.232 -19.363 2.303 1.00 93.44 478 THR A N 1
ATOM 3875 C CA . THR A 1 478 ? -15.371 -17.904 2.385 1.00 93.44 478 THR A CA 1
ATOM 3876 C C . THR A 1 478 ? -14.516 -17.232 1.324 1.00 93.44 478 THR A C 1
ATOM 3878 O O . THR A 1 478 ? -13.347 -17.585 1.158 1.00 93.44 478 THR A O 1
ATOM 3881 N N . ILE A 1 479 ? -15.070 -16.224 0.658 1.00 92.69 479 ILE A N 1
ATOM 3882 C CA . ILE A 1 479 ? -14.320 -15.307 -0.199 1.00 92.69 479 ILE A CA 1
ATOM 3883 C C . ILE A 1 479 ? -14.718 -13.860 0.093 1.00 92.69 479 ILE A C 1
ATOM 3885 O O . ILE A 1 479 ? -15.878 -13.572 0.383 1.00 92.69 479 ILE A O 1
ATOM 3889 N N . MET A 1 480 ? -13.747 -12.956 0.036 1.00 96.75 480 MET A N 1
ATOM 3890 C CA . MET A 1 480 ? -13.905 -11.534 0.305 1.00 96.75 480 MET A CA 1
ATOM 3891 C C . MET A 1 480 ? -13.456 -10.714 -0.902 1.00 96.75 480 MET A C 1
ATOM 3893 O O . MET A 1 480 ? -12.360 -10.946 -1.405 1.00 96.75 480 MET A O 1
ATOM 3897 N N . PHE A 1 481 ? -14.271 -9.762 -1.354 1.00 94.50 481 PHE A N 1
ATOM 3898 C CA . PHE A 1 481 ? -13.909 -8.807 -2.406 1.00 94.50 481 PHE A CA 1
ATOM 3899 C C . PHE A 1 481 ? -13.717 -7.418 -1.816 1.00 94.50 481 PHE A C 1
ATOM 3901 O O . PHE A 1 481 ? -14.585 -6.921 -1.098 1.00 94.50 481 PHE A O 1
ATOM 3908 N N . ASP A 1 482 ? -12.580 -6.813 -2.135 1.00 92.00 482 ASP A N 1
ATOM 3909 C CA . ASP A 1 482 ? -12.172 -5.502 -1.635 1.00 92.00 482 ASP A CA 1
ATOM 3910 C C . ASP A 1 482 ? -11.159 -4.911 -2.626 1.00 92.00 482 ASP A C 1
ATOM 3912 O O . ASP A 1 482 ? -10.345 -5.653 -3.184 1.00 92.00 482 ASP A O 1
ATOM 3916 N N . ASP A 1 483 ? -11.216 -3.617 -2.931 1.00 83.38 483 ASP A N 1
ATOM 3917 C CA . ASP A 1 483 ? -10.263 -3.002 -3.864 1.00 83.38 483 ASP A CA 1
ATOM 3918 C C . ASP A 1 483 ? -8.879 -2.780 -3.223 1.00 83.38 483 ASP A C 1
ATOM 3920 O O . ASP A 1 483 ? -7.869 -2.666 -3.937 1.00 83.38 483 ASP A O 1
ATOM 3924 N N . ILE A 1 484 ? -8.816 -2.811 -1.886 1.00 79.94 484 ILE A N 1
ATOM 3925 C CA . ILE A 1 484 ? -7.617 -2.593 -1.083 1.00 79.94 484 ILE A CA 1
ATOM 3926 C C . ILE A 1 484 ? -7.095 -3.926 -0.533 1.00 79.94 484 ILE A C 1
ATOM 3928 O O . ILE A 1 484 ? -7.696 -4.573 0.328 1.00 79.94 484 ILE A O 1
ATOM 3932 N N . ARG A 1 485 ? -5.884 -4.317 -0.953 1.00 78.88 485 ARG A N 1
ATOM 3933 C CA . ARG A 1 485 ? -5.300 -5.620 -0.574 1.00 78.88 485 ARG A CA 1
ATOM 3934 C C . ARG A 1 485 ? -5.031 -5.746 0.925 1.00 78.88 485 ARG A C 1
ATOM 3936 O O . ARG A 1 485 ? -5.180 -6.826 1.496 1.00 78.88 485 ARG A O 1
ATOM 3943 N N . ARG A 1 486 ? -4.616 -4.651 1.570 1.00 80.50 486 ARG A N 1
ATOM 3944 C CA . ARG A 1 486 ? -4.232 -4.665 2.992 1.00 80.50 486 ARG A CA 1
ATOM 3945 C C . ARG A 1 486 ? -5.394 -5.039 3.913 1.00 80.50 486 ARG A C 1
ATOM 3947 O O . ARG A 1 486 ? -5.150 -5.615 4.966 1.00 80.50 486 ARG A O 1
ATOM 3954 N N . ASN A 1 487 ? -6.642 -4.803 3.499 1.00 85.38 487 ASN A N 1
ATOM 3955 C CA . ASN A 1 487 ? -7.820 -5.109 4.310 1.00 85.38 487 ASN A CA 1
ATOM 3956 C C . ASN A 1 487 ? -7.927 -6.602 4.646 1.00 85.38 487 ASN A C 1
ATOM 3958 O O . ASN A 1 487 ? -8.428 -6.948 5.707 1.00 85.38 487 ASN A O 1
ATOM 3962 N N . PHE A 1 488 ? -7.410 -7.491 3.799 1.00 86.12 488 PHE A N 1
ATOM 3963 C CA . PHE A 1 488 ? -7.467 -8.940 4.002 1.00 86.12 488 PHE A CA 1
ATOM 3964 C C . PHE A 1 488 ? -6.085 -9.579 4.206 1.00 86.12 488 PHE A C 1
ATOM 3966 O O . PHE A 1 488 ? -5.915 -10.778 3.996 1.00 86.12 488 PHE A O 1
ATOM 3973 N N . ILE A 1 489 ? -5.089 -8.811 4.662 1.00 82.81 489 ILE A N 1
ATOM 3974 C CA . ILE A 1 489 ? -3.719 -9.303 4.903 1.00 82.81 489 ILE A CA 1
ATOM 3975 C C . ILE A 1 489 ? -3.635 -10.392 5.992 1.00 82.81 489 ILE A C 1
ATOM 3977 O O . ILE A 1 489 ? -2.725 -11.211 5.974 1.00 82.81 489 ILE A O 1
ATOM 3981 N N . MET A 1 490 ? -4.609 -10.444 6.909 1.00 80.75 490 MET A N 1
ATOM 3982 C CA . MET A 1 490 ? -4.752 -11.504 7.925 1.00 80.75 490 MET A CA 1
ATOM 3983 C C . MET A 1 490 ? -5.440 -12.774 7.400 1.00 80.75 490 MET A C 1
ATOM 3985 O O . MET A 1 490 ? -5.561 -13.760 8.121 1.00 80.75 490 MET A O 1
ATOM 3989 N N . ASN A 1 491 ? -5.934 -12.747 6.163 1.00 85.12 491 ASN A N 1
ATOM 3990 C CA . ASN A 1 491 ? -6.581 -13.871 5.494 1.00 85.12 491 ASN A CA 1
ATOM 3991 C C . ASN A 1 491 ? -6.346 -13.778 3.970 1.00 85.12 491 ASN A C 1
ATOM 3993 O O . ASN A 1 491 ? -7.309 -13.696 3.194 1.00 85.12 491 ASN A O 1
ATOM 3997 N N . PRO A 1 492 ? -5.070 -13.779 3.526 1.00 77.12 492 PRO A N 1
ATOM 3998 C CA . PRO A 1 492 ? -4.690 -13.435 2.155 1.00 77.12 492 PRO A CA 1
ATOM 3999 C C . PRO A 1 492 ? -5.236 -14.428 1.124 1.00 77.12 492 PRO A C 1
ATOM 4001 O O . PRO A 1 492 ? -5.559 -14.044 0.006 1.00 77.12 492 PRO A O 1
ATOM 4004 N N . LYS A 1 493 ? -5.427 -15.693 1.519 1.00 76.50 493 LYS A N 1
ATOM 4005 C CA . LYS A 1 493 ? -5.978 -16.762 0.666 1.00 76.50 493 LYS A CA 1
ATOM 4006 C C . LYS A 1 493 ? -7.489 -16.662 0.442 1.00 76.50 493 LYS A C 1
ATOM 4008 O O . LYS A 1 493 ? -8.029 -17.388 -0.388 1.00 76.50 493 LYS A O 1
ATOM 4013 N N . ASN A 1 494 ? -8.175 -15.801 1.192 1.00 85.75 494 ASN A N 1
ATOM 4014 C CA . ASN A 1 494 ? -9.624 -15.623 1.123 1.00 85.75 494 ASN A CA 1
ATOM 4015 C C . ASN A 1 494 ? -10.028 -14.259 0.555 1.00 85.75 494 ASN A C 1
ATOM 4017 O O . ASN A 1 494 ? -11.213 -14.056 0.309 1.00 85.75 494 ASN A O 1
ATOM 4021 N N . GLY A 1 495 ? -9.085 -13.338 0.344 1.00 83.19 495 GLY A N 1
ATOM 4022 C CA . GLY A 1 495 ? -9.350 -12.037 -0.260 1.00 83.19 495 GLY A CA 1
ATOM 4023 C C . GLY A 1 495 ? -8.986 -11.999 -1.742 1.00 83.19 495 GLY A C 1
ATOM 4024 O O . GLY A 1 495 ? -7.892 -12.398 -2.134 1.00 83.19 495 GLY A O 1
ATOM 4025 N N . LEU A 1 496 ? -9.894 -11.490 -2.568 1.00 81.44 496 LEU A N 1
ATOM 4026 C CA . LEU A 1 496 ? -9.649 -11.169 -3.967 1.00 81.44 496 LEU A CA 1
ATOM 4027 C C . LEU A 1 496 ? -9.653 -9.649 -4.113 1.00 81.44 496 LEU A C 1
ATOM 4029 O O . LEU A 1 496 ? -10.678 -8.999 -3.894 1.00 81.44 496 LEU A O 1
ATOM 4033 N N . ARG A 1 497 ? -8.507 -9.096 -4.522 1.00 85.25 497 ARG A N 1
ATOM 4034 C CA . ARG A 1 497 ? -8.428 -7.681 -4.868 1.00 85.25 497 ARG A CA 1
ATOM 4035 C C . ARG A 1 497 ? -9.162 -7.438 -6.178 1.00 85.25 497 ARG A C 1
ATOM 4037 O O . ARG A 1 497 ? -8.780 -8.009 -7.198 1.00 85.25 497 ARG A O 1
ATOM 4044 N N . ILE A 1 498 ? -10.163 -6.572 -6.160 1.00 82.31 498 ILE A N 1
ATOM 4045 C CA . ILE A 1 498 ? -10.914 -6.209 -7.366 1.00 82.31 498 ILE A CA 1
ATOM 4046 C C . ILE A 1 498 ? -10.440 -4.873 -7.930 1.00 82.31 498 ILE A C 1
ATOM 4048 O O . ILE A 1 498 ? -9.867 -4.044 -7.220 1.00 82.31 498 ILE A O 1
ATOM 4052 N N . ARG A 1 499 ? -10.690 -4.632 -9.220 1.00 82.50 499 ARG A N 1
ATOM 4053 C CA . ARG A 1 499 ? -10.406 -3.319 -9.805 1.00 82.50 499 ARG A CA 1
ATOM 4054 C C . ARG A 1 499 ? -11.313 -2.255 -9.161 1.00 82.50 499 ARG A C 1
ATOM 4056 O O . ARG A 1 499 ? -12.533 -2.452 -9.175 1.00 82.50 499 ARG A O 1
ATOM 4063 N N . PRO A 1 500 ? -10.777 -1.118 -8.682 1.00 84.50 500 PRO A N 1
ATOM 4064 C CA . PRO A 1 500 ? -11.603 -0.052 -8.125 1.00 84.50 500 PRO A CA 1
ATOM 4065 C C . PRO A 1 500 ? -12.468 0.594 -9.214 1.00 84.50 500 PRO A C 1
ATOM 4067 O O . PRO A 1 500 ? -11.979 0.921 -10.301 1.00 84.50 500 PRO A O 1
ATOM 4070 N N . PHE A 1 501 ? -13.751 0.802 -8.922 1.00 89.44 501 PHE A N 1
ATOM 4071 C CA . PHE A 1 501 ? -14.689 1.494 -9.803 1.00 89.44 501 PHE A CA 1
ATOM 4072 C C . PHE A 1 501 ? -14.716 2.993 -9.500 1.00 89.44 501 PHE A C 1
ATOM 4074 O O . PHE A 1 501 ? -15.374 3.429 -8.563 1.00 89.44 501 PHE A O 1
ATOM 4081 N N . ARG A 1 502 ? -13.991 3.785 -10.297 1.00 85.88 502 ARG A N 1
ATOM 4082 C CA . ARG A 1 502 ? -13.864 5.244 -10.131 1.00 85.88 502 ARG A CA 1
ATOM 4083 C C . ARG A 1 502 ? -14.419 5.991 -11.329 1.00 85.88 502 ARG A C 1
ATOM 4085 O O . ARG A 1 502 ? -14.448 5.442 -12.432 1.00 85.88 502 ARG A O 1
ATOM 4092 N N . GLN A 1 503 ? -14.738 7.267 -11.134 1.00 83.88 503 GLN A N 1
ATOM 4093 C CA . GLN A 1 503 ? -15.248 8.167 -12.168 1.00 83.88 503 GLN A CA 1
ATOM 4094 C C . GLN A 1 503 ? -16.414 7.524 -12.929 1.00 83.88 503 GLN A C 1
ATOM 4096 O O . GLN A 1 503 ? -16.328 7.281 -14.137 1.00 83.88 503 GLN A O 1
ATOM 4101 N N . ALA A 1 504 ? -17.492 7.192 -12.213 1.00 81.19 504 ALA A N 1
ATOM 4102 C CA . ALA A 1 504 ? -18.626 6.447 -12.758 1.00 81.19 504 ALA A CA 1
ATOM 4103 C C . ALA A 1 504 ? -19.151 7.055 -14.070 1.00 81.19 504 ALA A C 1
ATOM 4105 O O . ALA A 1 504 ? -19.348 6.333 -15.047 1.00 81.19 504 ALA A O 1
ATOM 4106 N N . HIS A 1 505 ? -19.248 8.383 -14.150 1.00 79.94 505 HIS A N 1
ATOM 4107 C CA . HIS A 1 505 ? -19.668 9.109 -15.353 1.00 79.94 505 HIS A CA 1
ATOM 4108 C C . HIS A 1 505 ? -18.844 8.778 -16.619 1.00 79.94 505 HIS A C 1
ATOM 4110 O O . HIS A 1 505 ? -19.391 8.789 -17.720 1.00 79.94 505 HIS A O 1
ATOM 4116 N N . LEU A 1 506 ? -17.559 8.421 -16.488 1.00 82.62 506 LEU A N 1
ATOM 4117 C CA . LEU A 1 506 ? -16.691 8.036 -17.614 1.00 82.62 506 LEU A CA 1
ATOM 4118 C C . LEU A 1 506 ? -16.645 6.523 -17.850 1.00 82.62 506 LEU A C 1
ATOM 4120 O O . LEU A 1 506 ? -16.507 6.066 -18.988 1.00 82.62 506 LEU A O 1
ATOM 4124 N N . ASN A 1 507 ? -16.699 5.742 -16.769 1.00 84.06 507 ASN A N 1
ATOM 4125 C CA . ASN A 1 507 ? -16.312 4.331 -16.791 1.00 84.06 507 ASN A CA 1
ATOM 4126 C C . ASN A 1 507 ? -17.488 3.355 -16.711 1.00 84.06 507 ASN A C 1
ATOM 4128 O O . ASN A 1 507 ? -17.320 2.180 -17.040 1.00 84.06 507 ASN A O 1
ATOM 4132 N N . ARG A 1 508 ? -18.690 3.810 -16.343 1.00 88.31 508 ARG A N 1
ATOM 4133 C CA . ARG A 1 508 ? -19.867 2.950 -16.136 1.00 88.31 508 ARG A CA 1
ATOM 4134 C C . ARG A 1 508 ? -20.265 2.131 -17.367 1.00 88.31 508 ARG A C 1
ATOM 4136 O O . ARG A 1 508 ? -20.727 1.010 -17.227 1.00 88.31 508 ARG A O 1
ATOM 4143 N N . SER A 1 509 ? -20.073 2.634 -18.584 1.00 86.06 509 SER A N 1
ATOM 4144 C CA . SER A 1 509 ? -20.371 1.855 -19.800 1.00 86.06 509 SER A CA 1
ATOM 4145 C C . SER A 1 509 ? -19.324 0.775 -20.110 1.00 86.06 509 SER A C 1
ATOM 4147 O O . SER A 1 509 ? -19.597 -0.153 -20.874 1.00 86.06 509 SER A O 1
ATOM 4149 N N . LYS A 1 510 ? -18.124 0.889 -19.529 1.00 85.06 510 LYS A N 1
ATOM 4150 C CA . LYS A 1 510 ? -16.966 0.029 -19.805 1.00 85.06 510 LYS A CA 1
ATOM 4151 C C . LYS A 1 510 ? -16.732 -1.013 -18.713 1.00 85.06 510 LYS A C 1
ATOM 4153 O O . LYS A 1 510 ? -16.209 -2.084 -19.018 1.00 85.06 510 LYS A O 1
ATOM 4158 N N . ASP A 1 511 ? -17.090 -0.712 -17.464 1.00 85.94 511 ASP A N 1
ATOM 4159 C CA . ASP A 1 511 ? -16.889 -1.624 -16.337 1.00 85.94 511 ASP A CA 1
ATOM 4160 C C . ASP A 1 511 ? -17.817 -2.844 -16.450 1.00 85.94 511 ASP A C 1
ATOM 4162 O O . ASP A 1 511 ? -19.040 -2.734 -16.549 1.00 85.94 511 ASP A O 1
ATOM 4166 N N . LYS A 1 512 ? -17.202 -4.028 -16.481 1.00 83.75 512 LYS A N 1
ATOM 4167 C CA . LYS A 1 512 ? -17.871 -5.336 -16.499 1.00 83.75 512 LYS A CA 1
ATOM 4168 C C . LYS A 1 512 ? -17.337 -6.236 -15.385 1.00 83.75 512 LYS A C 1
ATOM 4170 O O . LYS A 1 512 ? -17.461 -7.455 -15.469 1.00 83.75 512 LYS A O 1
ATOM 4175 N N . GLU A 1 513 ? -16.712 -5.657 -14.363 1.00 83.69 513 GLU A N 1
ATOM 4176 C CA . GLU A 1 513 ? -15.992 -6.423 -13.345 1.00 83.69 513 GLU A CA 1
ATOM 4177 C C . GLU A 1 513 ? -16.948 -7.342 -12.578 1.00 83.69 513 GLU A C 1
ATOM 4179 O O . GLU A 1 513 ? -16.724 -8.549 -12.516 1.00 83.69 513 GLU A O 1
ATOM 4184 N N . LEU A 1 514 ? -18.075 -6.810 -12.088 1.00 88.06 514 LEU A N 1
ATOM 4185 C CA . LEU A 1 514 ? -19.072 -7.598 -11.350 1.00 88.06 514 LEU A CA 1
ATOM 4186 C C . LEU A 1 514 ? -19.695 -8.710 -12.209 1.00 88.06 514 LEU A C 1
ATOM 4188 O O . LEU A 1 514 ? -20.004 -9.793 -11.707 1.00 88.06 514 LEU A O 1
ATOM 4192 N N . LEU A 1 515 ? -19.808 -8.501 -13.524 1.00 80.31 515 LEU A N 1
ATOM 4193 C CA . LEU A 1 515 ? -20.257 -9.538 -14.455 1.00 80.31 515 LEU A CA 1
ATOM 4194 C C . LEU A 1 515 ? -19.250 -10.698 -14.540 1.00 80.31 515 LEU A C 1
ATOM 4196 O O . LEU A 1 515 ? -19.648 -11.864 -14.575 1.00 80.31 515 LEU A O 1
ATOM 4200 N N . HIS A 1 516 ? -17.947 -10.408 -14.557 1.00 72.12 516 HIS A N 1
ATOM 4201 C CA . HIS A 1 516 ? -16.905 -11.439 -14.543 1.00 72.12 516 HIS A CA 1
ATOM 4202 C C . HIS A 1 516 ? -16.818 -12.138 -13.184 1.00 72.12 516 HIS A C 1
ATOM 4204 O O . HIS A 1 516 ? -16.789 -13.369 -13.127 1.00 72.12 516 HIS A O 1
ATOM 4210 N N . LEU A 1 517 ? -16.875 -11.372 -12.094 1.00 77.50 517 LEU A N 1
ATOM 4211 C CA . LEU A 1 517 ? -16.872 -11.905 -10.734 1.00 77.50 517 LEU A CA 1
ATOM 4212 C C . LEU A 1 517 ? -18.082 -12.805 -10.465 1.00 77.50 517 LEU A C 1
ATOM 4214 O O . LEU A 1 517 ? -17.946 -13.811 -9.775 1.00 77.50 517 LEU A O 1
ATOM 4218 N N . THR A 1 518 ? -19.235 -12.528 -11.082 1.00 80.12 518 THR A N 1
ATOM 4219 C CA . THR A 1 518 ? -20.399 -13.430 -11.047 1.00 80.12 518 THR A CA 1
ATOM 4220 C C . THR A 1 518 ? -20.043 -14.825 -11.566 1.00 80.12 518 THR A C 1
ATOM 4222 O O . THR A 1 518 ? -20.359 -15.835 -10.934 1.00 80.12 518 THR A O 1
ATOM 4225 N N . LYS A 1 519 ? -19.371 -14.902 -12.724 1.00 75.62 519 LYS A N 1
ATOM 4226 C CA . LYS A 1 519 ? -18.958 -16.182 -13.321 1.00 75.62 519 LYS A CA 1
ATOM 4227 C C . LYS A 1 519 ? -17.946 -16.895 -12.430 1.00 75.62 519 LYS A C 1
ATOM 4229 O O . LYS A 1 519 ? -18.065 -18.100 -12.224 1.00 75.62 519 LYS A O 1
ATOM 4234 N N . TYR A 1 520 ? -17.007 -16.140 -11.867 1.00 74.81 520 TYR A N 1
ATOM 4235 C CA . TYR A 1 520 ? -15.992 -16.660 -10.960 1.00 74.81 520 TYR A CA 1
ATOM 4236 C C . TYR A 1 520 ? -16.596 -17.243 -9.671 1.00 74.81 520 TYR A C 1
ATOM 4238 O O . TYR A 1 520 ? -16.267 -18.366 -9.294 1.00 74.81 520 TYR A O 1
ATOM 4246 N N . LEU A 1 521 ? -17.550 -16.553 -9.037 1.00 81.62 521 LEU A N 1
ATOM 4247 C CA . LEU A 1 521 ? -18.251 -17.075 -7.858 1.00 81.62 521 LEU A CA 1
ATOM 4248 C C . LEU A 1 521 ? -19.048 -18.344 -8.178 1.00 81.62 521 LEU A C 1
ATOM 4250 O O . LEU A 1 521 ? -18.943 -19.332 -7.453 1.00 81.62 521 LEU A O 1
ATOM 4254 N N . LYS A 1 522 ? -19.783 -18.370 -9.299 1.00 79.44 522 LYS A N 1
ATOM 4255 C CA . LYS A 1 522 ? -20.498 -19.583 -9.738 1.00 79.44 522 LYS A CA 1
ATOM 4256 C C . LYS A 1 522 ? -19.544 -20.752 -9.986 1.00 79.44 522 LYS A C 1
ATOM 4258 O O . LYS A 1 522 ? -19.875 -21.897 -9.681 1.00 79.44 522 LYS A O 1
ATOM 4263 N N . TYR A 1 523 ? -18.359 -20.473 -10.517 1.00 71.69 523 TYR A N 1
ATOM 4264 C CA . TYR A 1 523 ? -17.312 -21.467 -10.709 1.00 71.69 523 TYR A CA 1
ATOM 4265 C C . TYR A 1 523 ? -16.787 -22.020 -9.373 1.00 71.69 523 TYR A C 1
ATOM 4267 O O . TYR A 1 523 ? -16.761 -23.240 -9.185 1.00 71.69 523 TYR A O 1
ATOM 4275 N N . LEU A 1 524 ? -16.434 -21.149 -8.422 1.00 73.25 524 LEU A N 1
ATOM 4276 C CA . LEU A 1 524 ? -15.949 -21.563 -7.103 1.00 73.25 524 LEU A CA 1
ATOM 4277 C C . LEU A 1 524 ? -16.991 -22.401 -6.353 1.00 73.25 524 LEU A C 1
ATOM 4279 O O . LEU A 1 524 ? -16.660 -23.463 -5.826 1.00 73.25 524 LEU A O 1
ATOM 4283 N N . ALA A 1 525 ? -18.256 -21.979 -6.365 1.00 79.12 525 ALA A N 1
ATOM 4284 C CA . ALA A 1 525 ? -19.347 -22.708 -5.728 1.00 79.12 525 ALA A CA 1
ATOM 4285 C C . ALA A 1 525 ? -19.600 -24.092 -6.333 1.00 79.12 525 ALA A C 1
ATOM 4287 O O . ALA A 1 525 ? -19.911 -25.036 -5.603 1.00 79.12 525 ALA A O 1
ATOM 4288 N N . LYS A 1 526 ? -19.470 -24.238 -7.656 1.00 73.69 526 LYS A N 1
ATOM 4289 C CA . LYS A 1 526 ? -19.691 -25.521 -8.335 1.00 73.69 526 LYS A CA 1
ATOM 4290 C C . LYS A 1 526 ? -18.515 -26.478 -8.196 1.00 73.69 526 LYS A C 1
ATOM 4292 O O . LYS A 1 526 ? -18.745 -27.662 -7.980 1.00 73.69 526 LYS A O 1
ATOM 4297 N N . ASN A 1 527 ? -17.288 -25.977 -8.315 1.00 60.84 527 ASN A N 1
ATOM 4298 C CA . ASN A 1 527 ? -16.111 -26.826 -8.496 1.00 60.84 527 ASN A CA 1
ATOM 4299 C C . ASN A 1 527 ? -15.215 -26.850 -7.258 1.00 60.84 527 ASN A C 1
ATOM 4301 O O . ASN A 1 527 ? -14.840 -27.920 -6.788 1.00 60.84 527 ASN A O 1
ATOM 4305 N N . TYR A 1 528 ? -14.907 -25.687 -6.687 1.00 64.94 528 TYR A N 1
ATOM 4306 C CA . TYR A 1 528 ? -13.907 -25.592 -5.627 1.00 64.94 528 TYR A CA 1
ATOM 4307 C C . TYR A 1 528 ? -14.484 -25.951 -4.253 1.00 64.94 528 TYR A C 1
ATOM 4309 O O . TYR A 1 528 ? -13.981 -26.855 -3.586 1.00 64.94 528 TYR A O 1
ATOM 4317 N N . TRP A 1 529 ? -15.591 -25.319 -3.853 1.00 70.19 529 TRP A N 1
ATOM 4318 C CA . TRP A 1 529 ? -16.179 -25.520 -2.523 1.00 70.19 529 TRP A CA 1
ATOM 4319 C C . TRP A 1 529 ? -16.875 -26.875 -2.358 1.00 70.19 529 TRP A C 1
ATOM 4321 O O . TRP A 1 529 ? -16.879 -27.432 -1.264 1.00 70.19 529 TRP A O 1
ATOM 4331 N N . LYS A 1 530 ? -17.433 -27.434 -3.441 1.00 60.31 530 LYS A N 1
ATOM 4332 C CA . LYS A 1 530 ? -18.145 -28.725 -3.410 1.00 60.31 530 LYS A CA 1
ATOM 4333 C C . LYS A 1 530 ? -17.244 -29.950 -3.560 1.00 60.31 530 LYS A C 1
ATOM 4335 O O . LYS A 1 530 ? -17.556 -30.987 -2.981 1.00 60.31 530 LYS A O 1
ATOM 4340 N N . HIS A 1 531 ? -16.163 -29.861 -4.337 1.00 54.19 531 HIS A N 1
ATOM 4341 C CA . HIS A 1 531 ? -15.368 -31.034 -4.728 1.00 54.19 531 HIS A CA 1
ATOM 4342 C C . HIS A 1 531 ? -13.876 -30.934 -4.371 1.00 54.19 531 HIS A C 1
ATOM 4344 O O . HIS A 1 531 ? -13.158 -31.927 -4.494 1.00 54.19 531 HIS A O 1
ATOM 4350 N N . GLY A 1 532 ? -13.416 -29.781 -3.869 1.00 54.28 532 GLY A N 1
ATOM 4351 C CA . GLY A 1 532 ? -11.995 -29.491 -3.690 1.00 54.28 532 GLY A CA 1
ATOM 4352 C C . GLY A 1 532 ? -11.285 -29.242 -5.026 1.00 54.28 532 GLY A C 1
ATOM 4353 O O . GLY A 1 532 ? -11.830 -29.493 -6.099 1.00 54.28 532 GLY A O 1
ATOM 4354 N N . PHE A 1 533 ? -10.053 -28.727 -4.977 1.00 56.00 533 PHE A N 1
ATOM 4355 C CA . PHE A 1 533 ? -9.237 -28.563 -6.184 1.00 56.00 533 PHE A CA 1
ATOM 4356 C C . PHE A 1 533 ? -8.995 -29.938 -6.832 1.00 56.00 533 PHE A C 1
ATOM 4358 O O . PHE A 1 533 ? -8.618 -30.871 -6.109 1.00 56.00 533 PHE A O 1
ATOM 4365 N N . PRO A 1 534 ? -9.199 -30.108 -8.152 1.00 65.25 534 PRO A N 1
ATOM 4366 C CA . PRO A 1 534 ? -9.025 -31.408 -8.776 1.00 65.25 534 PRO A CA 1
ATOM 4367 C C . PRO A 1 534 ? -7.615 -31.944 -8.547 1.00 65.25 534 PRO A C 1
ATOM 4369 O O . PRO A 1 534 ? -6.627 -31.259 -8.801 1.00 65.25 534 PRO A O 1
ATOM 4372 N N . LYS A 1 535 ? -7.508 -33.192 -8.078 1.00 71.69 535 LYS A N 1
ATOM 4373 C CA . LYS A 1 535 ? -6.212 -33.817 -7.748 1.00 71.69 535 LYS A CA 1
ATOM 4374 C C . LYS A 1 535 ? -5.252 -33.891 -8.940 1.00 71.69 535 LYS A C 1
ATOM 4376 O O . LYS A 1 535 ? -4.052 -34.027 -8.730 1.00 71.69 535 LYS A O 1
ATOM 4381 N N . VAL A 1 536 ? -5.777 -33.845 -10.167 1.00 82.25 536 VAL A N 1
ATOM 4382 C CA . VAL A 1 536 ? -4.982 -33.846 -11.403 1.00 82.25 536 VAL A CA 1
ATOM 4383 C C . VAL A 1 536 ? -4.283 -32.510 -11.652 1.00 82.25 536 VAL A C 1
ATOM 4385 O O . VAL A 1 536 ? -3.325 -32.457 -12.415 1.00 82.25 536 VAL A O 1
ATOM 4388 N N . CYS A 1 537 ? -4.743 -31.426 -11.025 1.00 80.81 537 CYS A N 1
ATOM 4389 C CA . CYS A 1 537 ? -4.198 -30.108 -11.275 1.00 80.81 537 CYS A CA 1
ATOM 4390 C C . CYS A 1 537 ? -2.769 -29.983 -10.742 1.00 80.81 537 CYS A C 1
ATOM 4392 O O . CYS A 1 537 ? -2.552 -30.134 -9.535 1.00 80.81 537 CYS A O 1
ATOM 4394 N N . PRO A 1 538 ? -1.786 -29.699 -11.619 1.00 88.12 538 PRO A N 1
ATOM 4395 C CA . PRO A 1 538 ? -0.418 -29.506 -11.178 1.00 88.12 538 PRO A CA 1
ATOM 4396 C C . PRO A 1 538 ? -0.320 -28.232 -10.340 1.00 88.12 538 PRO A C 1
ATOM 4398 O O . PRO A 1 538 ? -1.086 -27.283 -10.521 1.00 88.12 538 PRO A O 1
ATOM 4401 N N . HIS A 1 539 ? 0.658 -28.197 -9.440 1.00 82.88 539 HIS A N 1
ATOM 4402 C CA . HIS A 1 539 ? 1.022 -26.957 -8.775 1.00 82.88 539 HIS A CA 1
ATOM 4403 C C . HIS A 1 539 ? 1.573 -25.974 -9.819 1.00 82.88 539 HIS A C 1
ATOM 4405 O O . HIS A 1 539 ? 2.524 -26.292 -10.539 1.00 82.88 539 HIS A O 1
ATOM 4411 N N . ILE A 1 540 ? 0.930 -24.813 -9.929 1.00 90.31 540 ILE A N 1
ATOM 4412 C CA . ILE A 1 540 ? 1.331 -23.734 -10.828 1.00 90.31 540 ILE A CA 1
ATOM 4413 C C . ILE A 1 540 ? 2.134 -22.741 -10.001 1.00 90.31 540 ILE A C 1
ATOM 4415 O O . ILE A 1 540 ? 1.598 -22.184 -9.049 1.00 90.31 540 ILE A O 1
ATOM 4419 N N . ILE A 1 541 ? 3.386 -22.522 -10.389 1.00 85.44 541 ILE A N 1
ATOM 4420 C CA . ILE A 1 541 ? 4.265 -21.514 -9.809 1.00 85.44 541 ILE A CA 1
ATOM 4421 C C . ILE A 1 541 ? 3.802 -20.147 -10.334 1.00 85.44 541 ILE A C 1
ATOM 4423 O O . ILE A 1 541 ? 3.938 -19.886 -11.540 1.00 85.44 541 ILE A O 1
ATOM 4427 N N . PRO A 1 542 ? 3.229 -19.290 -9.475 1.00 82.75 542 PRO A N 1
ATOM 4428 C CA . PRO A 1 542 ? 2.710 -17.991 -9.871 1.00 82.75 542 PRO A CA 1
ATOM 4429 C C . PRO A 1 542 ? 3.826 -17.028 -10.286 1.00 82.75 542 PRO A C 1
ATOM 4431 O O . PRO A 1 542 ? 5.005 -17.217 -9.972 1.00 82.75 542 PRO A O 1
ATOM 4434 N N . LYS A 1 543 ? 3.445 -15.964 -10.999 1.00 83.56 543 LYS A N 1
ATOM 4435 C CA . LYS A 1 543 ? 4.379 -14.954 -11.535 1.00 83.56 543 LYS A CA 1
ATOM 4436 C C . LYS A 1 543 ? 5.357 -14.383 -10.504 1.00 83.56 543 LYS A C 1
ATOM 4438 O O . LYS A 1 543 ? 6.540 -14.225 -10.799 1.00 83.56 543 LYS A O 1
ATOM 4443 N N . ASN A 1 544 ? 4.880 -14.094 -9.300 1.00 74.25 544 ASN A N 1
ATOM 4444 C CA . ASN A 1 544 ? 5.702 -13.567 -8.210 1.00 74.25 544 ASN A CA 1
ATOM 4445 C C . ASN A 1 544 ? 6.773 -14.569 -7.742 1.00 74.25 544 ASN A C 1
ATOM 4447 O O . ASN A 1 544 ? 7.902 -14.164 -7.488 1.00 74.25 544 ASN A O 1
ATOM 4451 N N . GLU A 1 545 ? 6.469 -15.867 -7.690 1.00 77.00 545 GLU A N 1
ATOM 4452 C CA . GLU A 1 545 ? 7.408 -16.888 -7.204 1.00 77.00 545 GLU A CA 1
ATOM 4453 C C . GLU A 1 545 ? 8.587 -17.141 -8.153 1.00 77.00 545 GLU A C 1
ATOM 4455 O O . GLU A 1 545 ? 9.682 -17.482 -7.702 1.00 77.00 545 GLU A O 1
ATOM 4460 N N . TRP A 1 546 ? 8.415 -16.949 -9.465 1.00 87.81 546 TRP A N 1
ATOM 4461 C CA . TRP A 1 546 ? 9.535 -17.025 -10.413 1.00 87.81 546 TRP A CA 1
ATOM 4462 C C . TRP A 1 546 ? 10.200 -15.666 -10.701 1.00 87.81 546 TRP A C 1
ATOM 4464 O O . TRP A 1 546 ? 11.192 -15.606 -11.435 1.00 87.81 546 TRP A O 1
ATOM 4474 N N . GLY A 1 547 ? 9.734 -14.590 -10.056 1.00 80.94 547 GLY A N 1
ATOM 4475 C CA . GLY A 1 547 ? 10.299 -13.241 -10.156 1.00 80.94 547 GLY A CA 1
ATOM 4476 C C . GLY A 1 547 ? 9.917 -12.503 -11.440 1.00 80.94 547 GLY A C 1
ATOM 4477 O O . GLY A 1 547 ? 10.735 -11.770 -11.994 1.00 80.94 547 GLY A O 1
ATOM 4478 N N . ALA A 1 548 ? 8.714 -12.743 -11.957 1.00 83.88 548 ALA A N 1
ATOM 4479 C CA . ALA A 1 548 ? 8.192 -12.034 -13.115 1.00 83.88 548 ALA A CA 1
ATOM 4480 C C . ALA A 1 548 ? 7.904 -10.566 -12.796 1.00 83.88 548 ALA A C 1
ATOM 4482 O O . ALA A 1 548 ? 7.365 -10.253 -11.736 1.00 83.88 548 ALA A O 1
ATOM 4483 N N . ARG A 1 549 ? 8.100 -9.686 -13.778 1.00 85.75 549 ARG A N 1
ATOM 4484 C CA . ARG A 1 549 ? 7.548 -8.325 -13.720 1.00 85.75 549 ARG A CA 1
ATOM 4485 C C . ARG A 1 549 ? 6.034 -8.320 -13.973 1.00 85.75 549 ARG A C 1
ATOM 4487 O O . ARG A 1 549 ? 5.485 -9.222 -14.627 1.00 85.75 549 ARG A O 1
ATOM 4494 N N . GLY A 1 550 ? 5.361 -7.283 -13.476 1.00 75.81 550 GLY A N 1
ATOM 4495 C CA . GLY A 1 550 ? 3.941 -7.033 -13.733 1.00 75.81 550 GLY A CA 1
ATOM 4496 C C . GLY A 1 550 ? 3.633 -6.878 -15.228 1.00 75.81 550 GLY A C 1
ATOM 4497 O O . GLY A 1 550 ? 4.468 -6.419 -16.006 1.00 75.81 550 GLY A O 1
ATOM 4498 N N . ALA A 1 551 ? 2.432 -7.286 -15.645 1.00 80.00 551 ALA A N 1
ATOM 4499 C CA . ALA A 1 551 ? 1.963 -7.053 -17.011 1.00 80.00 551 ALA A CA 1
ATOM 4500 C C . ALA A 1 551 ? 1.612 -5.567 -17.202 1.00 80.00 551 ALA A C 1
ATOM 4502 O O . ALA A 1 551 ? 0.951 -4.987 -1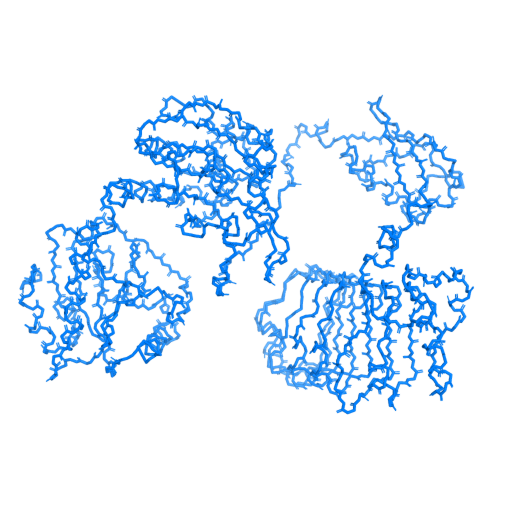6.344 1.00 80.00 551 ALA A O 1
ATOM 4503 N N . LYS A 1 552 ? 1.983 -4.971 -18.342 1.00 75.38 552 LYS A N 1
ATOM 4504 C CA . LYS A 1 552 ? 1.625 -3.580 -18.691 1.00 75.38 552 LYS A CA 1
ATOM 4505 C C . LYS A 1 552 ? 0.113 -3.425 -18.934 1.00 75.38 552 LYS A C 1
ATOM 4507 O O . LYS A 1 552 ? -0.475 -2.413 -18.576 1.00 75.38 552 LYS A O 1
ATOM 4512 N N . GLN A 1 553 ? -0.508 -4.432 -19.553 1.00 70.62 553 GLN A N 1
ATOM 4513 C CA . GLN A 1 553 ? -1.937 -4.503 -19.879 1.00 70.62 553 GLN A CA 1
ATOM 4514 C C . GLN A 1 553 ? -2.318 -5.957 -20.208 1.00 70.62 553 GLN A C 1
ATOM 4516 O O . GLN A 1 553 ? -1.478 -6.743 -20.648 1.00 70.62 553 GLN A O 1
ATOM 4521 N N . PHE A 1 554 ? -3.583 -6.334 -20.024 1.00 71.69 554 PHE A N 1
ATOM 4522 C CA . PHE A 1 554 ? -4.102 -7.619 -20.489 1.00 71.69 554 PHE A CA 1
ATOM 4523 C C . PHE A 1 554 ? -5.593 -7.534 -20.819 1.00 71.69 554 PHE A C 1
ATOM 4525 O O . PHE A 1 554 ? -6.336 -6.776 -20.198 1.00 71.69 554 PHE A O 1
ATOM 4532 N N . ASP A 1 555 ? -6.014 -8.354 -21.778 1.00 68.50 555 ASP A N 1
ATOM 4533 C CA . ASP A 1 555 ? -7.421 -8.602 -22.083 1.00 68.50 555 ASP A CA 1
ATOM 4534 C C . ASP A 1 555 ? -7.870 -9.913 -21.436 1.00 68.50 555 ASP A C 1
ATOM 4536 O O . ASP A 1 555 ? -7.067 -10.835 -21.253 1.00 68.50 555 ASP A O 1
ATOM 4540 N N . TYR A 1 556 ? -9.162 -10.019 -21.132 1.00 70.94 556 TYR A N 1
ATOM 4541 C CA . TYR A 1 556 ? -9.746 -11.235 -20.574 1.00 70.94 556 TYR A CA 1
ATOM 4542 C C . TYR A 1 556 ? -10.247 -12.181 -21.665 1.00 70.94 556 TYR A C 1
ATOM 4544 O O . TYR A 1 556 ? -10.823 -11.750 -22.666 1.00 70.94 556 TYR A O 1
ATOM 4552 N N . SER A 1 557 ? -10.044 -13.481 -21.464 1.00 72.81 557 SER A N 1
ATOM 4553 C CA . SER A 1 557 ? -10.556 -14.525 -22.347 1.00 72.81 557 SER A CA 1
ATOM 4554 C C . SER A 1 557 ? -11.907 -15.052 -21.851 1.00 72.81 557 SER A C 1
ATOM 4556 O O . SER A 1 557 ? -12.165 -15.140 -20.650 1.00 72.81 557 SER A O 1
ATOM 4558 N N . LEU A 1 558 ? -12.803 -15.379 -22.786 1.00 70.69 558 LEU A N 1
ATOM 4559 C CA . LEU A 1 558 ? -14.085 -16.002 -22.462 1.00 70.69 558 LEU A CA 1
ATOM 4560 C C . LEU A 1 558 ? -13.893 -17.517 -22.396 1.00 70.69 558 LEU A C 1
ATOM 4562 O O . LEU A 1 558 ? -13.537 -18.137 -23.394 1.00 70.69 558 LEU A O 1
ATOM 4566 N N . THR A 1 559 ? -14.131 -18.097 -21.224 1.00 72.44 559 THR A N 1
ATOM 4567 C CA . THR A 1 559 ? -14.080 -19.544 -21.000 1.00 72.44 559 THR A CA 1
ATOM 4568 C C . THR A 1 559 ? -15.477 -20.172 -21.140 1.00 72.44 559 THR A C 1
ATOM 4570 O O . THR A 1 559 ? -16.481 -19.483 -20.906 1.00 72.44 559 THR A O 1
ATOM 4573 N N . PRO A 1 560 ? -15.577 -21.462 -21.518 1.00 84.81 560 PRO A N 1
ATOM 4574 C CA . PRO A 1 560 ? -14.476 -22.364 -21.875 1.00 84.81 560 PRO A CA 1
ATOM 4575 C C . PRO A 1 560 ? -13.842 -22.029 -23.236 1.00 84.81 560 PRO A C 1
ATOM 4577 O O . PRO A 1 560 ? -14.541 -21.692 -24.186 1.00 84.81 560 PRO A O 1
ATOM 4580 N N . LEU A 1 561 ? -12.516 -22.152 -23.343 1.00 89.94 561 LEU A N 1
ATOM 4581 C CA . LEU A 1 561 ? -11.779 -21.963 -24.597 1.00 89.94 561 LEU A CA 1
ATOM 4582 C C . LEU A 1 561 ? -11.894 -23.201 -25.495 1.00 89.94 561 LEU A C 1
ATOM 4584 O O . LEU A 1 561 ? -11.766 -24.338 -25.038 1.00 89.94 561 LEU A O 1
ATOM 4588 N N . ASP A 1 562 ? -12.073 -22.988 -26.795 1.00 94.69 562 ASP A N 1
ATOM 4589 C CA . ASP A 1 562 ? -12.259 -24.078 -27.760 1.00 94.69 562 ASP A CA 1
ATOM 4590 C C . ASP A 1 562 ? -10.945 -24.731 -28.206 1.00 94.69 562 ASP A C 1
ATOM 4592 O O . ASP A 1 562 ? -10.949 -25.817 -28.788 1.00 94.69 562 ASP A O 1
ATOM 4596 N N . PHE A 1 563 ? -9.809 -24.077 -27.961 1.00 96.94 563 PHE A N 1
ATOM 4597 C CA . PHE A 1 563 ? -8.523 -24.473 -28.525 1.00 96.94 563 PHE A CA 1
ATOM 4598 C C . PHE A 1 563 ? -7.427 -24.561 -27.460 1.00 96.94 563 PHE A C 1
ATOM 4600 O O . PHE A 1 563 ? -7.344 -23.732 -26.558 1.00 96.94 563 PHE A O 1
ATOM 4607 N N . VAL A 1 564 ? -6.520 -25.524 -27.615 1.00 98.31 564 VAL A N 1
ATOM 4608 C CA . VAL A 1 564 ? -5.244 -25.581 -26.886 1.00 98.31 564 VAL A CA 1
ATOM 4609 C C . VAL A 1 564 ? -4.126 -25.586 -27.916 1.00 98.31 564 VAL A C 1
ATOM 4611 O O . VAL A 1 564 ? -4.137 -26.406 -28.836 1.00 98.31 564 VAL A O 1
ATOM 4614 N N . ILE A 1 565 ? -3.168 -24.668 -27.788 1.00 98.44 565 ILE A N 1
ATOM 4615 C CA . ILE A 1 565 ? -2.068 -24.528 -28.745 1.00 98.44 565 ILE A CA 1
ATOM 4616 C C . ILE A 1 565 ? -0.742 -24.750 -28.026 1.00 98.44 565 ILE A C 1
ATOM 4618 O O . ILE A 1 565 ? -0.379 -23.998 -27.120 1.00 98.44 565 ILE A O 1
ATOM 4622 N N . ILE A 1 566 ? -0.016 -25.783 -28.454 1.00 98.56 566 ILE A N 1
ATOM 4623 C CA . ILE A 1 566 ? 1.289 -26.151 -27.907 1.00 98.56 566 ILE A CA 1
ATOM 4624 C C . ILE A 1 566 ? 2.408 -25.433 -28.658 1.00 98.56 566 ILE A C 1
ATOM 4626 O O . ILE A 1 566 ? 2.440 -25.408 -29.891 1.00 98.56 566 ILE A O 1
ATOM 4630 N N . HIS A 1 567 ? 3.351 -24.897 -27.888 1.00 98.56 567 HIS A N 1
ATOM 4631 C CA . HIS A 1 567 ? 4.533 -24.168 -28.334 1.00 98.56 567 HIS A CA 1
ATOM 4632 C C . HIS A 1 567 ? 5.811 -24.733 -27.713 1.00 98.56 567 HIS A C 1
ATOM 4634 O O . HIS A 1 567 ? 5.779 -25.550 -26.793 1.00 98.56 567 HIS A O 1
ATOM 4640 N N . HIS A 1 568 ? 6.948 -24.237 -28.189 1.00 97.62 568 HIS A N 1
ATOM 4641 C CA . HIS A 1 568 ? 8.243 -24.336 -27.523 1.00 97.62 568 HIS A CA 1
ATOM 4642 C C . HIS A 1 568 ? 8.938 -22.966 -27.523 1.00 97.62 568 HIS A C 1
ATOM 4644 O O . HIS A 1 568 ? 8.582 -22.101 -28.325 1.00 97.62 568 HIS A O 1
ATOM 4650 N N . THR A 1 569 ? 9.915 -22.761 -26.641 1.00 93.38 569 THR A N 1
ATOM 4651 C CA . THR A 1 569 ? 10.513 -21.437 -26.384 1.00 93.38 569 THR A CA 1
ATOM 4652 C C . THR A 1 569 ? 11.795 -21.130 -27.164 1.00 93.38 569 THR A C 1
ATOM 4654 O O . THR A 1 569 ? 12.319 -20.032 -27.025 1.00 93.38 569 THR A O 1
ATOM 4657 N N . LEU A 1 570 ? 12.333 -22.065 -27.962 1.00 90.56 570 LEU A N 1
ATOM 4658 C CA . LEU A 1 570 ? 13.639 -21.936 -28.649 1.00 90.56 570 LEU A CA 1
ATOM 4659 C C . LEU A 1 570 ? 14.841 -21.678 -27.707 1.00 90.56 570 LEU A C 1
ATOM 4661 O O . LEU A 1 570 ? 15.935 -21.350 -28.165 1.00 90.56 570 LEU A O 1
ATOM 4665 N N . THR A 1 571 ? 14.678 -21.892 -26.400 1.00 92.56 571 THR A N 1
ATOM 4666 C CA . THR A 1 571 ? 15.725 -21.723 -25.376 1.00 92.56 571 THR A CA 1
ATOM 4667 C C . THR A 1 571 ? 16.457 -23.040 -25.080 1.00 92.56 571 THR A C 1
ATOM 4669 O O . THR A 1 571 ? 16.013 -24.111 -25.509 1.00 92.56 571 THR A O 1
ATOM 4672 N N . PRO A 1 572 ? 17.563 -23.013 -24.308 1.00 92.94 572 PRO A N 1
ATOM 4673 C CA . PRO A 1 572 ? 18.043 -24.202 -23.608 1.00 92.94 572 PRO A CA 1
ATOM 4674 C C . PRO A 1 572 ? 16.965 -24.807 -22.693 1.00 92.94 572 PRO A C 1
ATOM 4676 O O . PRO A 1 572 ? 16.025 -24.122 -22.281 1.00 92.94 572 PRO A O 1
ATOM 4679 N N . GLU A 1 573 ? 17.111 -26.093 -22.372 1.00 93.06 573 GLU A N 1
ATOM 4680 C CA . GLU A 1 573 ? 16.324 -26.741 -21.316 1.00 93.06 573 GLU A CA 1
ATOM 4681 C C . GLU A 1 573 ? 16.764 -26.229 -19.931 1.00 93.06 573 GLU A C 1
ATOM 4683 O O . GLU A 1 573 ? 17.908 -25.814 -19.733 1.00 93.06 573 GLU A O 1
ATOM 4688 N N . CYS A 1 574 ? 15.865 -26.301 -18.952 1.00 95.06 574 CYS A N 1
ATOM 4689 C CA . CYS A 1 574 ? 16.147 -26.014 -17.545 1.00 95.06 574 CYS A CA 1
ATOM 4690 C C . CYS A 1 574 ? 15.775 -27.222 -16.678 1.00 95.06 574 CYS A C 1
ATOM 4692 O O . CYS A 1 574 ? 14.885 -27.982 -17.041 1.00 95.06 574 CYS A O 1
ATOM 4694 N N . HIS A 1 575 ? 16.448 -27.422 -15.542 1.00 93.75 575 HIS A N 1
ATOM 4695 C CA . HIS A 1 575 ? 16.262 -28.622 -14.704 1.00 93.75 575 HIS A CA 1
ATOM 4696 C C . HIS A 1 575 ? 16.105 -28.320 -13.206 1.00 93.75 575 HIS A C 1
ATOM 4698 O O . HIS A 1 575 ? 16.094 -29.238 -12.390 1.00 93.75 575 HIS A O 1
ATOM 4704 N N . SER A 1 576 ? 15.994 -27.046 -12.835 1.00 93.19 576 SER A N 1
ATOM 4705 C CA . SER A 1 576 ? 15.706 -26.600 -11.472 1.00 93.19 576 SER A CA 1
ATOM 4706 C C . SER A 1 576 ? 14.862 -25.334 -11.513 1.00 93.19 576 SER A C 1
ATOM 4708 O O . SER A 1 576 ? 14.943 -24.581 -12.488 1.00 93.19 576 SER A O 1
ATOM 4710 N N . MET A 1 577 ? 14.119 -25.078 -10.433 1.00 89.19 577 MET A N 1
ATOM 4711 C CA . MET A 1 577 ? 13.261 -23.899 -10.332 1.00 89.19 577 MET A CA 1
ATOM 4712 C C . MET A 1 577 ? 14.036 -22.610 -10.607 1.00 89.19 577 MET A C 1
ATOM 4714 O O . MET A 1 577 ? 13.626 -21.829 -11.454 1.00 89.19 577 MET A O 1
ATOM 4718 N N . LEU A 1 578 ? 15.208 -22.442 -9.986 1.00 90.94 578 LEU A N 1
ATOM 4719 C CA . LEU A 1 578 ? 16.064 -21.269 -10.179 1.00 90.94 578 LEU A CA 1
ATOM 4720 C C . LEU A 1 578 ? 16.405 -21.027 -11.661 1.00 90.94 578 LEU A C 1
ATOM 4722 O O . LEU A 1 578 ? 16.165 -19.939 -12.177 1.00 90.94 578 LEU A O 1
ATOM 4726 N N . LYS A 1 579 ? 16.890 -22.059 -12.370 1.00 94.06 579 LYS A N 1
ATOM 4727 C CA . LYS A 1 579 ? 17.278 -21.945 -13.787 1.00 94.06 579 LYS A CA 1
ATOM 4728 C C . LYS A 1 579 ? 16.078 -21.728 -14.707 1.00 94.06 579 LYS A C 1
ATOM 4730 O O . LYS A 1 579 ? 16.180 -21.002 -15.692 1.00 94.06 579 LYS A O 1
ATOM 4735 N N . CYS A 1 580 ? 14.948 -22.375 -14.422 1.00 95.25 580 CYS A N 1
ATOM 4736 C CA . CYS A 1 580 ? 13.729 -22.169 -15.199 1.00 95.25 580 CYS A CA 1
ATOM 4737 C C . CYS A 1 580 ? 13.207 -20.737 -15.020 1.00 95.25 580 CYS A C 1
ATOM 4739 O O . CYS A 1 580 ? 12.902 -20.082 -16.015 1.00 95.25 580 CYS A O 1
ATOM 4741 N N . SER A 1 581 ? 13.198 -20.221 -13.788 1.00 93.12 581 SER A N 1
ATOM 4742 C CA . SER A 1 581 ? 12.822 -18.841 -13.465 1.00 93.12 581 SER A CA 1
ATOM 4743 C C . SER A 1 581 ? 13.731 -17.804 -14.138 1.00 93.12 581 SER A C 1
ATOM 4745 O O . SER A 1 581 ? 13.244 -16.792 -14.634 1.00 93.12 581 SER A O 1
ATOM 4747 N N . GLU A 1 582 ? 15.045 -18.043 -14.213 1.00 94.62 582 GLU A N 1
ATOM 4748 C CA . GLU A 1 582 ? 15.986 -17.182 -14.953 1.00 94.62 582 GLU A CA 1
ATOM 4749 C C . GLU A 1 582 ? 15.658 -17.109 -16.452 1.00 94.62 582 GLU A C 1
ATOM 4751 O O . GLU A 1 582 ? 15.594 -16.015 -17.019 1.00 94.62 582 GLU A O 1
ATOM 4756 N N . LEU A 1 583 ? 15.384 -18.255 -17.091 1.00 95.94 583 LEU A N 1
ATOM 4757 C CA . LEU A 1 583 ? 14.968 -18.291 -18.498 1.00 95.94 583 LEU A CA 1
ATOM 4758 C C . LEU A 1 583 ? 13.620 -17.596 -18.712 1.00 95.94 583 LEU A C 1
ATOM 4760 O O . LEU A 1 583 ? 13.464 -16.856 -19.680 1.00 95.94 583 LEU A O 1
ATOM 4764 N N . LEU A 1 584 ? 12.654 -17.808 -17.815 1.00 96.12 584 LEU A N 1
ATOM 4765 C CA . LEU A 1 584 ? 11.345 -17.151 -17.852 1.00 96.12 584 LEU A CA 1
ATOM 4766 C C . LEU A 1 584 ? 11.466 -15.631 -17.773 1.00 96.12 584 LEU A C 1
ATOM 4768 O O . LEU A 1 584 ? 10.882 -14.939 -18.606 1.00 96.12 584 LEU A O 1
ATOM 4772 N N . LYS A 1 585 ? 12.278 -15.120 -16.841 1.00 96.00 585 LYS A N 1
ATOM 4773 C CA . LYS A 1 585 ? 12.587 -13.689 -16.722 1.00 96.00 585 LYS A CA 1
ATOM 4774 C C . LYS A 1 585 ? 13.227 -13.142 -17.992 1.00 96.00 585 LYS A C 1
ATOM 4776 O O . LYS A 1 585 ? 12.781 -12.123 -18.510 1.00 96.00 585 LYS A O 1
ATOM 4781 N N . SER A 1 586 ? 14.220 -13.842 -18.540 1.00 94.81 586 SER A N 1
ATOM 4782 C CA . SER A 1 586 ? 14.862 -13.444 -19.797 1.00 94.81 586 SER A CA 1
ATOM 4783 C C . SER A 1 586 ? 13.865 -13.396 -20.963 1.00 94.81 586 SER A C 1
ATOM 4785 O O . SER A 1 586 ? 13.843 -12.414 -21.701 1.00 94.81 586 SER A O 1
ATOM 4787 N N . MET A 1 587 ? 12.986 -14.396 -21.091 1.00 95.69 587 MET A N 1
ATOM 4788 C CA . MET A 1 587 ? 11.938 -14.413 -22.117 1.00 95.69 587 MET A CA 1
ATOM 4789 C C . MET A 1 587 ? 10.897 -13.311 -21.915 1.00 95.69 587 MET A C 1
ATOM 4791 O O . MET A 1 587 ? 10.420 -12.733 -22.888 1.00 95.69 587 MET A O 1
ATOM 4795 N N . GLN A 1 588 ? 10.500 -13.032 -20.673 1.00 95.50 588 GLN A N 1
ATOM 4796 C CA . GLN A 1 588 ? 9.553 -11.961 -20.383 1.00 95.50 588 GLN A CA 1
ATOM 4797 C C . GLN A 1 588 ? 10.148 -10.598 -20.747 1.00 95.50 588 GLN A C 1
ATOM 4799 O O . GLN A 1 588 ? 9.478 -9.821 -21.423 1.00 95.50 588 GLN A O 1
ATOM 4804 N N . ASN A 1 589 ? 11.403 -10.342 -20.369 1.00 92.31 589 ASN A N 1
ATOM 4805 C CA . ASN A 1 589 ? 12.114 -9.119 -20.739 1.00 92.31 589 ASN A CA 1
ATOM 4806 C C . ASN A 1 589 ? 12.203 -8.991 -22.262 1.00 92.31 589 ASN A C 1
ATOM 4808 O O . ASN A 1 589 ? 11.808 -7.967 -22.798 1.00 92.31 589 ASN A O 1
ATOM 4812 N N . TYR A 1 590 ? 12.582 -10.062 -22.966 1.00 91.81 590 TYR A N 1
ATOM 4813 C CA . TYR A 1 590 ? 12.634 -10.059 -24.429 1.00 91.81 590 TYR A CA 1
ATOM 4814 C C . TYR A 1 590 ? 11.288 -9.692 -25.071 1.00 91.81 590 TYR A C 1
ATOM 4816 O O . TYR A 1 590 ? 11.209 -8.842 -25.952 1.00 91.81 590 TYR A O 1
ATOM 4824 N N . HIS A 1 591 ? 10.185 -10.288 -24.609 1.00 94.25 591 HIS A N 1
ATOM 4825 C CA . HIS A 1 591 ? 8.864 -9.953 -25.142 1.00 94.25 591 HIS A CA 1
ATOM 4826 C C . HIS A 1 591 ? 8.439 -8.509 -24.830 1.00 94.25 591 HIS A C 1
ATOM 4828 O O . HIS A 1 591 ? 7.790 -7.879 -25.660 1.00 94.25 591 HIS A O 1
ATOM 4834 N N . MET A 1 592 ? 8.758 -7.995 -23.640 1.00 90.88 592 MET A N 1
ATOM 4835 C CA . MET A 1 592 ? 8.254 -6.699 -23.171 1.00 90.88 592 MET A CA 1
ATOM 4836 C C . MET A 1 592 ? 9.118 -5.502 -23.564 1.00 90.88 592 MET A C 1
ATOM 4838 O O . MET A 1 592 ? 8.571 -4.406 -23.730 1.00 90.88 592 MET A O 1
ATOM 4842 N N . ASP A 1 593 ? 10.428 -5.710 -23.659 1.00 90.12 593 ASP A N 1
ATOM 4843 C CA . ASP A 1 593 ? 11.428 -4.669 -23.891 1.00 90.12 593 ASP A CA 1
ATOM 4844 C C . ASP A 1 593 ? 11.819 -4.629 -25.374 1.00 90.12 593 ASP A C 1
ATOM 4846 O O . ASP A 1 593 ? 11.807 -3.555 -25.965 1.00 90.12 593 ASP A O 1
ATOM 4850 N N . ASP A 1 594 ? 12.069 -5.786 -26.003 1.00 88.38 594 ASP A N 1
ATOM 4851 C CA . ASP A 1 594 ? 12.493 -5.842 -27.411 1.00 88.38 594 ASP A CA 1
ATOM 4852 C C . ASP A 1 594 ? 11.319 -5.904 -28.408 1.00 88.38 594 ASP A C 1
ATOM 4854 O O . ASP A 1 594 ? 11.469 -5.511 -29.563 1.00 88.38 594 ASP A O 1
ATOM 4858 N N . HIS A 1 595 ? 10.149 -6.406 -27.987 1.00 84.88 595 HIS A N 1
ATOM 4859 C CA . HIS A 1 595 ? 8.956 -6.569 -28.847 1.00 84.88 595 HIS A CA 1
ATOM 4860 C C . HIS A 1 595 ? 7.745 -5.743 -28.404 1.00 84.88 595 HIS A C 1
ATOM 4862 O O . HIS A 1 595 ? 6.653 -5.919 -28.946 1.00 84.88 595 HIS A O 1
ATOM 4868 N N . GLU A 1 596 ? 7.923 -4.871 -27.408 1.00 86.69 596 GLU A N 1
ATOM 4869 C CA . GLU A 1 596 ? 6.892 -3.963 -26.882 1.00 86.69 596 GLU A CA 1
ATOM 4870 C C . GLU A 1 596 ? 5.573 -4.652 -26.476 1.00 86.69 596 GLU A C 1
ATOM 4872 O O . GLU A 1 596 ? 4.511 -4.029 -26.408 1.00 86.69 596 GLU A O 1
ATOM 4877 N N . LEU A 1 597 ? 5.610 -5.952 -26.169 1.00 86.12 597 LEU A N 1
ATOM 4878 C CA . LEU A 1 597 ? 4.424 -6.681 -25.738 1.00 86.12 597 LEU A CA 1
ATOM 4879 C C . LEU A 1 597 ? 4.097 -6.349 -24.282 1.00 86.12 597 LEU A C 1
ATOM 4881 O O . LEU A 1 597 ? 4.952 -6.003 -23.466 1.00 86.12 597 LEU A O 1
ATOM 4885 N N . TYR A 1 598 ? 2.824 -6.489 -23.928 1.00 87.56 598 TYR A N 1
ATOM 4886 C CA . TYR A 1 598 ? 2.372 -6.148 -22.583 1.00 87.56 598 TYR A CA 1
ATOM 4887 C C . TYR A 1 598 ? 2.767 -7.169 -21.509 1.00 87.56 598 TYR A C 1
ATOM 4889 O O . TYR A 1 598 ? 2.736 -6.842 -20.325 1.00 87.56 598 TYR A O 1
ATOM 4897 N N . ASP A 1 599 ? 3.122 -8.393 -21.909 1.00 91.56 599 ASP A N 1
ATOM 4898 C CA . ASP A 1 599 ? 3.572 -9.471 -21.027 1.00 91.56 599 ASP A CA 1
ATOM 4899 C C . ASP A 1 599 ? 4.201 -10.617 -21.843 1.00 91.56 599 ASP A C 1
ATOM 4901 O O . ASP A 1 599 ? 4.063 -10.655 -23.073 1.00 91.56 599 ASP A O 1
ATOM 4905 N N . ILE A 1 600 ? 4.783 -11.611 -21.160 1.00 94.69 600 ILE A N 1
ATOM 4906 C CA . ILE A 1 600 ? 5.156 -12.905 -21.744 1.00 94.69 600 ILE A CA 1
ATOM 4907 C C . ILE A 1 600 ? 3.982 -13.496 -22.537 1.00 94.69 600 ILE A C 1
ATOM 4909 O O . ILE A 1 600 ? 2.824 -13.394 -22.139 1.00 94.69 600 ILE A O 1
ATOM 4913 N N . ILE A 1 601 ? 4.251 -14.073 -23.707 1.00 94.38 601 ILE A N 1
ATOM 4914 C CA . ILE A 1 601 ? 3.195 -14.316 -24.706 1.00 94.38 601 ILE A CA 1
ATOM 4915 C C . ILE A 1 601 ? 2.321 -15.550 -24.454 1.00 94.38 601 ILE A C 1
ATOM 4917 O O . ILE A 1 601 ? 1.233 -15.654 -25.023 1.00 94.38 601 ILE A O 1
ATOM 4921 N N . TYR A 1 602 ? 2.780 -16.485 -23.625 1.00 97.56 602 TYR A N 1
ATOM 4922 C CA . TYR A 1 602 ? 2.091 -17.746 -23.344 1.00 97.56 602 TYR A CA 1
ATOM 4923 C C . TYR A 1 602 ? 1.243 -17.647 -22.074 1.00 97.56 602 TYR A C 1
ATOM 4925 O O . TYR A 1 602 ? 1.580 -16.903 -21.153 1.00 97.56 602 TYR A O 1
ATOM 4933 N N . ASN A 1 603 ? 0.166 -18.430 -21.990 1.00 97.25 603 ASN A N 1
ATOM 4934 C CA . ASN A 1 603 ? -0.612 -18.542 -20.757 1.00 97.25 603 ASN A CA 1
ATOM 4935 C C . ASN A 1 603 ? 0.178 -19.307 -19.695 1.00 97.25 603 ASN A C 1
ATOM 4937 O O . ASN A 1 603 ? 0.302 -18.826 -18.571 1.00 97.25 603 ASN A O 1
ATOM 4941 N N . PHE A 1 604 ? 0.763 -20.443 -20.077 1.00 98.44 604 PHE A N 1
ATOM 4942 C CA . PHE A 1 604 ? 1.561 -21.290 -19.193 1.00 98.44 604 PHE A CA 1
ATOM 4943 C C . PHE A 1 604 ? 2.832 -21.779 -19.876 1.00 98.44 604 PHE A C 1
ATOM 4945 O O . PHE A 1 604 ? 2.857 -22.000 -21.090 1.00 98.44 604 PHE A O 1
ATOM 4952 N N . LEU A 1 605 ? 3.880 -21.975 -19.080 1.00 98.38 605 LEU A N 1
ATOM 4953 C CA . LEU A 1 605 ? 5.154 -22.522 -19.530 1.00 98.38 605 LEU A CA 1
ATOM 4954 C C . LEU A 1 605 ? 5.541 -23.742 -18.694 1.00 98.38 605 LEU A C 1
ATOM 4956 O O . LEU A 1 605 ? 5.360 -23.750 -17.482 1.00 98.38 605 LEU A O 1
ATOM 4960 N N . ILE A 1 606 ? 6.083 -24.775 -19.334 1.00 98.31 606 ILE A N 1
ATOM 4961 C CA . ILE A 1 606 ? 6.429 -26.046 -18.689 1.00 98.31 606 ILE A CA 1
ATOM 4962 C C . ILE A 1 606 ? 7.948 -26.173 -18.619 1.00 98.31 606 ILE A C 1
ATOM 4964 O O . ILE A 1 606 ? 8.621 -26.367 -19.642 1.00 98.31 606 ILE A O 1
ATOM 4968 N N . GLY A 1 607 ? 8.480 -26.073 -17.402 1.00 97.19 607 GLY A N 1
ATOM 4969 C CA . GLY A 1 607 ? 9.906 -26.188 -17.124 1.00 97.19 607 GLY A CA 1
ATOM 4970 C C . GLY A 1 607 ? 10.399 -27.627 -17.205 1.00 97.19 607 GLY A C 1
ATOM 4971 O O . GLY A 1 607 ? 9.668 -28.577 -16.924 1.00 97.19 607 GLY A O 1
ATOM 4972 N N . GLY A 1 608 ? 11.661 -27.811 -17.596 1.00 95.88 608 GLY A N 1
ATOM 4973 C CA . GLY A 1 608 ? 12.284 -29.138 -17.639 1.00 95.88 608 GLY A CA 1
ATOM 4974 C C . GLY A 1 608 ? 12.540 -29.752 -16.258 1.00 95.88 608 GLY A C 1
ATOM 4975 O O . GLY A 1 608 ? 12.900 -30.925 -16.172 1.00 95.88 608 GLY A O 1
ATOM 4976 N N . ASP A 1 609 ? 12.309 -28.999 -15.184 1.00 94.88 609 ASP A N 1
ATOM 4977 C CA . ASP A 1 609 ? 12.230 -29.478 -13.805 1.00 94.88 609 ASP A CA 1
ATOM 4978 C C . ASP A 1 609 ? 10.927 -30.252 -13.511 1.00 94.88 609 ASP A C 1
ATOM 4980 O O . ASP A 1 609 ? 10.894 -31.071 -12.588 1.00 94.88 609 ASP A O 1
ATOM 4984 N N . GLY A 1 610 ? 9.898 -30.071 -14.348 1.00 94.19 610 GLY A N 1
ATOM 4985 C CA . GLY A 1 610 ? 8.570 -30.657 -14.189 1.00 94.19 610 GLY A CA 1
ATOM 4986 C C . GLY A 1 610 ? 7.542 -29.716 -13.561 1.00 94.19 610 GLY A C 1
ATOM 4987 O O . GLY A 1 610 ? 6.498 -30.200 -13.143 1.00 94.19 610 GLY A O 1
ATOM 4988 N N . SER A 1 611 ? 7.807 -28.413 -13.483 1.00 95.00 611 SER A N 1
ATOM 4989 C CA . SER A 1 611 ? 6.872 -27.433 -12.917 1.00 95.00 611 SER A CA 1
ATOM 4990 C C . SER A 1 611 ? 6.079 -26.704 -14.009 1.00 95.00 611 SER A C 1
ATOM 4992 O O . SER A 1 611 ? 6.561 -26.528 -15.135 1.00 95.00 611 SER A O 1
ATOM 4994 N N . VAL A 1 612 ? 4.860 -26.255 -13.682 1.00 97.88 612 VAL A N 1
ATOM 4995 C CA . VAL A 1 612 ? 4.103 -25.302 -14.513 1.00 97.88 612 VAL A CA 1
ATOM 4996 C C . VAL A 1 612 ? 4.364 -23.901 -13.989 1.00 97.88 612 VAL A C 1
ATOM 4998 O O . VAL A 1 612 ? 4.140 -23.639 -12.816 1.00 97.88 612 VAL A O 1
ATOM 5001 N N . TYR A 1 613 ? 4.779 -22.997 -14.862 1.00 97.75 613 TYR A N 1
ATOM 5002 C CA . TYR A 1 613 ? 4.969 -21.589 -14.553 1.00 97.75 613 TYR A CA 1
ATOM 5003 C C . TYR A 1 613 ? 3.843 -20.771 -15.161 1.00 97.75 613 TYR A C 1
ATOM 5005 O O . TYR A 1 613 ? 3.519 -20.909 -16.349 1.00 97.75 613 TYR A O 1
ATOM 5013 N N . GLU A 1 614 ? 3.251 -19.908 -14.344 1.00 96.06 614 GLU A N 1
ATOM 5014 C CA . GLU A 1 614 ? 2.267 -18.940 -14.797 1.00 96.06 614 GLU A CA 1
ATOM 5015 C C . GLU A 1 614 ? 2.946 -17.916 -15.713 1.00 96.06 614 GLU A C 1
ATOM 5017 O O . GLU A 1 614 ? 3.837 -17.183 -15.289 1.00 96.06 614 GLU A O 1
ATOM 5022 N N . GLY A 1 615 ? 2.535 -17.878 -16.981 1.00 95.88 615 GLY A N 1
ATOM 5023 C CA . GLY A 1 615 ? 2.868 -16.792 -17.895 1.00 95.88 615 GLY A CA 1
ATOM 5024 C C . GLY A 1 615 ? 1.848 -15.674 -17.725 1.00 95.88 615 GLY A C 1
ATOM 5025 O O . GLY A 1 615 ? 1.874 -14.941 -16.742 1.00 95.88 615 GLY A O 1
ATOM 5026 N N . ARG A 1 616 ? 0.901 -15.575 -18.659 1.00 93.44 616 ARG A N 1
ATOM 5027 C CA . ARG A 1 616 ? -0.294 -14.739 -18.464 1.00 93.44 616 ARG A CA 1
ATOM 5028 C C . ARG A 1 616 ? -1.298 -15.365 -17.504 1.00 93.44 616 ARG A C 1
ATOM 5030 O O . ARG A 1 616 ? -2.031 -14.624 -16.865 1.00 93.44 616 ARG A O 1
ATOM 5037 N N . GLY A 1 617 ? -1.325 -16.690 -17.391 1.00 90.75 617 GLY A N 1
ATOM 5038 C CA . GLY A 1 617 ? -2.247 -17.417 -16.523 1.00 90.75 617 GLY A CA 1
ATOM 5039 C C . GLY A 1 617 ? -3.636 -17.638 -17.128 1.00 90.75 617 GLY A C 1
ATOM 5040 O O . GLY A 1 617 ? -3.846 -17.510 -18.342 1.00 90.75 617 GLY A O 1
ATOM 5041 N N . TRP A 1 618 ? -4.575 -18.012 -16.257 1.00 86.25 618 TRP A N 1
ATOM 5042 C CA . TRP A 1 618 ? -5.981 -18.250 -16.593 1.00 86.25 618 TRP A CA 1
ATOM 5043 C C . TRP A 1 618 ? -6.720 -16.950 -16.924 1.00 86.25 618 TRP A C 1
ATOM 5045 O O . TRP A 1 618 ? -6.296 -15.859 -16.540 1.00 86.25 618 TRP A O 1
ATOM 5055 N N . HIS A 1 619 ? -7.835 -17.080 -17.648 1.00 82.06 619 HIS A N 1
ATOM 5056 C CA . HIS A 1 619 ? -8.761 -15.990 -17.994 1.00 82.06 619 HIS A CA 1
ATOM 5057 C C . HIS A 1 619 ? -8.151 -14.785 -18.724 1.00 82.06 619 HIS A C 1
ATOM 5059 O O . HIS A 1 619 ? -8.816 -13.763 -18.868 1.00 82.06 619 HIS A O 1
ATOM 5065 N N . LYS A 1 620 ? -6.908 -14.876 -19.198 1.00 85.56 620 LYS A N 1
ATOM 5066 C CA . LYS A 1 620 ? -6.205 -13.801 -19.900 1.00 85.56 620 LYS A CA 1
ATOM 5067 C C . LYS A 1 620 ? -5.867 -14.220 -21.322 1.00 85.56 620 LYS A C 1
ATOM 5069 O O . LYS A 1 620 ? -5.479 -15.359 -21.588 1.00 85.56 620 LYS A O 1
ATOM 5074 N N . VAL A 1 621 ? -6.003 -13.279 -22.246 1.00 86.31 621 VAL A N 1
ATOM 5075 C CA . VAL A 1 621 ? -5.703 -13.482 -23.663 1.00 86.31 621 VAL A CA 1
ATOM 5076 C C . VAL A 1 621 ? -4.190 -13.603 -23.861 1.00 86.31 621 VAL A C 1
ATOM 5078 O O . VAL A 1 621 ? -3.411 -12.746 -23.432 1.00 86.31 621 VAL A O 1
ATOM 5081 N N . GLY A 1 622 ? -3.771 -14.677 -24.533 1.00 89.12 622 GLY A N 1
ATOM 5082 C CA . GLY A 1 622 ? -2.387 -14.897 -24.946 1.00 89.12 622 GLY A CA 1
ATOM 5083 C C . GLY A 1 622 ? -1.911 -13.929 -26.038 1.00 89.12 622 GLY A C 1
ATOM 5084 O O . GLY A 1 622 ? -2.693 -13.215 -26.657 1.00 89.12 622 GLY A O 1
ATOM 5085 N N . SER A 1 623 ? -0.617 -13.942 -26.347 1.00 92.38 623 SER A N 1
ATOM 5086 C CA . SER A 1 623 ? -0.061 -13.324 -27.567 1.00 92.38 623 SER A CA 1
ATOM 5087 C C . SER A 1 623 ? 0.762 -14.327 -28.382 1.00 92.38 623 SER A C 1
ATOM 5089 O O . SER A 1 623 ? 1.703 -13.961 -29.074 1.00 92.38 623 SER A O 1
ATOM 5091 N N . HIS A 1 624 ? 0.411 -15.610 -28.292 1.00 93.25 624 HIS A N 1
ATOM 5092 C CA . HIS A 1 624 ? 1.206 -16.722 -28.809 1.00 93.25 624 HIS A CA 1
ATOM 5093 C C . HIS A 1 624 ? 0.846 -17.142 -30.245 1.00 93.25 624 HIS A C 1
ATOM 5095 O O . HIS A 1 624 ? 1.655 -17.761 -30.934 1.00 93.25 624 HIS A O 1
ATOM 5101 N N . THR A 1 625 ? -0.377 -16.888 -30.725 1.00 94.69 625 THR A N 1
ATOM 5102 C CA . THR A 1 625 ? -0.822 -17.299 -32.070 1.00 94.69 625 THR A CA 1
ATOM 5103 C C . THR A 1 625 ? -1.857 -16.326 -32.630 1.00 94.69 625 THR A C 1
ATOM 5105 O O . THR A 1 625 ? -3.020 -16.298 -32.217 1.00 94.69 625 THR A O 1
ATOM 5108 N N . LYS A 1 626 ? -1.429 -15.523 -33.612 1.00 91.69 626 LYS A N 1
ATOM 5109 C CA . LYS A 1 626 ? -2.268 -14.518 -34.281 1.00 91.69 626 LYS A CA 1
ATOM 5110 C C . LYS A 1 626 ? -3.560 -15.155 -34.815 1.00 91.69 626 LYS A C 1
ATOM 5112 O O . LYS A 1 626 ? -3.517 -16.186 -35.474 1.00 91.69 626 LYS A O 1
ATOM 5117 N N . GLY A 1 627 ? -4.708 -14.550 -34.501 1.00 92.00 627 GLY A N 1
ATOM 5118 C CA . GLY A 1 627 ? -6.041 -15.045 -34.883 1.00 92.00 627 GLY A CA 1
ATOM 5119 C C . GLY A 1 627 ? -6.650 -16.107 -33.952 1.00 92.00 627 GLY A C 1
ATOM 5120 O O . GLY A 1 627 ? -7.835 -16.413 -34.083 1.00 92.00 627 GLY A O 1
ATOM 5121 N N . TYR A 1 628 ? -5.882 -16.638 -32.994 1.00 94.62 628 TYR A N 1
ATOM 5122 C CA . TYR A 1 628 ? -6.346 -17.658 -32.042 1.00 94.62 628 TYR A CA 1
ATOM 5123 C C . TYR A 1 628 ? -6.261 -17.226 -30.574 1.00 94.62 628 TYR A C 1
ATOM 5125 O O . TYR A 1 628 ? -7.033 -17.729 -29.769 1.00 94.62 628 TYR A O 1
ATOM 5133 N N . ASN A 1 629 ? -5.420 -16.243 -30.249 1.00 92.75 629 ASN A N 1
ATOM 5134 C CA . ASN A 1 629 ? -5.161 -15.741 -28.892 1.00 92.75 629 ASN A CA 1
ATOM 5135 C C . ASN A 1 629 ? -6.378 -15.643 -27.946 1.00 92.75 629 ASN A C 1
ATOM 5137 O O . ASN A 1 629 ? -6.272 -16.028 -26.787 1.00 92.75 629 ASN A O 1
ATOM 5141 N N . SER A 1 630 ? -7.521 -15.116 -28.402 1.00 89.31 630 SER A N 1
ATOM 5142 C CA . SER A 1 630 ? -8.706 -14.892 -27.552 1.00 89.31 630 SER A CA 1
ATOM 5143 C C . SER A 1 630 ? -9.580 -16.131 -27.330 1.00 89.31 630 SER A C 1
ATOM 5145 O O . SER A 1 630 ? -10.457 -16.106 -26.471 1.00 89.31 630 SER A O 1
ATOM 5147 N N . LYS A 1 631 ? -9.349 -17.201 -28.098 1.00 92.81 631 LYS A N 1
ATOM 5148 C CA . LYS A 1 631 ? -10.138 -18.444 -28.103 1.00 92.81 631 LYS A CA 1
ATOM 5149 C C . LYS A 1 631 ? -9.310 -19.684 -27.758 1.00 92.81 631 LYS A C 1
ATOM 5151 O O . LYS A 1 631 ? -9.820 -20.799 -27.831 1.00 92.81 631 LYS A O 1
ATOM 5156 N N . SER A 1 632 ? -8.035 -19.510 -27.413 1.00 96.31 632 SER A N 1
ATOM 5157 C CA . SER A 1 632 ? -7.105 -20.614 -27.191 1.00 96.31 632 SER A CA 1
ATOM 5158 C C . SER A 1 632 ? -6.270 -20.460 -25.931 1.00 96.31 632 SER A C 1
ATOM 5160 O O . SER A 1 632 ? -5.833 -19.357 -25.618 1.00 96.31 632 SER A O 1
ATOM 5162 N N . LEU A 1 633 ? -5.963 -21.584 -25.289 1.00 97.50 633 LEU A N 1
ATOM 5163 C CA . LEU A 1 633 ? -4.970 -21.674 -24.227 1.00 97.50 633 LEU A CA 1
ATOM 5164 C C . LEU A 1 633 ? -3.582 -21.953 -24.823 1.00 97.50 633 LEU A C 1
ATOM 5166 O O . LEU A 1 633 ? -3.365 -23.010 -25.421 1.00 97.50 633 LEU A O 1
ATOM 5170 N N . GLY A 1 634 ? -2.638 -21.024 -24.662 1.00 98.00 634 GLY A N 1
ATOM 5171 C CA . GLY A 1 634 ? -1.263 -21.181 -25.142 1.00 98.00 634 GLY A CA 1
ATOM 5172 C C . GLY A 1 634 ? -0.331 -21.784 -24.096 1.00 98.00 634 GLY A C 1
ATOM 5173 O O . GLY A 1 634 ? -0.051 -21.141 -23.083 1.00 98.00 634 GLY A O 1
ATOM 5174 N N . ILE A 1 635 ? 0.202 -22.977 -24.366 1.00 98.62 635 ILE A N 1
ATOM 5175 C CA . ILE A 1 635 ? 1.121 -23.690 -23.466 1.00 98.62 635 ILE A CA 1
ATOM 5176 C C . ILE A 1 635 ? 2.470 -23.877 -24.163 1.00 98.62 635 ILE A C 1
ATOM 5178 O O . ILE A 1 635 ? 2.532 -24.499 -25.224 1.00 98.62 635 ILE A O 1
ATOM 5182 N N . ALA A 1 636 ? 3.557 -23.377 -23.576 1.00 98.31 636 ALA A N 1
ATOM 5183 C CA . ALA A 1 636 ? 4.903 -23.520 -24.130 1.00 98.31 636 ALA A CA 1
ATOM 5184 C C . ALA A 1 636 ? 5.781 -24.476 -23.321 1.00 98.31 636 ALA A C 1
ATOM 5186 O O . ALA A 1 636 ? 5.869 -24.380 -22.102 1.00 98.31 636 ALA A O 1
ATOM 5187 N N . PHE A 1 637 ? 6.500 -25.363 -24.002 1.00 98.44 637 PHE A N 1
ATOM 5188 C CA . PHE A 1 637 ? 7.537 -26.192 -23.391 1.00 98.44 637 PHE A CA 1
ATOM 5189 C C . PHE A 1 637 ? 8.883 -25.460 -23.434 1.00 98.44 637 PHE A C 1
ATOM 5191 O O . PHE A 1 637 ? 9.328 -25.063 -24.513 1.00 98.44 637 PHE A O 1
ATOM 5198 N N . ILE A 1 638 ? 9.547 -25.301 -22.282 1.00 98.00 638 ILE A N 1
ATOM 5199 C CA . ILE A 1 638 ? 10.862 -24.647 -22.220 1.00 98.00 638 ILE A CA 1
ATOM 5200 C C . ILE A 1 638 ? 11.919 -25.575 -22.834 1.00 98.00 638 ILE A C 1
ATOM 5202 O O . ILE A 1 638 ? 12.228 -26.623 -22.263 1.00 98.00 638 ILE A O 1
ATOM 5206 N N . GLY A 1 639 ? 12.443 -25.202 -24.005 1.00 96.38 639 GLY A N 1
ATOM 5207 C CA . GLY A 1 639 ? 13.410 -25.982 -24.787 1.00 96.38 639 GLY A CA 1
ATOM 5208 C C . GLY A 1 639 ? 13.223 -25.850 -26.308 1.00 96.38 639 GLY A C 1
ATOM 5209 O O . GLY A 1 639 ? 12.294 -25.187 -26.769 1.00 96.38 639 GLY A O 1
ATOM 5210 N N . LYS A 1 640 ? 14.106 -26.495 -27.093 1.00 95.00 640 LYS A N 1
ATOM 5211 C CA . LYS A 1 640 ? 14.096 -26.504 -28.579 1.00 95.00 640 LYS A CA 1
ATOM 5212 C C . LYS A 1 640 ? 13.234 -27.617 -29.192 1.00 95.00 640 LYS A C 1
ATOM 5214 O O . LYS A 1 640 ? 12.437 -27.389 -30.089 1.00 95.00 640 LYS A O 1
ATOM 5219 N N . PHE A 1 641 ? 13.421 -28.846 -28.726 1.00 96.75 641 PHE A N 1
ATOM 5220 C CA . PHE A 1 641 ? 12.674 -30.046 -29.131 1.00 96.75 641 PHE A CA 1
ATOM 5221 C C . PHE A 1 641 ? 12.569 -30.359 -30.635 1.00 96.75 641 PHE A C 1
ATOM 5223 O O . PHE A 1 641 ? 11.645 -31.053 -31.067 1.00 96.75 641 PHE A O 1
ATOM 5230 N N . THR A 1 642 ? 13.507 -29.867 -31.446 1.00 95.12 642 THR A N 1
ATOM 5231 C CA . THR A 1 642 ? 13.596 -30.231 -32.868 1.00 95.12 642 THR A CA 1
ATOM 5232 C C . THR A 1 642 ? 14.080 -31.662 -33.039 1.00 95.12 642 THR A C 1
ATOM 5234 O O . THR A 1 642 ? 13.403 -32.427 -33.712 1.00 95.12 642 THR A O 1
ATOM 5237 N N . ASP A 1 643 ? 15.168 -32.029 -32.358 1.00 94.12 643 ASP A N 1
ATOM 5238 C CA . ASP A 1 643 ? 15.846 -33.329 -32.521 1.00 94.12 643 ASP A CA 1
ATOM 5239 C C . ASP A 1 643 ? 15.765 -34.211 -31.265 1.00 94.12 643 ASP A C 1
ATOM 5241 O O . ASP A 1 643 ? 16.200 -35.359 -31.254 1.00 94.12 643 ASP A O 1
ATOM 5245 N N . LYS A 1 644 ? 15.202 -33.673 -30.178 1.00 95.12 644 LYS A N 1
ATOM 5246 C CA . LYS A 1 644 ? 15.094 -34.335 -28.875 1.00 95.12 644 LYS A CA 1
ATOM 5247 C C . LYS A 1 644 ? 13.688 -34.162 -28.315 1.00 95.12 644 LYS A C 1
ATOM 5249 O O . LYS A 1 644 ? 13.109 -33.086 -28.412 1.00 95.12 644 LYS A O 1
ATOM 5254 N N . LEU A 1 645 ? 13.138 -35.209 -27.713 1.00 96.62 645 LEU A N 1
ATOM 5255 C CA . LEU A 1 645 ? 11.839 -35.146 -27.047 1.00 96.62 645 LEU A CA 1
ATOM 5256 C C . LEU A 1 645 ? 11.947 -34.409 -25.693 1.00 96.62 645 LEU A C 1
ATOM 5258 O O . LEU A 1 645 ? 12.976 -34.564 -25.025 1.00 96.62 645 LEU A O 1
ATOM 5262 N N . PRO A 1 646 ? 10.920 -33.655 -25.241 1.00 97.25 646 PRO A N 1
ATOM 5263 C CA . PRO A 1 646 ? 10.878 -33.197 -23.855 1.00 97.25 646 PRO A CA 1
ATOM 5264 C C . PRO A 1 646 ? 10.971 -34.358 -22.874 1.00 97.25 646 PRO A C 1
ATOM 5266 O O . PRO A 1 646 ? 10.565 -35.485 -23.172 1.00 97.25 646 PRO A O 1
ATOM 5269 N N . ASN A 1 647 ? 11.492 -34.081 -21.682 1.00 96.56 647 ASN A N 1
ATOM 5270 C CA . ASN A 1 647 ? 11.622 -35.124 -20.677 1.00 96.56 647 ASN A CA 1
ATOM 5271 C C . ASN A 1 647 ? 10.247 -35.594 -20.161 1.00 96.56 647 ASN A C 1
ATOM 5273 O O . ASN A 1 647 ? 9.218 -34.933 -20.324 1.00 96.56 647 ASN A O 1
ATOM 5277 N N . THR A 1 648 ? 10.228 -36.757 -19.512 1.00 96.81 648 THR A N 1
ATOM 5278 C CA . THR A 1 648 ? 8.986 -37.398 -19.057 1.00 96.81 648 THR A CA 1
ATOM 5279 C C . THR A 1 648 ? 8.199 -36.549 -18.059 1.00 96.81 648 THR A C 1
ATOM 5281 O O . THR A 1 648 ? 6.969 -36.585 -18.087 1.00 96.81 648 THR A O 1
ATOM 5284 N N . LYS A 1 649 ? 8.874 -35.745 -17.222 1.00 96.25 649 LYS A N 1
ATOM 5285 C CA . LYS A 1 649 ? 8.214 -34.829 -16.280 1.00 96.25 649 LYS A CA 1
ATOM 5286 C C . LYS A 1 649 ? 7.456 -33.730 -17.023 1.00 96.25 649 LYS A C 1
ATOM 5288 O O . LYS A 1 649 ? 6.285 -33.514 -16.728 1.00 96.25 649 LYS A O 1
ATOM 5293 N N . GLN A 1 650 ? 8.082 -33.109 -18.027 1.00 96.94 650 GLN A N 1
ATOM 5294 C CA . GLN A 1 650 ? 7.442 -32.090 -18.865 1.00 96.94 650 GLN A CA 1
ATOM 5295 C C . GLN A 1 650 ? 6.203 -32.637 -19.575 1.00 96.94 650 GLN A C 1
ATOM 5297 O O . GLN A 1 650 ? 5.138 -32.026 -19.528 1.00 96.94 650 GLN A O 1
ATOM 5302 N N . LEU A 1 651 ? 6.329 -33.797 -20.227 1.00 97.94 651 LEU A N 1
ATOM 5303 C CA . LEU A 1 651 ? 5.218 -34.400 -20.969 1.00 97.94 651 LEU A CA 1
ATOM 5304 C C . LEU A 1 651 ? 4.052 -34.771 -20.050 1.00 97.94 651 LEU A C 1
ATOM 5306 O O . LEU A 1 651 ? 2.898 -34.563 -20.421 1.00 97.94 651 LEU A O 1
ATOM 5310 N N . LYS A 1 652 ? 4.347 -35.313 -18.861 1.00 96.31 652 LYS A N 1
ATOM 5311 C CA . LYS A 1 652 ? 3.329 -35.652 -17.865 1.00 96.31 652 LYS A CA 1
ATOM 5312 C C . LYS A 1 652 ? 2.585 -34.399 -17.407 1.00 96.31 652 LYS A C 1
ATOM 5314 O O . LYS A 1 652 ? 1.372 -34.331 -17.551 1.00 96.31 652 LYS A O 1
ATOM 5319 N N . VAL A 1 653 ? 3.313 -33.389 -16.943 1.00 96.19 653 VAL A N 1
ATOM 5320 C CA . VAL A 1 653 ? 2.709 -32.179 -16.374 1.00 96.19 653 VAL A CA 1
ATOM 5321 C C . VAL A 1 653 ? 1.970 -31.347 -17.421 1.00 96.19 653 VAL A C 1
ATOM 5323 O O . VAL A 1 653 ? 0.945 -30.749 -17.111 1.00 96.19 653 VAL A O 1
ATOM 5326 N N . GLY A 1 654 ? 2.398 -31.377 -18.686 1.00 97.50 654 GLY A N 1
ATOM 5327 C CA . GLY A 1 654 ? 1.622 -30.784 -19.775 1.00 97.50 654 GLY A CA 1
ATOM 5328 C C . GLY A 1 654 ? 0.272 -31.459 -20.008 1.00 97.50 654 GLY A C 1
ATOM 5329 O O . GLY A 1 654 ? -0.717 -30.768 -20.241 1.00 97.50 654 GLY A O 1
ATOM 5330 N N . LYS A 1 655 ? 0.202 -32.792 -19.899 1.00 97.38 655 LYS A N 1
ATOM 5331 C CA . LYS A 1 655 ? -1.069 -33.531 -19.971 1.00 97.38 655 LYS A CA 1
ATOM 5332 C C . LYS A 1 655 ? -1.937 -33.258 -18.742 1.00 97.38 655 LYS A C 1
ATOM 5334 O O . LYS A 1 655 ? -3.123 -32.983 -18.907 1.00 97.38 655 LYS A O 1
ATOM 5339 N N . ASP A 1 656 ? -1.338 -33.264 -17.552 1.00 95.81 656 ASP A N 1
ATOM 5340 C CA . ASP A 1 656 ? -2.023 -32.980 -16.285 1.00 95.81 656 ASP A CA 1
ATOM 5341 C C . ASP A 1 656 ? -2.620 -31.560 -16.286 1.00 95.81 656 ASP A C 1
ATOM 5343 O O . ASP A 1 656 ? -3.772 -31.375 -15.902 1.00 95.81 656 ASP A O 1
ATOM 5347 N N . LEU A 1 657 ? -1.899 -30.562 -16.815 1.00 97.06 657 LEU A N 1
ATOM 5348 C CA . LEU A 1 657 ? -2.393 -29.188 -16.957 1.00 97.06 657 LEU A CA 1
ATOM 5349 C C . LEU A 1 657 ? -3.588 -29.085 -17.916 1.00 97.06 657 LEU A C 1
ATOM 5351 O O . LEU A 1 657 ? -4.546 -28.376 -17.620 1.00 97.06 657 LEU A O 1
ATOM 5355 N N . ILE A 1 658 ? -3.560 -29.784 -19.055 1.00 97.56 658 ILE A N 1
ATOM 5356 C CA . ILE A 1 658 ? -4.682 -29.784 -20.010 1.00 97.56 658 ILE A CA 1
ATOM 5357 C C . ILE A 1 658 ? -5.900 -30.494 -19.410 1.00 97.56 658 ILE A C 1
ATOM 5359 O O . ILE A 1 658 ? -7.025 -30.014 -19.542 1.00 97.56 658 ILE A O 1
ATOM 5363 N N . GLN A 1 659 ? -5.687 -31.619 -18.726 1.00 94.44 659 GLN A N 1
ATOM 5364 C CA . GLN A 1 659 ? -6.763 -32.342 -18.053 1.00 94.44 659 GLN A CA 1
ATOM 5365 C C . GLN A 1 659 ? -7.361 -31.511 -16.911 1.00 94.44 659 GLN A C 1
ATOM 5367 O O . GLN A 1 659 ? -8.581 -31.416 -16.804 1.00 94.44 659 GLN A O 1
ATOM 5372 N N . CYS A 1 660 ? -6.518 -30.835 -16.131 1.00 89.56 660 CYS A N 1
ATOM 5373 C CA . CYS A 1 660 ? -6.937 -29.844 -15.149 1.00 89.56 660 CYS A CA 1
ATOM 5374 C C . CYS A 1 660 ? -7.782 -28.746 -15.799 1.00 89.56 660 CYS A C 1
ATOM 5376 O O . CYS A 1 660 ? -8.911 -28.533 -15.382 1.00 89.56 660 CYS A O 1
ATOM 5378 N N . ALA A 1 661 ? -7.309 -28.121 -16.882 1.00 89.94 661 ALA A N 1
ATOM 5379 C CA . ALA A 1 661 ? -8.064 -27.090 -17.595 1.00 89.94 661 ALA A CA 1
ATOM 5380 C C . ALA A 1 661 ? -9.455 -27.581 -18.039 1.00 89.94 661 ALA A C 1
ATOM 5382 O O . ALA A 1 661 ? -10.425 -26.827 -17.997 1.00 89.94 661 ALA A O 1
ATOM 5383 N N . LYS A 1 662 ? -9.576 -28.852 -18.443 1.00 90.81 662 LYS A N 1
ATOM 5384 C CA . LYS A 1 662 ? -10.858 -29.467 -18.809 1.00 90.81 662 LYS A CA 1
ATOM 5385 C C . LYS A 1 662 ? -11.771 -29.662 -17.594 1.00 90.81 662 LYS A C 1
ATOM 5387 O O . LYS A 1 662 ? -12.958 -29.359 -17.676 1.00 90.81 662 LYS A O 1
ATOM 5392 N N . GLU A 1 663 ? -11.238 -30.162 -16.481 1.00 83.81 663 GLU A N 1
ATOM 5393 C CA . GLU A 1 663 ? -11.992 -30.372 -15.233 1.00 83.81 663 GLU A CA 1
ATOM 5394 C C . GLU A 1 663 ? -12.430 -2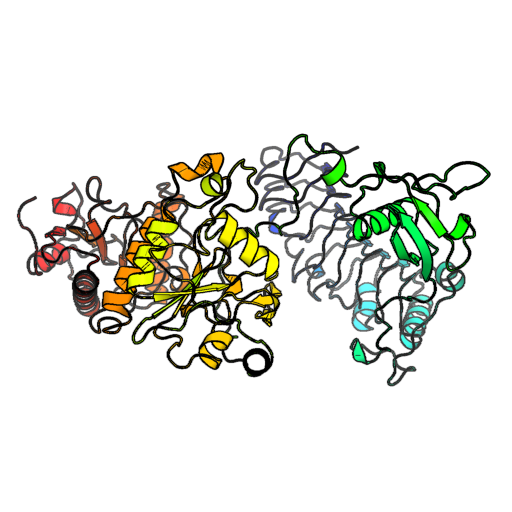9.050 -14.591 1.00 83.81 663 GLU A C 1
ATOM 5396 O O . GLU A 1 663 ? -13.544 -28.954 -14.082 1.00 83.81 663 GLU A O 1
ATOM 5401 N N . LEU A 1 664 ? -11.600 -28.011 -14.706 1.00 73.56 664 LEU A N 1
ATOM 5402 C CA . LEU A 1 664 ? -11.919 -26.640 -14.308 1.00 73.56 664 LEU A CA 1
ATOM 5403 C C . LEU A 1 664 ? -12.824 -25.913 -15.328 1.00 73.56 664 LEU A C 1
ATOM 5405 O O . LEU A 1 664 ? -13.188 -24.766 -15.107 1.00 73.56 664 LEU A O 1
ATOM 5409 N N . GLN A 1 665 ? -13.211 -26.542 -16.446 1.00 80.69 665 GLN A N 1
ATOM 5410 C CA . GLN A 1 665 ? -13.992 -25.904 -17.523 1.00 80.69 665 GLN A CA 1
ATOM 5411 C C . GLN A 1 665 ? -13.344 -24.622 -18.097 1.00 80.69 665 GLN A C 1
ATOM 5413 O O . GLN A 1 665 ? -14.023 -23.772 -18.672 1.00 80.69 665 GLN A O 1
ATOM 5418 N N . GLU A 1 666 ? -12.020 -24.493 -17.988 1.00 84.81 666 GLU A N 1
ATOM 5419 C CA . GLU A 1 666 ? -11.227 -23.442 -18.642 1.00 84.81 666 GLU A CA 1
ATOM 5420 C C . GLU A 1 666 ? -11.155 -23.672 -20.153 1.00 84.81 666 GLU A C 1
ATOM 5422 O O . GLU A 1 666 ? -11.095 -22.729 -20.943 1.00 84.81 666 GLU A O 1
ATOM 5427 N N . ILE A 1 667 ? -11.195 -24.942 -20.558 1.00 92.25 667 ILE A N 1
ATOM 5428 C CA . ILE A 1 667 ? -11.288 -25.378 -21.949 1.00 92.25 667 ILE A CA 1
ATOM 5429 C C . ILE A 1 667 ? -12.531 -26.245 -22.150 1.00 92.25 667 ILE A C 1
ATOM 5431 O O . ILE A 1 667 ? -13.005 -26.916 -21.231 1.00 92.25 667 ILE A O 1
ATOM 5435 N N . SER A 1 668 ? -13.063 -26.233 -23.369 1.00 90.81 668 SER A N 1
ATOM 5436 C CA . SER A 1 668 ? -14.245 -27.008 -23.745 1.00 90.81 668 SER A CA 1
ATOM 5437 C C . SER A 1 668 ? -13.984 -28.502 -23.563 1.00 90.81 668 SER A C 1
ATOM 5439 O O . SER A 1 668 ? -12.880 -28.978 -23.815 1.00 90.81 668 SER A O 1
ATOM 5441 N N . SER A 1 669 ? -14.997 -29.290 -23.193 1.00 89.00 669 SER A N 1
ATOM 5442 C CA . SER A 1 669 ? -14.858 -30.753 -23.105 1.00 89.00 669 SER A CA 1
ATOM 5443 C C . SER A 1 669 ? -14.443 -31.393 -24.440 1.00 89.00 669 SER A C 1
ATOM 5445 O O . SER A 1 669 ? -13.790 -32.441 -24.423 1.00 89.00 669 SER A O 1
ATOM 5447 N N . ASN A 1 670 ? -14.762 -30.717 -25.552 1.00 93.12 670 ASN A N 1
ATOM 5448 C CA . ASN A 1 670 ? -14.440 -31.068 -26.936 1.00 93.12 670 ASN A CA 1
ATOM 5449 C C . ASN A 1 670 ? -13.400 -30.111 -27.560 1.00 93.12 670 ASN A C 1
ATOM 5451 O O . ASN A 1 670 ? -13.452 -29.847 -28.763 1.00 93.12 670 ASN A O 1
ATOM 5455 N N . TYR A 1 671 ? -12.498 -29.542 -26.751 1.00 96.38 671 TYR A N 1
ATOM 5456 C CA . TYR A 1 671 ? -11.440 -28.648 -27.235 1.00 96.38 671 TYR A CA 1
ATOM 5457 C C . TYR A 1 671 ? -10.626 -29.286 -28.369 1.00 96.38 671 TYR A C 1
ATOM 5459 O O . TYR A 1 671 ? -10.471 -30.502 -28.420 1.00 96.38 671 TYR A O 1
ATOM 5467 N N . LYS A 1 672 ? -10.045 -28.472 -29.253 1.00 97.88 672 LYS A N 1
ATOM 5468 C CA . LYS A 1 672 ? -9.120 -28.929 -30.301 1.00 97.88 672 LYS A CA 1
ATOM 5469 C C . LYS A 1 672 ? -7.681 -28.605 -29.915 1.00 97.88 672 LYS A C 1
ATOM 5471 O O . LYS A 1 672 ? -7.357 -27.452 -29.631 1.00 97.88 672 LYS A O 1
ATOM 5476 N N . LEU A 1 673 ? -6.815 -29.615 -29.928 1.00 98.19 673 LEU A N 1
ATOM 5477 C CA . LEU A 1 673 ? -5.384 -29.470 -29.671 1.00 98.19 673 LEU A CA 1
ATOM 5478 C C . LEU A 1 673 ? -4.622 -29.292 -30.989 1.00 98.19 673 LEU A C 1
ATOM 5480 O O . LEU A 1 673 ? -4.753 -30.111 -31.900 1.00 98.19 673 LEU A O 1
ATOM 5484 N N . TYR A 1 674 ? -3.790 -28.256 -31.050 1.00 98.38 674 TYR A N 1
ATOM 5485 C CA . TYR A 1 674 ? -2.924 -27.944 -32.185 1.00 98.38 674 TYR A CA 1
ATOM 5486 C C . TYR A 1 674 ? -1.483 -27.689 -31.729 1.00 98.38 674 TYR A C 1
ATOM 5488 O O . TYR A 1 674 ? -1.235 -27.179 -30.637 1.00 98.38 674 TYR A O 1
ATOM 5496 N N . GLY A 1 675 ? -0.513 -27.980 -32.591 1.00 97.62 675 GLY A N 1
ATOM 5497 C CA . GLY A 1 675 ? 0.812 -27.365 -32.529 1.00 97.62 675 GLY A CA 1
ATOM 5498 C C . GLY A 1 675 ? 0.803 -26.030 -33.270 1.00 97.62 675 GLY A C 1
ATOM 5499 O O . GLY A 1 675 ? 0.190 -25.925 -34.329 1.00 97.62 675 GLY A O 1
ATOM 5500 N N . ALA A 1 676 ? 1.503 -25.016 -32.761 1.00 97.00 676 ALA A N 1
ATOM 5501 C CA . ALA A 1 676 ? 1.509 -23.676 -33.358 1.00 97.00 676 ALA A CA 1
ATOM 5502 C C . ALA A 1 676 ? 1.835 -23.651 -34.868 1.00 97.00 676 ALA A C 1
ATOM 5504 O O . ALA A 1 676 ? 1.205 -22.908 -35.615 1.00 97.00 676 ALA A O 1
ATOM 5505 N N . ARG A 1 677 ? 2.722 -24.539 -35.334 1.00 95.12 677 ARG A N 1
ATOM 5506 C CA . ARG A 1 677 ? 3.120 -24.728 -36.741 1.00 95.12 677 ARG A CA 1
ATOM 5507 C C . ARG A 1 677 ? 1.984 -25.153 -37.668 1.00 95.12 677 ARG A C 1
ATOM 5509 O O . ARG A 1 677 ? 2.137 -25.072 -38.878 1.00 95.12 677 ARG A O 1
ATOM 5516 N N . GLN A 1 678 ? 0.872 -25.652 -37.124 1.00 95.38 678 GLN A N 1
ATOM 5517 C CA . GLN A 1 678 ? -0.333 -25.927 -37.909 1.00 95.38 678 GLN A CA 1
ATOM 5518 C C . GLN A 1 678 ? -1.076 -24.629 -38.240 1.00 95.38 678 GLN A C 1
ATOM 5520 O O . GLN A 1 678 ? -1.709 -24.532 -39.281 1.00 95.38 678 GLN A O 1
ATOM 5525 N N . LEU A 1 679 ? -1.001 -23.627 -37.364 1.00 95.12 679 LEU A N 1
ATOM 5526 C CA . LEU A 1 679 ? -1.846 -22.433 -37.417 1.00 95.12 679 LEU A CA 1
ATOM 5527 C C . LEU A 1 679 ? -1.107 -21.196 -37.939 1.00 95.12 679 LEU A C 1
ATOM 5529 O O . LEU A 1 679 ? -1.741 -20.240 -38.381 1.00 95.12 679 LEU A O 1
ATOM 5533 N N . SER A 1 680 ? 0.224 -21.193 -37.883 1.00 90.44 680 SER A N 1
ATOM 5534 C CA . SER A 1 680 ? 1.066 -20.126 -38.417 1.00 90.44 680 SER A CA 1
ATOM 5535 C C . SER A 1 680 ? 2.374 -20.677 -38.989 1.00 90.44 680 SER A C 1
ATOM 5537 O O . SER A 1 680 ? 2.815 -21.772 -38.640 1.00 90.44 680 SER A O 1
ATOM 5539 N N . ALA A 1 681 ? 3.012 -19.903 -39.873 1.00 91.25 681 ALA A N 1
ATOM 5540 C CA . ALA A 1 681 ? 4.318 -20.231 -40.441 1.00 91.25 681 ALA A CA 1
ATOM 5541 C C . ALA A 1 681 ? 5.424 -20.083 -39.377 1.00 91.25 681 ALA A C 1
ATOM 5543 O O . ALA A 1 681 ? 6.096 -19.059 -39.287 1.00 91.25 681 ALA A O 1
ATOM 5544 N N . THR A 1 682 ? 5.575 -21.100 -38.528 1.00 92.06 682 THR A N 1
ATOM 5545 C CA . THR A 1 682 ? 6.575 -21.169 -37.455 1.00 92.06 682 THR A CA 1
ATOM 5546 C C . THR A 1 682 ? 7.140 -22.582 -37.327 1.00 92.06 682 THR A C 1
ATOM 5548 O O . THR A 1 682 ? 6.468 -23.567 -37.623 1.00 92.06 682 THR A O 1
ATOM 5551 N N . HIS A 1 683 ? 8.370 -22.702 -36.824 1.00 92.31 683 HIS A N 1
ATOM 5552 C CA . HIS A 1 683 ? 8.956 -23.995 -36.458 1.00 92.31 683 HIS A CA 1
ATOM 5553 C C . HIS A 1 683 ? 8.464 -24.516 -35.096 1.00 92.31 683 HIS A C 1
ATOM 5555 O O . HIS A 1 683 ? 8.844 -25.615 -34.695 1.00 92.31 683 HIS A O 1
ATOM 5561 N N . SER A 1 684 ? 7.619 -23.764 -34.381 1.00 95.31 684 SER A N 1
ATOM 5562 C CA . SER A 1 684 ? 7.094 -24.130 -33.059 1.00 95.31 684 SER A CA 1
ATOM 5563 C C . SER A 1 684 ? 5.827 -24.982 -33.107 1.00 95.31 684 SER A C 1
ATOM 5565 O O . SER A 1 684 ? 4.977 -24.699 -33.934 1.00 95.31 684 SER A O 1
ATOM 5567 N N . PRO A 1 685 ? 5.634 -25.994 -32.240 1.00 97.25 685 PRO A N 1
ATOM 5568 C CA . PRO A 1 685 ? 6.628 -26.605 -31.353 1.00 97.25 685 PRO A CA 1
ATOM 5569 C C . PRO A 1 685 ? 7.689 -27.351 -32.172 1.00 97.25 685 PRO A C 1
ATOM 5571 O O . PRO A 1 685 ? 7.399 -27.674 -33.314 1.00 97.25 685 PRO A O 1
ATOM 5574 N N . GLY A 1 686 ? 8.876 -27.647 -31.629 1.00 96.12 686 GLY A N 1
ATOM 5575 C CA . GLY A 1 686 ? 9.918 -28.430 -32.321 1.00 96.12 686 GLY A CA 1
ATOM 5576 C C . GLY A 1 686 ? 9.427 -29.794 -32.847 1.00 96.12 686 GLY A C 1
ATOM 5577 O O . GLY A 1 686 ? 8.417 -30.316 -32.379 1.00 96.12 686 GLY A O 1
ATOM 5578 N N . LEU A 1 687 ? 10.101 -30.367 -33.856 1.00 96.94 687 LEU A N 1
ATOM 5579 C CA . LEU A 1 687 ? 9.599 -31.530 -34.609 1.00 96.94 687 LEU A CA 1
ATOM 5580 C C . LEU A 1 687 ? 9.305 -32.758 -33.733 1.00 96.94 687 LEU A C 1
ATOM 5582 O O . LEU A 1 687 ? 8.234 -33.344 -33.888 1.00 96.94 687 LEU A O 1
ATOM 5586 N N . MET A 1 688 ? 10.186 -33.106 -32.793 1.00 98.00 688 MET A N 1
ATOM 5587 C CA . MET A 1 688 ? 9.950 -34.237 -31.887 1.00 98.00 688 MET A CA 1
ATOM 5588 C C . MET A 1 688 ? 8.762 -33.987 -30.952 1.00 98.00 688 MET A C 1
ATOM 5590 O O . MET A 1 688 ? 7.939 -34.877 -30.748 1.00 98.00 688 MET A O 1
ATOM 5594 N N . LEU A 1 689 ? 8.621 -32.767 -30.418 1.00 97.88 689 LEU A N 1
ATOM 5595 C CA . LEU A 1 689 ? 7.453 -32.400 -29.609 1.00 97.88 689 LEU A CA 1
ATOM 5596 C C . LEU A 1 689 ? 6.166 -32.414 -30.446 1.00 97.88 689 LEU A C 1
ATOM 5598 O O . LEU A 1 689 ? 5.141 -32.913 -29.990 1.00 97.88 689 LEU A O 1
ATOM 5602 N N . TYR A 1 690 ? 6.220 -31.929 -31.687 1.00 97.75 690 TYR A N 1
ATOM 5603 C CA . TYR A 1 690 ? 5.082 -31.944 -32.602 1.00 97.75 690 TYR A CA 1
ATOM 5604 C C . TYR A 1 690 ? 4.586 -33.370 -32.888 1.00 97.75 690 TYR A C 1
ATOM 5606 O O . TYR A 1 690 ? 3.390 -33.636 -32.806 1.00 97.75 690 TYR A O 1
ATOM 5614 N N . GLN A 1 691 ? 5.498 -34.303 -33.170 1.00 97.25 691 GLN A N 1
ATOM 5615 C CA . GLN A 1 691 ? 5.159 -35.716 -33.378 1.00 97.25 691 GLN A CA 1
ATOM 5616 C C . GLN A 1 691 ? 4.579 -36.377 -32.121 1.00 97.25 691 GLN A C 1
ATOM 5618 O O . GLN A 1 691 ? 3.760 -37.291 -32.215 1.00 97.25 691 GLN A O 1
ATOM 5623 N N . GLU A 1 692 ? 4.991 -35.937 -30.934 1.00 97.88 692 GLU A N 1
ATOM 5624 C CA . GLU A 1 692 ? 4.458 -36.465 -29.681 1.00 97.88 692 GLU A CA 1
ATOM 5625 C C . GLU A 1 692 ? 3.046 -35.956 -29.387 1.00 97.88 692 GLU A C 1
ATOM 5627 O O . GLU A 1 692 ? 2.174 -36.758 -29.052 1.00 97.88 692 GLU A O 1
ATOM 5632 N N . ILE A 1 693 ? 2.771 -34.661 -29.575 1.00 97.56 693 ILE A N 1
ATOM 5633 C CA . ILE A 1 693 ? 1.429 -34.105 -29.317 1.00 97.56 693 ILE A CA 1
ATOM 5634 C C . ILE A 1 693 ? 0.375 -34.649 -30.287 1.00 97.56 693 ILE A C 1
ATOM 5636 O O . ILE A 1 693 ? -0.801 -34.683 -29.943 1.00 97.56 693 ILE A O 1
ATOM 5640 N N . GLN A 1 694 ? 0.782 -35.154 -31.458 1.00 97.44 694 GLN A N 1
ATOM 5641 C CA . GLN A 1 694 ? -0.104 -35.863 -32.391 1.00 97.44 694 GLN A CA 1
ATOM 5642 C C . GLN A 1 694 ? -0.757 -37.112 -31.788 1.00 97.44 694 GLN A C 1
ATOM 5644 O O . GLN A 1 694 ? -1.782 -37.575 -32.286 1.00 97.44 694 GLN A O 1
ATOM 5649 N N . LYS A 1 695 ? -0.166 -37.663 -30.723 1.00 97.12 695 LYS A N 1
ATOM 5650 C CA . LYS A 1 695 ? -0.672 -38.835 -30.002 1.00 97.12 695 LYS A CA 1
ATOM 5651 C C . LYS A 1 695 ? -1.574 -38.456 -28.825 1.00 97.12 695 LYS A C 1
ATOM 5653 O O . LYS A 1 695 ? -2.077 -39.343 -28.139 1.00 97.12 695 LYS A O 1
ATOM 5658 N N . TRP A 1 696 ? -1.718 -37.166 -28.521 1.00 97.44 696 TRP A N 1
ATOM 5659 C CA . TRP A 1 696 ? -2.471 -36.705 -27.357 1.00 97.44 696 TRP A CA 1
ATOM 5660 C C . TRP A 1 696 ? -3.976 -36.638 -27.656 1.00 97.44 696 TRP A C 1
ATOM 5662 O O . TRP A 1 696 ? -4.373 -36.485 -28.815 1.00 97.44 696 TRP A O 1
ATOM 5672 N N . PRO A 1 697 ? -4.835 -36.724 -26.622 1.00 94.94 697 PRO A N 1
ATOM 5673 C CA . PRO A 1 697 ? -6.274 -36.578 -26.792 1.00 94.94 697 PRO A CA 1
ATOM 5674 C C . PRO A 1 697 ? -6.645 -35.254 -27.464 1.00 94.94 697 PRO A C 1
ATOM 5676 O O . PRO A 1 697 ? -6.066 -34.206 -27.172 1.00 94.94 697 PRO A O 1
ATOM 5679 N N . ASN A 1 698 ? -7.645 -35.320 -28.342 1.00 95.81 698 ASN A N 1
ATOM 5680 C CA . ASN A 1 698 ? -8.177 -34.189 -29.098 1.00 95.81 698 ASN A CA 1
ATOM 5681 C C . ASN A 1 698 ? -7.178 -33.468 -30.021 1.00 95.81 698 ASN A C 1
ATOM 5683 O O . ASN A 1 698 ? -7.457 -32.352 -30.466 1.00 95.81 698 ASN A O 1
ATOM 5687 N N . PHE A 1 699 ? -6.038 -34.090 -30.353 1.00 97.25 699 PHE A N 1
ATOM 5688 C CA . PHE A 1 699 ? -5.182 -33.586 -31.423 1.00 97.25 699 PHE A CA 1
ATOM 5689 C C . PHE A 1 699 ? -5.947 -33.557 -32.745 1.00 97.25 699 PHE A C 1
ATOM 5691 O O . PHE A 1 699 ? -6.393 -34.595 -33.244 1.00 97.25 699 PHE A O 1
ATOM 5698 N N . ASN A 1 700 ? -6.082 -32.366 -33.325 1.00 95.75 700 ASN A N 1
ATOM 5699 C CA . ASN A 1 700 ? -6.762 -32.207 -34.597 1.00 95.75 700 ASN A CA 1
ATOM 5700 C C . ASN A 1 700 ? -5.747 -32.164 -35.746 1.00 95.75 700 ASN A C 1
ATOM 5702 O O . ASN A 1 700 ? -4.842 -31.329 -35.781 1.00 95.75 700 ASN A O 1
ATOM 5706 N N . LYS A 1 701 ? -5.911 -33.078 -36.707 1.00 88.94 701 LYS A N 1
ATOM 5707 C CA . LYS A 1 701 ? -5.038 -33.188 -37.886 1.00 88.94 701 LYS A CA 1
ATOM 5708 C C . LYS A 1 701 ? -5.324 -32.108 -38.931 1.00 88.94 701 LYS A C 1
ATOM 5710 O O . LYS A 1 701 ? -4.415 -31.757 -39.677 1.00 88.94 701 LYS A O 1
ATOM 5715 N N . CYS A 1 702 ? -6.549 -31.585 -38.967 1.00 79.06 702 CYS A N 1
ATOM 5716 C CA . CYS A 1 702 ? -6.989 -30.594 -39.946 1.00 79.06 702 CYS A CA 1
ATOM 5717 C C . CYS A 1 702 ? -7.164 -29.222 -39.286 1.00 79.06 702 CYS A C 1
ATOM 5719 O O . CYS A 1 702 ? -7.704 -29.119 -38.178 1.00 79.06 702 CYS A O 1
ATOM 5721 N N . VAL A 1 703 ? -6.699 -28.179 -39.973 1.00 69.06 703 VAL A N 1
ATOM 5722 C CA . VAL A 1 703 ? -6.838 -26.777 -39.554 1.00 69.06 703 VAL A CA 1
ATOM 5723 C C . VAL A 1 703 ? -8.126 -26.206 -40.107 1.00 69.06 703 VAL A C 1
ATOM 5725 O O . VAL A 1 703 ? -8.358 -26.400 -41.320 1.00 69.06 703 VAL A O 1
#

Sequence (703 aa):
MGNELYWISQNAFQDLPSLSGVHLDYNKITDVSPRSFNNLPILNIVSLFGNNLDHFDQTWFSNTPALKLLMLAQNRLRIIPRGAFISLPAITELWLGRNEIEFVHQDAFKGLRKLQFLQLAENRLKSFDINFSAPSELTSVIIDNNNITYISEEVLEVIRPKLSLLVISDNPLQCACLDKVIQWSDAFNINVPQSKLQQSGAVCVFPKTKPSQCLERSDDDFQERFWEMSMDNLLKVVIKWSGKEYELELREDETVGDLKDIIHKKTGVRPERQKLLNLKFKGKAPDNECRLCMLKLKPGFKIMMMGSLEEDIAQVNTTPDDIPEVINDLDIEEEEIAIENREEYLAKIDKRIKDYEIKMLNQPRDGKNLLVLDIDYTLFDHRSVAETGAELMRPYLHEFLTAAYEDYDIVIWSATGMKWIDEKMKLLGVTNNPNYKIMFHLDSLAMISVHTPKYGVIEVKPLGVIWGKFKQYSNKNTIMFDDIRRNFIMNPKNGLRIRPFRQAHLNRSKDKELLHLTKYLKYLAKNYWKHGFPKVCPHIIPKNEWGARGAKQFDYSLTPLDFVIIHHTLTPECHSMLKCSELLKSMQNYHMDDHELYDIIYNFLIGGDGSVYEGRGWHKVGSHTKGYNSKSLGIAFIGKFTDKLPNTKQLKVGKDLIQCAKELQEISSNYKLYGARQLSATHSPGLMLYQEIQKWPNFNKCV

Radius of gyration: 31.97 Å; chains: 1; bounding box: 73×87×78 Å